Protein AF-A0A1F3SE19-F1 (afdb_monomer)

Radius of gyration: 36.37 Å; Cα contacts (8 Å, |Δi|>4): 860; chains: 1; bounding box: 131×80×94 Å

pLDDT: mean 73.77, std 17.38, range [26.23, 94.12]

Structure (mmCIF, N/CA/C/O backbone):
data_AF-A0A1F3SE19-F1
#
_entry.id   AF-A0A1F3SE19-F1
#
loop_
_atom_site.group_PDB
_atom_site.id
_atom_site.type_symbol
_atom_site.label_atom_id
_atom_site.label_alt_id
_atom_site.label_comp_id
_atom_site.label_asym_id
_atom_site.label_entity_id
_atom_site.label_seq_id
_atom_site.pdbx_PDB_ins_code
_atom_site.Cartn_x
_atom_site.Cartn_y
_atom_site.Cartn_z
_atom_site.occupancy
_atom_site.B_iso_or_equiv
_atom_site.auth_seq_id
_atom_site.auth_comp_id
_atom_site.auth_asym_id
_atom_site.auth_atom_id
_atom_site.pdbx_PDB_model_num
ATOM 1 N N . MET A 1 1 ? -83.075 -55.270 -10.431 1.00 36.81 1 MET A N 1
ATOM 2 C CA . MET A 1 1 ? -82.604 -54.551 -11.638 1.00 36.81 1 MET A CA 1
ATOM 3 C C . MET A 1 1 ? -81.855 -53.303 -11.199 1.00 36.81 1 MET A C 1
ATOM 5 O O . MET A 1 1 ? -82.280 -52.659 -10.252 1.00 36.81 1 MET A O 1
ATOM 9 N N . LYS A 1 2 ? -80.699 -53.060 -11.822 1.00 38.03 2 LYS A N 1
ATOM 10 C CA . LYS A 1 2 ? -79.667 -52.074 -11.466 1.00 38.03 2 LYS A CA 1
ATOM 11 C C . LYS A 1 2 ? -80.181 -50.629 -11.551 1.00 38.03 2 LYS A C 1
ATOM 13 O O . LYS A 1 2 ? -80.716 -50.262 -12.589 1.00 38.03 2 LYS A O 1
ATOM 18 N N . PHE A 1 3 ? -79.893 -49.807 -10.541 1.00 42.16 3 PHE A N 1
ATOM 19 C CA . PHE A 1 3 ? -79.753 -48.361 -10.723 1.00 42.16 3 PHE A CA 1
ATOM 20 C C . PHE A 1 3 ? -78.350 -47.935 -10.296 1.00 42.16 3 PHE A C 1
ATOM 22 O O . PHE A 1 3 ? -77.915 -48.140 -9.166 1.00 42.16 3 PHE A O 1
ATOM 29 N N . LEU A 1 4 ? -77.637 -47.425 -11.291 1.00 40.72 4 LEU A N 1
ATOM 30 C CA . LEU A 1 4 ? -76.288 -46.895 -11.267 1.00 40.72 4 LEU A CA 1
ATOM 31 C C . LEU A 1 4 ? -76.338 -45.507 -10.609 1.00 40.72 4 LEU A C 1
ATOM 33 O O . LEU A 1 4 ? -76.926 -44.591 -11.179 1.00 40.72 4 LEU A O 1
ATOM 37 N N . MET A 1 5 ? -75.748 -45.348 -9.423 1.00 41.72 5 MET A N 1
ATOM 38 C CA . MET A 1 5 ? -75.544 -44.037 -8.798 1.00 41.72 5 MET A CA 1
ATOM 39 C C . MET A 1 5 ? -74.078 -43.636 -8.974 1.00 41.72 5 MET A C 1
ATOM 41 O O . MET A 1 5 ? -73.173 -44.249 -8.413 1.00 41.72 5 MET A O 1
ATOM 45 N N . ILE A 1 6 ? -73.863 -42.630 -9.818 1.00 40.06 6 ILE A N 1
ATOM 46 C CA . ILE A 1 6 ? -72.572 -41.999 -10.086 1.00 40.06 6 ILE A CA 1
ATOM 47 C C . ILE A 1 6 ? -72.216 -41.134 -8.870 1.00 40.06 6 ILE A C 1
ATOM 49 O O . ILE A 1 6 ? -72.849 -40.108 -8.633 1.00 40.06 6 ILE A O 1
ATOM 53 N N . PHE A 1 7 ? -71.205 -41.543 -8.100 1.00 38.59 7 PHE A N 1
ATOM 54 C CA . PHE A 1 7 ? -70.544 -40.674 -7.127 1.00 38.59 7 PHE A CA 1
ATOM 55 C C . PHE A 1 7 ? -69.453 -39.879 -7.845 1.00 38.59 7 PHE A C 1
ATOM 57 O O . PHE A 1 7 ? -68.428 -40.421 -8.254 1.00 38.59 7 PHE A O 1
ATOM 64 N N . LEU A 1 8 ? -69.702 -38.582 -8.009 1.00 36.84 8 LEU A N 1
ATOM 65 C CA . LEU A 1 8 ? -68.740 -37.601 -8.487 1.00 36.84 8 LEU A CA 1
ATOM 66 C C . LEU A 1 8 ? -67.791 -37.255 -7.321 1.00 36.84 8 LEU A C 1
ATOM 68 O O . LEU A 1 8 ? -68.104 -36.413 -6.482 1.00 36.84 8 LEU A O 1
ATOM 72 N N . THR A 1 9 ? -66.646 -37.925 -7.219 1.00 40.34 9 THR A N 1
ATOM 73 C CA . THR A 1 9 ? -65.568 -37.531 -6.303 1.00 40.34 9 THR A CA 1
ATOM 74 C C . THR A 1 9 ? -64.780 -36.373 -6.917 1.00 40.34 9 THR A C 1
ATOM 76 O O . THR A 1 9 ? -63.884 -36.573 -7.735 1.00 40.34 9 THR A O 1
ATOM 79 N N . LEU A 1 10 ? -65.099 -35.138 -6.511 1.00 36.03 10 LEU A N 1
ATOM 80 C CA . LEU A 1 10 ? -64.185 -34.003 -6.666 1.00 36.03 10 LEU A CA 1
ATOM 81 C C . LEU A 1 10 ? -62.952 -34.250 -5.780 1.00 36.03 10 LEU A C 1
ATOM 83 O O . LEU A 1 10 ? -62.944 -33.931 -4.593 1.00 36.03 10 LEU A O 1
ATOM 87 N N . ALA A 1 11 ? -61.898 -34.816 -6.362 1.00 37.91 11 ALA A N 1
ATOM 88 C CA . ALA A 1 11 ? -60.560 -34.746 -5.798 1.00 37.91 11 ALA A CA 1
ATOM 89 C C . ALA A 1 11 ? -60.019 -33.329 -6.037 1.00 37.91 11 ALA A C 1
ATOM 91 O O . ALA A 1 11 ? -59.466 -33.025 -7.094 1.00 37.91 11 ALA A O 1
ATOM 92 N N . VAL A 1 12 ? -60.206 -32.440 -5.060 1.00 37.41 12 VAL A N 1
ATOM 93 C CA . VAL A 1 12 ? -59.464 -31.177 -5.001 1.00 37.41 12 VAL A CA 1
ATOM 94 C C . VAL A 1 12 ? -58.012 -31.538 -4.689 1.00 37.41 12 VAL A C 1
ATOM 96 O O . VAL A 1 12 ? -57.638 -31.755 -3.539 1.00 37.41 12 VAL A O 1
ATOM 99 N N . LEU A 1 13 ? -57.200 -31.663 -5.739 1.00 35.50 13 LEU A N 1
ATOM 100 C CA . LEU A 1 13 ? -55.741 -31.681 -5.657 1.00 35.50 13 LEU A CA 1
ATOM 101 C C . LEU A 1 13 ? -55.277 -30.294 -5.196 1.00 35.50 13 LEU A C 1
ATOM 103 O O . LEU A 1 13 ? -54.862 -29.463 -5.999 1.00 35.50 13 LEU A O 1
ATOM 107 N N . SER A 1 14 ? -55.380 -30.018 -3.897 1.00 42.31 14 SER A N 1
ATOM 108 C CA . SER A 1 14 ? -54.672 -28.893 -3.294 1.00 42.31 14 SER A CA 1
ATOM 109 C C . SER A 1 14 ? -53.176 -29.205 -3.375 1.00 42.31 14 SER A C 1
ATOM 111 O O . SER A 1 14 ? -52.757 -30.226 -2.821 1.00 42.31 14 SER A O 1
ATOM 113 N N . PRO A 1 15 ? -52.350 -28.386 -4.051 1.00 50.38 15 PRO A N 1
ATOM 114 C CA . PRO A 1 15 ? -50.910 -28.555 -3.972 1.00 50.38 15 PRO A CA 1
ATOM 115 C C . PRO A 1 15 ? -50.519 -28.403 -2.502 1.00 50.38 15 PRO A C 1
ATOM 117 O O . PRO A 1 15 ? -50.768 -27.368 -1.883 1.00 50.38 15 PRO A O 1
ATOM 120 N N . VAL A 1 16 ? -49.963 -29.467 -1.925 1.00 51.09 16 VAL A N 1
ATOM 121 C CA . VAL A 1 16 ? -49.419 -29.447 -0.569 1.00 51.09 16 VAL A CA 1
ATOM 122 C C . VAL A 1 16 ? -48.266 -28.446 -0.579 1.00 51.09 16 VAL A C 1
ATOM 124 O O . VAL A 1 16 ? -47.164 -28.754 -1.029 1.00 51.09 16 VAL A O 1
ATOM 127 N N . LEU A 1 17 ? -48.539 -27.221 -0.128 1.00 54.97 17 LEU A N 1
ATOM 128 C CA . LEU A 1 17 ? -47.523 -26.227 0.189 1.00 54.97 17 LEU A CA 1
ATOM 129 C C . LEU A 1 17 ? -46.637 -26.829 1.282 1.00 54.97 17 LEU A C 1
ATOM 131 O O . LEU A 1 17 ? -47.023 -26.901 2.449 1.00 54.97 17 LEU A O 1
ATOM 135 N N . GLN A 1 18 ? -45.460 -27.317 0.892 1.00 58.69 18 GLN A N 1
ATOM 136 C CA . GLN A 1 18 ? -44.431 -27.740 1.832 1.00 58.69 18 GLN A CA 1
ATOM 137 C C . GLN A 1 18 ? -43.938 -26.502 2.581 1.00 58.69 18 GLN A C 1
ATOM 139 O O . GLN A 1 18 ? -43.130 -25.726 2.061 1.00 58.69 18 GLN A O 1
ATOM 144 N N . ALA A 1 19 ? -44.448 -26.325 3.801 1.00 61.75 19 ALA A N 1
ATOM 145 C CA . ALA A 1 19 ? -43.981 -25.306 4.726 1.00 61.75 19 ALA A CA 1
ATOM 146 C C . ALA A 1 19 ? -42.449 -25.367 4.823 1.00 61.75 19 ALA A C 1
ATOM 148 O O . ALA A 1 19 ? -41.870 -26.430 5.057 1.00 61.75 19 ALA A O 1
ATOM 149 N N . GLY A 1 20 ? -41.794 -24.226 4.605 1.00 73.06 20 GLY A N 1
ATOM 150 C CA . GLY A 1 20 ? -40.343 -24.111 4.736 1.00 73.06 20 GLY A CA 1
ATOM 151 C C . GLY A 1 20 ? -39.509 -24.382 3.478 1.00 73.06 20 GLY A C 1
ATOM 152 O O . GLY A 1 20 ? -38.290 -24.502 3.601 1.00 73.06 20 GLY A O 1
ATOM 153 N N . SER A 1 21 ? -40.086 -24.423 2.270 1.00 82.56 21 SER A N 1
ATOM 154 C CA . SER A 1 21 ? -39.267 -24.368 1.040 1.00 82.56 21 SER A CA 1
ATOM 155 C C . SER A 1 21 ? -38.770 -22.935 0.767 1.00 82.56 21 SER A C 1
ATOM 157 O O . SER A 1 21 ? -39.521 -21.982 1.016 1.00 82.56 21 SER A O 1
ATOM 159 N N . PRO A 1 22 ? -37.535 -22.744 0.260 1.00 83.31 22 PRO A N 1
ATOM 160 C CA . PRO A 1 22 ? -36.987 -21.416 0.007 1.00 83.31 22 PRO A CA 1
ATOM 161 C C . PRO A 1 22 ? -37.756 -20.727 -1.121 1.00 83.31 22 PRO A C 1
ATOM 163 O O . PRO A 1 22 ? -38.054 -21.326 -2.156 1.00 83.31 22 PRO A O 1
ATOM 166 N N . CYS A 1 23 ? -38.061 -19.450 -0.916 1.00 88.62 23 CYS A N 1
ATOM 167 C CA . CYS A 1 23 ? -38.698 -18.617 -1.926 1.00 88.62 23 CYS A CA 1
ATOM 168 C C . CYS A 1 23 ? -37.663 -17.770 -2.668 1.00 88.62 23 CYS A C 1
ATOM 170 O O . CYS A 1 23 ? -36.740 -17.223 -2.062 1.00 88.62 23 CYS A O 1
ATOM 172 N N . LEU A 1 24 ? -37.851 -17.639 -3.978 1.00 85.62 24 LEU A N 1
ATOM 173 C CA . LEU A 1 24 ? -36.993 -16.881 -4.884 1.00 85.62 24 LEU A CA 1
ATOM 174 C C . LEU A 1 24 ? -37.771 -15.700 -5.458 1.00 85.62 24 LEU A C 1
ATOM 176 O O . LEU A 1 24 ? -38.906 -15.861 -5.898 1.00 85.62 24 LEU A O 1
ATOM 180 N N . ILE A 1 25 ? -37.156 -14.522 -5.498 1.00 85.50 25 ILE A N 1
ATOM 181 C CA . ILE A 1 25 ? -37.702 -13.387 -6.246 1.00 85.50 25 ILE A CA 1
ATOM 182 C C . ILE A 1 25 ? -37.259 -13.534 -7.701 1.00 85.50 25 ILE A C 1
ATOM 184 O O . ILE A 1 25 ? -36.063 -13.614 -7.974 1.00 85.50 25 ILE A O 1
ATOM 188 N N . LYS A 1 26 ? -38.208 -13.527 -8.638 1.00 85.44 26 LYS A N 1
ATOM 189 C CA . LYS A 1 26 ? -37.933 -13.475 -10.078 1.00 85.44 26 LYS A CA 1
ATOM 190 C C . LYS A 1 26 ? -38.445 -12.173 -10.670 1.00 85.44 26 LYS A C 1
ATOM 192 O O . LYS A 1 26 ? -39.569 -11.754 -10.390 1.00 85.44 26 LYS A O 1
ATOM 197 N N . LYS A 1 27 ? -37.627 -11.556 -11.523 1.00 85.00 27 LYS A N 1
ATOM 198 C CA . LYS A 1 27 ? -38.036 -10.429 -12.361 1.00 85.00 27 LYS A CA 1
ATOM 199 C C . LYS A 1 27 ? -38.454 -10.953 -13.729 1.00 85.00 27 LYS A C 1
ATOM 201 O O . LYS A 1 27 ? -37.670 -11.633 -14.381 1.00 85.00 27 LYS A O 1
ATOM 206 N N . ASN A 1 28 ? -39.655 -10.610 -14.182 1.00 83.88 28 ASN A N 1
ATOM 207 C CA . ASN A 1 28 ? -40.050 -10.813 -15.568 1.00 83.88 28 ASN A CA 1
ATOM 208 C C . ASN A 1 28 ? -39.519 -9.633 -16.406 1.00 83.88 28 ASN A C 1
ATOM 210 O O . ASN A 1 28 ? -40.004 -8.507 -16.242 1.00 83.88 28 ASN A O 1
ATOM 214 N N . PRO A 1 29 ? -38.525 -9.852 -17.285 1.00 71.69 29 PRO A N 1
ATOM 215 C CA . PRO A 1 29 ? -37.900 -8.773 -18.041 1.00 71.69 29 PRO A CA 1
ATOM 216 C C . PRO A 1 29 ? -38.845 -8.145 -19.071 1.00 71.69 29 PRO A C 1
ATOM 218 O O . PRO A 1 29 ? -38.706 -6.960 -19.355 1.00 71.69 29 PRO A O 1
ATOM 221 N N . SER A 1 30 ? -39.826 -8.892 -19.588 1.00 76.50 30 SER A N 1
ATOM 222 C CA . SER A 1 30 ? -40.738 -8.417 -20.635 1.00 76.50 30 SER A CA 1
ATOM 223 C C . SER A 1 30 ? -41.759 -7.399 -20.129 1.00 76.50 30 SER A C 1
ATOM 225 O O . SER A 1 30 ? -42.193 -6.545 -20.893 1.00 76.50 30 SER A O 1
ATOM 227 N N . VAL A 1 31 ? -42.137 -7.472 -18.849 1.00 86.19 31 VAL A N 1
ATOM 228 C CA . VAL A 1 31 ? -43.151 -6.582 -18.242 1.00 86.19 31 VAL A CA 1
ATOM 229 C C . VAL A 1 31 ? -42.619 -5.754 -17.072 1.00 86.19 31 VAL A C 1
ATOM 231 O O . VAL A 1 31 ? -43.364 -4.987 -16.474 1.00 86.19 31 VAL A O 1
ATOM 234 N N . ASN A 1 32 ? -41.328 -5.879 -16.744 1.00 82.12 32 ASN A N 1
ATOM 235 C CA . ASN A 1 32 ? -40.684 -5.189 -15.621 1.00 82.12 32 ASN A CA 1
ATOM 236 C C . ASN A 1 32 ? -41.407 -5.400 -14.272 1.00 82.12 32 ASN A C 1
ATOM 238 O O . ASN A 1 32 ? -41.446 -4.501 -13.435 1.00 82.12 32 ASN A O 1
ATOM 242 N N . LEU A 1 33 ? -41.960 -6.597 -14.056 1.00 90.06 33 LEU A N 1
ATOM 243 C CA . LEU A 1 33 ? -42.622 -6.963 -12.806 1.00 90.06 33 LEU A CA 1
ATOM 244 C C . LEU A 1 33 ? -41.820 -8.004 -12.024 1.00 90.06 33 LEU A C 1
ATOM 246 O O . LEU A 1 33 ? -41.070 -8.795 -12.595 1.00 90.06 33 LEU A O 1
ATOM 250 N N . TRP A 1 34 ? -42.012 -8.021 -10.713 1.00 88.75 34 TRP A N 1
ATOM 251 C CA . TRP A 1 34 ? -41.366 -8.926 -9.771 1.00 88.75 34 TRP A CA 1
ATOM 252 C C . TRP A 1 34 ? -42.368 -9.918 -9.205 1.00 88.75 34 TRP A C 1
ATOM 254 O O . TRP A 1 34 ? -43.512 -9.568 -8.969 1.00 88.75 34 TRP A O 1
ATOM 264 N N . SER A 1 35 ? -41.965 -11.149 -8.938 1.00 93.81 35 SER A N 1
ATOM 265 C CA . SER A 1 35 ? -42.846 -12.151 -8.333 1.00 93.81 35 SER A CA 1
ATOM 266 C C . SER A 1 35 ? -42.053 -13.070 -7.421 1.00 93.81 35 SER A C 1
ATOM 268 O O . SER A 1 35 ? -40.841 -13.225 -7.587 1.00 93.81 35 SER A O 1
ATOM 270 N N . ILE A 1 36 ? -42.726 -13.655 -6.435 1.00 92.25 36 ILE A N 1
ATOM 271 C CA . ILE A 1 36 ? -42.127 -14.618 -5.514 1.00 92.25 36 ILE A CA 1
ATOM 272 C C . ILE A 1 36 ? -42.479 -16.007 -6.017 1.00 92.25 36 ILE A C 1
ATOM 274 O O . ILE A 1 36 ? -43.646 -16.299 -6.257 1.00 92.25 36 ILE A O 1
ATOM 278 N N . HIS A 1 37 ? -41.475 -16.857 -6.181 1.00 91.38 37 HIS A N 1
ATOM 279 C CA . HIS A 1 37 ? -41.628 -18.242 -6.593 1.00 91.38 37 HIS A CA 1
ATOM 280 C C . HIS A 1 37 ? -41.225 -19.184 -5.465 1.00 91.38 37 HIS A C 1
ATOM 282 O O . HIS A 1 37 ? -40.231 -18.944 -4.783 1.00 91.38 37 HIS A O 1
ATOM 288 N N . GLN A 1 38 ? -41.944 -20.292 -5.327 1.00 92.06 38 GLN A N 1
ATOM 289 C CA . GLN A 1 38 ? -41.590 -21.404 -4.451 1.00 92.06 38 GLN A CA 1
ATOM 290 C C . GLN A 1 38 ? -41.658 -22.696 -5.265 1.00 92.06 38 GLN A C 1
ATOM 292 O O . GLN A 1 38 ? -42.663 -22.967 -5.922 1.00 92.06 38 GLN A O 1
ATOM 297 N N . ASN A 1 39 ? -40.566 -23.467 -5.279 1.00 88.00 39 ASN A N 1
ATOM 298 C CA . ASN A 1 39 ? -40.456 -24.713 -6.053 1.00 88.00 39 ASN A CA 1
ATOM 299 C C . ASN A 1 39 ? -40.862 -24.543 -7.534 1.00 88.00 39 ASN A C 1
ATOM 301 O O . ASN A 1 39 ? -41.597 -25.346 -8.101 1.00 88.00 39 ASN A O 1
ATOM 305 N N . GLY A 1 40 ? -40.428 -23.437 -8.151 1.00 86.00 40 GLY A N 1
ATOM 306 C CA . GLY A 1 40 ? -40.720 -23.096 -9.549 1.00 86.00 40 GLY A CA 1
ATOM 307 C C . GLY A 1 40 ? -42.089 -22.449 -9.794 1.00 86.00 40 GLY A C 1
ATOM 308 O O . GLY A 1 40 ? -42.236 -21.719 -10.773 1.00 86.00 40 GLY A O 1
ATOM 309 N N . SER A 1 41 ? -43.053 -22.610 -8.887 1.00 90.75 41 SER A N 1
ATOM 310 C CA . SER A 1 41 ? -44.400 -22.041 -9.022 1.00 90.75 41 SER A CA 1
ATOM 311 C C . SER A 1 41 ? -44.462 -20.610 -8.497 1.00 90.75 41 SER A C 1
ATOM 313 O O . SER A 1 41 ? -43.843 -20.295 -7.483 1.00 90.75 41 SER A O 1
ATOM 315 N N . MET A 1 42 ? -45.201 -19.738 -9.184 1.00 92.25 42 MET A N 1
ATOM 316 C CA . MET A 1 42 ? -45.431 -18.362 -8.741 1.00 92.25 42 MET A CA 1
ATOM 317 C C . MET A 1 42 ? -46.383 -18.365 -7.537 1.00 92.25 42 MET A C 1
ATOM 319 O O . MET A 1 42 ? -47.493 -18.881 -7.625 1.00 92.25 42 MET A O 1
ATOM 323 N N . LEU A 1 43 ? -45.939 -17.806 -6.415 1.00 92.44 43 LEU A N 1
ATOM 324 C CA . LEU A 1 43 ? -46.665 -17.773 -5.145 1.00 92.44 43 LEU A CA 1
ATOM 325 C C . LEU A 1 43 ? -47.485 -16.485 -4.973 1.00 92.44 43 LEU A C 1
ATOM 327 O O . LEU A 1 43 ? -48.474 -16.465 -4.247 1.00 92.44 43 LEU A O 1
ATOM 331 N N . THR A 1 44 ? -47.067 -15.397 -5.619 1.00 90.69 44 THR A N 1
ATOM 332 C CA . THR A 1 44 ? -47.677 -14.070 -5.466 1.00 90.69 44 THR A CA 1
ATOM 333 C C . THR A 1 44 ? -48.048 -13.462 -6.804 1.00 90.69 44 THR A C 1
ATOM 335 O O . THR A 1 44 ? -47.459 -13.784 -7.834 1.00 90.69 44 THR A O 1
ATOM 338 N N . THR A 1 45 ? -48.959 -12.491 -6.784 1.00 90.12 45 THR A N 1
ATOM 339 C CA . THR A 1 45 ? -49.139 -11.582 -7.917 1.00 90.12 45 THR A CA 1
ATOM 340 C C . THR A 1 45 ? -47.838 -10.848 -8.232 1.00 90.12 45 THR A C 1
ATOM 342 O O . THR A 1 45 ? -46.936 -10.730 -7.400 1.00 90.12 45 THR A O 1
ATOM 345 N N . SER A 1 46 ? -47.736 -10.365 -9.463 1.00 91.38 46 SER A N 1
ATOM 346 C CA . SER A 1 46 ? -46.595 -9.581 -9.909 1.00 91.38 46 SER A CA 1
ATOM 347 C C . SER A 1 46 ? -46.606 -8.168 -9.288 1.00 91.38 46 SER A C 1
ATOM 349 O O . SER A 1 46 ? -47.653 -7.532 -9.217 1.00 91.38 46 SER A O 1
ATOM 351 N N . TYR A 1 47 ? -45.449 -7.669 -8.852 1.00 91.50 47 TYR A N 1
ATOM 352 C CA . TYR A 1 47 ? -45.228 -6.360 -8.228 1.00 91.50 47 TYR A CA 1
ATOM 353 C C . TYR A 1 47 ? -44.472 -5.428 -9.175 1.00 91.50 47 TYR A C 1
ATOM 355 O O . TYR A 1 47 ? -43.545 -5.851 -9.862 1.00 91.50 47 TYR A O 1
ATOM 363 N N . THR A 1 48 ? -44.806 -4.139 -9.179 1.00 88.75 48 THR A N 1
ATOM 364 C CA . THR A 1 48 ? -44.118 -3.124 -10.000 1.00 88.75 48 THR A CA 1
ATOM 365 C C . THR A 1 48 ? -42.817 -2.614 -9.376 1.00 88.75 48 THR A C 1
ATOM 367 O O . THR A 1 48 ? -41.998 -2.018 -10.072 1.00 88.75 48 THR A O 1
ATOM 370 N N . SER A 1 49 ? -42.589 -2.858 -8.081 1.00 85.25 49 SER A N 1
ATOM 371 C CA . SER A 1 49 ? -41.384 -2.423 -7.370 1.00 85.25 49 SER A CA 1
ATOM 372 C C . SER A 1 49 ? -40.706 -3.575 -6.631 1.00 85.25 49 SER A C 1
ATOM 374 O O . SER A 1 49 ? -41.357 -4.488 -6.118 1.00 85.25 49 SER A O 1
ATOM 376 N N . LEU A 1 50 ? -39.372 -3.512 -6.566 1.00 79.94 50 LEU A N 1
ATOM 377 C CA . LEU A 1 50 ? -38.570 -4.466 -5.803 1.00 79.94 50 LEU A CA 1
ATOM 378 C C . LEU A 1 50 ? -38.882 -4.376 -4.300 1.00 79.94 50 LEU A C 1
ATOM 380 O O . LEU A 1 50 ? -38.951 -5.391 -3.620 1.00 79.94 50 LEU A O 1
ATOM 384 N N . THR A 1 51 ? -39.101 -3.166 -3.789 1.00 77.94 51 THR A N 1
ATOM 385 C CA . THR A 1 51 ? -39.436 -2.943 -2.378 1.00 77.94 51 THR A CA 1
ATOM 386 C C . THR A 1 51 ? -40.711 -3.688 -1.992 1.00 77.94 51 THR A C 1
ATOM 388 O O . THR A 1 51 ? -40.696 -4.453 -1.037 1.00 77.94 51 THR A O 1
ATOM 391 N N . ALA A 1 52 ? -41.773 -3.585 -2.800 1.00 84.94 52 ALA A N 1
ATOM 392 C CA . ALA A 1 52 ? -43.037 -4.258 -2.506 1.00 84.94 52 ALA A CA 1
ATOM 393 C C . ALA A 1 52 ? -42.912 -5.792 -2.506 1.00 84.94 52 ALA A C 1
ATOM 395 O O . ALA A 1 52 ? -43.491 -6.458 -1.649 1.00 84.94 52 ALA A O 1
ATOM 396 N N . VAL A 1 53 ? -42.132 -6.370 -3.432 1.00 89.25 53 VAL A N 1
ATOM 397 C CA . VAL A 1 53 ? -41.911 -7.828 -3.445 1.00 89.25 53 VAL A CA 1
ATOM 398 C C . VAL A 1 53 ? -41.022 -8.285 -2.280 1.00 89.25 53 VAL A C 1
ATOM 400 O O . VAL A 1 53 ? -41.207 -9.385 -1.768 1.00 89.25 53 VAL A O 1
ATOM 403 N N . VAL A 1 54 ? -40.084 -7.453 -1.818 1.00 82.69 54 VAL A N 1
ATOM 404 C CA . VAL A 1 54 ? -39.249 -7.734 -0.638 1.00 82.69 54 VAL A CA 1
ATOM 405 C C . VAL A 1 54 ? -40.077 -7.674 0.645 1.00 82.69 54 VAL A C 1
ATOM 407 O O . VAL A 1 54 ? -39.958 -8.568 1.486 1.00 82.69 54 VAL A O 1
ATOM 410 N N . ASP A 1 55 ? -40.944 -6.673 0.784 1.00 83.44 55 ASP A N 1
ATOM 411 C CA . ASP A 1 55 ? -41.848 -6.546 1.930 1.00 83.44 55 ASP A CA 1
ATOM 412 C C . ASP A 1 55 ? -42.790 -7.753 1.996 1.00 83.44 55 ASP A C 1
ATOM 414 O O . ASP A 1 55 ? -42.946 -8.382 3.049 1.00 83.44 55 ASP A O 1
ATOM 418 N N . GLN A 1 56 ? -43.331 -8.169 0.844 1.00 92.31 56 GLN A N 1
ATOM 419 C CA . GLN A 1 56 ? -44.131 -9.384 0.762 1.00 92.31 56 GLN A CA 1
ATOM 420 C C . GLN A 1 56 ? -43.318 -10.633 1.117 1.00 92.31 56 GLN A C 1
ATOM 422 O O . GLN A 1 56 ? -43.799 -11.475 1.872 1.00 92.31 56 GLN A O 1
ATOM 427 N N . LEU A 1 57 ? -42.093 -10.779 0.602 1.00 86.31 57 LEU A N 1
ATOM 428 C CA . LEU A 1 57 ? -41.235 -11.922 0.922 1.00 86.31 57 LEU A CA 1
ATOM 429 C C . LEU A 1 57 ? -40.948 -11.994 2.422 1.00 86.31 57 LEU A C 1
ATOM 431 O O . LEU A 1 57 ? -40.948 -13.079 2.999 1.00 86.31 57 LEU A O 1
ATOM 435 N N . THR A 1 58 ? -40.746 -10.845 3.060 1.00 81.44 58 THR A N 1
ATOM 436 C CA . THR A 1 58 ? -40.550 -10.742 4.507 1.00 81.44 58 THR A CA 1
ATOM 437 C C . THR A 1 58 ? -41.800 -11.193 5.259 1.00 81.44 58 THR A C 1
ATOM 439 O O . THR A 1 58 ? -41.693 -11.997 6.183 1.00 81.44 58 THR A O 1
ATOM 442 N N . SER A 1 59 ? -42.988 -10.772 4.817 1.00 88.31 59 SER A N 1
ATOM 443 C CA . SER A 1 59 ? -44.269 -11.231 5.374 1.00 88.31 59 SER A CA 1
ATOM 444 C C . SER A 1 59 ? -44.485 -12.745 5.196 1.00 88.31 59 SER A C 1
ATOM 446 O O . SER A 1 59 ? -44.877 -13.455 6.127 1.00 88.31 59 SER A O 1
ATOM 448 N N . LEU A 1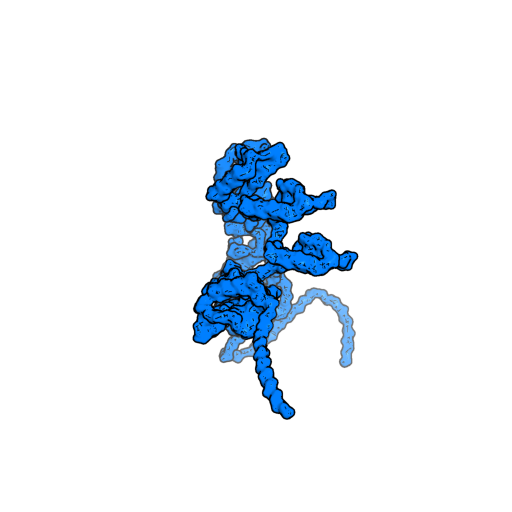 60 ? -44.133 -13.291 4.028 1.00 89.94 60 LEU A N 1
ATOM 449 C CA . LEU A 1 60 ? -44.199 -14.730 3.749 1.00 89.94 60 LEU A CA 1
ATOM 450 C C . LEU A 1 60 ? -43.183 -15.543 4.563 1.00 89.94 60 LEU A C 1
ATOM 452 O O . LEU A 1 60 ? -43.455 -16.685 4.930 1.00 89.94 60 LEU A O 1
ATOM 456 N N . ARG A 1 61 ? -42.017 -14.967 4.874 1.00 86.38 61 ARG A N 1
ATOM 457 C CA . ARG A 1 61 ? -41.037 -15.572 5.787 1.00 86.38 61 ARG A CA 1
ATOM 458 C C . ARG A 1 61 ? -41.527 -15.547 7.230 1.00 86.38 61 ARG A C 1
ATOM 460 O O . ARG A 1 61 ? -41.436 -16.558 7.918 1.00 86.38 61 ARG A O 1
ATOM 467 N N . ALA A 1 62 ? -42.089 -14.423 7.672 1.00 79.69 62 ALA A N 1
ATOM 468 C CA . ALA A 1 62 ? -42.644 -14.277 9.016 1.00 79.69 62 ALA A CA 1
ATOM 469 C C . ALA A 1 62 ? -43.813 -15.244 9.276 1.00 79.69 62 ALA A C 1
ATOM 471 O O . ALA A 1 62 ? -43.964 -15.742 10.387 1.00 79.69 62 ALA A O 1
ATOM 472 N N . SER A 1 63 ? -44.601 -15.553 8.244 1.00 88.56 63 SER A N 1
ATOM 473 C CA . SER A 1 63 ? -45.691 -16.538 8.305 1.00 88.56 63 SER A CA 1
ATOM 474 C C . SER A 1 63 ? -45.240 -17.993 8.110 1.00 88.56 63 SER A C 1
ATOM 476 O O . SER A 1 63 ? -46.069 -18.898 8.168 1.00 88.56 63 SER A O 1
ATOM 478 N N . GLY A 1 64 ? -43.948 -18.248 7.875 1.00 88.69 64 GLY A N 1
ATOM 479 C CA . GLY A 1 64 ? -43.408 -19.596 7.657 1.00 88.69 64 GLY A CA 1
ATOM 480 C C . GLY A 1 64 ? -43.740 -20.212 6.291 1.00 88.69 64 GLY A C 1
ATOM 481 O O . GLY A 1 64 ? -43.349 -21.350 6.027 1.00 88.69 64 GLY A O 1
ATOM 482 N N . VAL A 1 65 ? -44.417 -19.471 5.405 1.00 89.69 65 VAL A N 1
ATOM 483 C CA . VAL A 1 65 ? -44.709 -19.902 4.028 1.00 89.69 65 VAL A CA 1
ATOM 484 C C . VAL A 1 65 ? -43.408 -20.052 3.245 1.00 89.69 65 VAL A C 1
ATOM 486 O O . VAL A 1 65 ? -43.207 -21.053 2.563 1.00 89.69 65 VAL A O 1
ATOM 489 N N . CYS A 1 66 ? -42.496 -19.095 3.402 1.00 90.19 66 CYS A N 1
ATOM 490 C CA . CYS A 1 66 ? -41.160 -19.118 2.818 1.00 90.19 66 CYS A CA 1
ATOM 491 C C . CYS A 1 66 ? -40.112 -19.376 3.902 1.00 90.19 66 CYS A C 1
ATOM 493 O O . CYS A 1 66 ? -40.096 -18.683 4.917 1.00 90.19 66 CYS A O 1
ATOM 495 N N . SER A 1 67 ? -39.175 -20.302 3.687 1.00 84.31 67 SER A N 1
ATOM 496 C CA . SER A 1 67 ? -37.984 -20.349 4.546 1.00 84.31 67 SER A CA 1
ATOM 497 C C . SER A 1 67 ? -36.985 -19.254 4.175 1.00 84.31 67 SER A C 1
ATOM 499 O O . SER A 1 67 ? -36.961 -18.740 3.048 1.00 84.31 67 SER A O 1
ATOM 501 N N . ALA A 1 68 ? -36.149 -18.878 5.147 1.00 68.94 68 ALA A N 1
ATOM 502 C CA . ALA A 1 68 ? -34.948 -18.109 4.859 1.00 68.94 68 ALA A CA 1
ATOM 503 C C . ALA A 1 68 ? -34.084 -18.883 3.842 1.00 68.94 68 ALA A C 1
ATOM 505 O O . ALA A 1 68 ? -34.049 -20.117 3.898 1.00 68.94 68 ALA A O 1
ATOM 506 N N . PRO A 1 69 ? -33.384 -18.190 2.927 1.00 62.66 69 PRO A N 1
ATOM 507 C CA . PRO A 1 69 ? -32.458 -18.851 2.025 1.00 62.66 69 PRO A CA 1
ATOM 508 C C . PRO A 1 69 ? -31.463 -19.662 2.859 1.00 62.66 69 PRO A C 1
ATOM 510 O O . PRO A 1 69 ? -30.907 -19.151 3.836 1.00 62.66 69 PRO A O 1
ATOM 513 N N . VAL A 1 70 ? -31.267 -20.936 2.515 1.00 51.38 70 VAL A N 1
ATOM 514 C CA . VAL A 1 70 ? -30.258 -21.770 3.176 1.00 51.38 70 VAL A CA 1
ATOM 515 C C . VAL A 1 70 ? -28.916 -21.063 2.998 1.00 51.38 70 VAL A C 1
ATOM 517 O O . VAL A 1 70 ? -28.561 -20.723 1.871 1.00 51.38 70 VAL A O 1
ATOM 520 N N . ALA A 1 71 ? -28.188 -20.806 4.090 1.00 41.00 71 ALA A N 1
ATOM 521 C CA . ALA A 1 71 ? -26.853 -20.210 4.042 1.00 41.00 71 ALA A CA 1
ATOM 522 C C . ALA A 1 71 ? -25.976 -21.023 3.069 1.00 41.00 71 ALA A C 1
ATOM 524 O O . ALA A 1 71 ? -25.583 -22.146 3.375 1.00 41.00 71 ALA A O 1
ATOM 525 N N . GLY A 1 72 ? -25.776 -20.487 1.861 1.00 45.75 72 GLY A N 1
ATOM 526 C CA . GLY A 1 72 ? -25.253 -21.222 0.703 1.00 45.75 72 GLY A CA 1
ATOM 527 C C . GLY A 1 72 ? -25.964 -20.912 -0.623 1.00 45.75 72 GLY A C 1
ATOM 528 O O . GLY A 1 72 ? -25.382 -21.123 -1.683 1.00 45.75 72 GLY A O 1
ATOM 529 N N . SER A 1 73 ? -27.179 -20.351 -0.608 1.00 48.06 73 SER A N 1
ATOM 530 C CA . SER A 1 73 ? -27.873 -19.921 -1.828 1.00 48.06 73 SER A CA 1
ATOM 531 C C . SER A 1 73 ? -27.336 -18.573 -2.329 1.00 48.06 73 SER A C 1
ATOM 533 O O . SER A 1 73 ? -27.934 -17.529 -2.084 1.00 48.06 73 SER A O 1
ATOM 535 N N . GLY A 1 74 ? -26.185 -18.626 -3.005 1.00 61.38 74 GLY A N 1
ATOM 536 C CA . GLY A 1 74 ? -25.636 -17.588 -3.881 1.00 61.38 74 GLY A CA 1
ATOM 537 C C . GLY A 1 74 ? -25.208 -16.285 -3.198 1.00 61.38 74 GLY A C 1
ATOM 538 O O . GLY A 1 74 ? -26.024 -15.505 -2.715 1.00 61.38 74 GLY A O 1
ATOM 539 N N . SER A 1 75 ? -23.915 -15.971 -3.239 1.00 74.81 75 SER A N 1
ATOM 540 C CA . SER A 1 75 ? -23.494 -14.573 -3.142 1.00 74.81 75 SER A CA 1
ATOM 541 C C . SER A 1 75 ? -24.028 -13.817 -4.362 1.00 74.81 75 SER A C 1
ATOM 543 O O . SER A 1 75 ? -24.035 -14.343 -5.480 1.00 74.81 75 SER A O 1
ATOM 545 N N . CYS A 1 76 ? -24.490 -12.584 -4.153 1.00 84.31 76 CYS A N 1
ATOM 546 C CA . CYS A 1 76 ? -24.739 -11.707 -5.285 1.00 84.31 76 CYS A CA 1
ATOM 547 C C . CYS A 1 76 ? -23.408 -11.274 -5.895 1.00 84.31 76 CYS A C 1
ATOM 549 O O . CYS A 1 76 ? -22.474 -10.925 -5.172 1.00 84.31 76 CYS A O 1
ATOM 551 N N . SER A 1 77 ? -23.326 -11.296 -7.219 1.00 85.44 77 SER A N 1
ATOM 552 C CA . SER A 1 77 ? -22.187 -10.793 -7.979 1.00 85.44 77 SER A CA 1
ATOM 553 C C . SER A 1 77 ? -22.653 -9.740 -8.971 1.00 85.44 77 SER A C 1
ATOM 555 O O . SER A 1 77 ? -23.810 -9.720 -9.385 1.00 85.44 77 SER A O 1
ATOM 557 N N . ILE A 1 78 ? -21.762 -8.831 -9.351 1.00 87.69 78 ILE A N 1
ATOM 558 C CA . ILE A 1 78 ? -22.038 -7.873 -10.419 1.00 87.69 78 ILE A CA 1
ATOM 559 C C . ILE A 1 78 ? -21.406 -8.414 -11.697 1.00 87.69 78 ILE A C 1
ATOM 561 O O . ILE A 1 78 ? -20.210 -8.694 -11.728 1.00 87.69 78 ILE A O 1
ATOM 565 N N . LYS A 1 79 ? -22.204 -8.550 -12.756 1.00 88.31 79 LYS A N 1
ATOM 566 C CA . LYS A 1 79 ? -21.740 -8.967 -14.080 1.00 88.31 79 LYS A CA 1
ATOM 567 C C . LYS A 1 79 ? -21.896 -7.824 -15.069 1.00 88.31 79 LYS A C 1
ATOM 569 O O . LYS A 1 79 ? -22.969 -7.233 -15.194 1.00 88.31 79 LYS A O 1
ATOM 574 N N . LYS A 1 80 ? -20.831 -7.556 -15.817 1.00 89.62 80 LYS A N 1
ATOM 575 C CA . LYS A 1 80 ? -20.869 -6.670 -16.977 1.00 89.62 80 LYS A CA 1
ATOM 576 C C . LYS A 1 80 ? -21.362 -7.439 -18.203 1.00 89.62 80 LYS A C 1
ATOM 578 O O . LYS A 1 80 ? -20.783 -8.463 -18.560 1.00 89.62 80 LYS A O 1
ATOM 583 N N . GLY A 1 81 ? -22.431 -6.970 -18.835 1.00 85.88 81 GLY A N 1
ATOM 584 C CA . GLY A 1 81 ? -22.878 -7.464 -20.135 1.00 85.88 81 GLY A CA 1
ATOM 585 C C . GLY A 1 81 ? -22.318 -6.655 -21.302 1.00 85.88 81 GLY A C 1
ATOM 586 O O . GLY A 1 81 ? -21.375 -5.872 -21.167 1.00 85.88 81 GLY A O 1
ATOM 587 N N . THR A 1 82 ? -22.923 -6.847 -22.472 1.00 82.19 82 THR A N 1
ATOM 588 C CA . THR A 1 82 ? -22.626 -6.072 -23.680 1.00 82.19 82 THR A CA 1
ATOM 589 C C . THR A 1 82 ? -23.013 -4.599 -23.490 1.00 82.19 82 THR A C 1
ATOM 591 O O . THR A 1 82 ? -23.897 -4.272 -22.699 1.00 82.19 82 THR A O 1
ATOM 594 N N . ASN A 1 83 ? -22.340 -3.689 -24.201 1.00 85.38 83 ASN A N 1
ATOM 595 C CA . ASN A 1 83 ? -22.625 -2.243 -24.198 1.00 85.38 83 ASN A CA 1
ATOM 596 C C . ASN A 1 83 ? -22.463 -1.530 -22.843 1.00 85.38 83 ASN A C 1
ATOM 598 O O . ASN A 1 83 ? -23.184 -0.580 -22.563 1.00 85.38 83 ASN A O 1
ATOM 602 N N . GLN A 1 84 ? -21.509 -1.959 -22.005 1.00 83.94 84 GLN A N 1
ATOM 603 C CA . GLN A 1 84 ? -21.243 -1.330 -20.695 1.00 83.94 84 GLN A CA 1
ATOM 604 C C . GLN A 1 84 ? -22.434 -1.396 -19.721 1.00 83.94 84 GLN A C 1
ATOM 606 O O . GLN A 1 84 ? -22.501 -0.614 -18.775 1.00 83.94 84 GLN A O 1
ATOM 611 N N . ILE A 1 85 ? -23.357 -2.337 -19.933 1.00 88.25 85 ILE A N 1
ATOM 612 C CA . ILE A 1 85 ? -24.501 -2.546 -19.050 1.00 88.25 85 ILE A CA 1
ATOM 613 C C . ILE A 1 85 ? -24.104 -3.479 -17.905 1.00 88.25 85 ILE A C 1
ATOM 615 O O . ILE A 1 85 ? -23.438 -4.492 -18.118 1.00 88.25 85 ILE A O 1
ATOM 619 N N . TRP A 1 86 ? -24.538 -3.157 -16.694 1.00 89.81 86 TRP A N 1
ATOM 620 C CA . TRP A 1 86 ? -24.259 -3.905 -15.474 1.00 89.81 86 TRP A CA 1
ATOM 621 C C . TRP A 1 86 ? -25.519 -4.578 -14.939 1.00 89.81 86 TRP A C 1
ATOM 623 O O . TRP A 1 86 ? -26.608 -4.006 -14.989 1.00 89.81 86 TRP A O 1
ATOM 633 N N . TYR A 1 87 ? -25.348 -5.778 -14.393 1.00 89.38 87 TYR A N 1
ATOM 634 C CA . TYR A 1 87 ? -26.407 -6.593 -13.806 1.00 89.38 87 TYR A CA 1
ATOM 635 C C . TYR A 1 87 ? -25.958 -7.123 -12.446 1.00 89.38 87 TYR A C 1
ATOM 637 O O . TYR A 1 87 ? -24.793 -7.482 -12.278 1.00 89.38 87 TYR A O 1
ATOM 645 N N . VAL A 1 88 ? -26.878 -7.217 -11.490 1.00 87.38 88 VAL A N 1
ATOM 646 C CA . VAL A 1 88 ? -26.688 -7.985 -10.258 1.00 87.38 88 VAL A CA 1
ATOM 647 C C . VAL A 1 88 ? -27.194 -9.400 -10.516 1.00 87.38 88 VAL A C 1
ATOM 649 O O . VAL A 1 88 ? -28.335 -9.596 -10.938 1.00 87.38 88 VAL A O 1
ATOM 652 N N . MET A 1 89 ? -26.327 -10.374 -10.279 1.00 86.12 89 MET A N 1
ATOM 653 C CA . MET A 1 89 ? -26.567 -11.797 -10.461 1.00 86.12 89 MET A CA 1
ATOM 654 C C . MET A 1 89 ? -26.666 -12.470 -9.092 1.00 86.12 89 MET A C 1
ATOM 656 O O . MET A 1 89 ? -25.889 -12.141 -8.203 1.00 86.12 89 MET A O 1
ATOM 660 N N . LEU A 1 90 ? -27.557 -13.444 -8.929 1.00 82.38 90 LEU A N 1
ATOM 661 C CA . LEU A 1 90 ? -27.640 -14.325 -7.763 1.00 82.38 90 LEU A CA 1
ATOM 662 C C . LEU A 1 90 ? -27.522 -15.766 -8.257 1.00 82.38 90 LEU A C 1
ATOM 664 O O . LEU A 1 90 ? -28.373 -16.230 -9.010 1.00 82.38 90 LEU A O 1
ATOM 668 N N . GLY A 1 91 ? -26.440 -16.462 -7.895 1.00 75.69 91 GLY A N 1
ATOM 669 C CA . GLY A 1 91 ? -26.226 -17.844 -8.351 1.00 75.69 91 GLY A CA 1
ATOM 670 C C . GLY A 1 91 ? -26.171 -18.003 -9.880 1.00 75.69 91 GLY A C 1
ATOM 671 O O . GLY A 1 91 ? -26.519 -19.057 -10.396 1.00 75.69 91 GLY A O 1
ATOM 672 N N . GLY A 1 92 ? -25.767 -16.956 -10.608 1.00 77.50 92 GLY A N 1
ATOM 673 C CA . GLY A 1 92 ? -25.712 -16.952 -12.074 1.00 77.50 92 GLY A CA 1
ATOM 674 C C . GLY A 1 92 ? -26.994 -16.491 -12.778 1.00 77.50 92 GLY A C 1
ATOM 675 O O . GLY A 1 92 ? -26.948 -16.269 -13.987 1.00 77.50 92 GLY A O 1
ATOM 676 N N . GLU A 1 93 ? -28.094 -16.258 -12.056 1.00 77.38 93 GLU A N 1
ATOM 677 C CA . GLU A 1 93 ? -29.323 -15.674 -12.609 1.00 77.38 93 GLU A CA 1
ATOM 678 C C . GLU A 1 93 ? -29.374 -14.159 -12.384 1.00 77.38 93 GLU A C 1
ATOM 680 O O . GLU A 1 93 ? -29.001 -13.661 -11.324 1.00 77.38 93 GLU A O 1
ATOM 685 N N . GLN A 1 94 ? -29.834 -13.406 -13.383 1.00 83.69 94 GLN A N 1
ATOM 686 C CA . GLN A 1 94 ? -29.992 -11.957 -13.275 1.00 83.69 94 GLN A CA 1
ATOM 687 C C . GLN A 1 94 ? -31.162 -11.622 -12.340 1.00 83.69 94 GLN A C 1
ATOM 689 O O . GLN A 1 94 ? -32.312 -11.941 -12.635 1.00 83.69 94 GLN A O 1
ATOM 694 N N . VAL A 1 95 ? -30.877 -10.912 -11.248 1.00 81.25 95 VAL A N 1
ATOM 695 C CA . VAL A 1 95 ? -31.879 -10.479 -10.257 1.00 81.25 95 VAL A CA 1
ATOM 696 C C . VAL A 1 95 ? -32.132 -8.973 -10.273 1.00 81.25 95 VAL A C 1
ATOM 698 O O . VAL A 1 95 ? -32.913 -8.476 -9.471 1.00 81.25 95 VAL A O 1
ATOM 701 N N . SER A 1 96 ? -31.505 -8.220 -11.182 1.00 85.44 96 SER A N 1
ATOM 702 C CA . SER A 1 96 ? -31.719 -6.774 -11.335 1.00 85.44 96 SER A CA 1
ATOM 703 C C . SER A 1 96 ? -32.125 -6.364 -12.750 1.00 85.44 96 SER A C 1
ATOM 705 O O . SER A 1 96 ? -32.085 -7.150 -13.692 1.00 85.44 96 SER A O 1
ATOM 707 N N . GLY A 1 97 ? -32.492 -5.090 -12.920 1.00 84.31 97 GLY A N 1
ATOM 708 C CA . GLY A 1 97 ? -32.490 -4.458 -14.241 1.00 84.31 97 GLY A CA 1
ATOM 709 C C . GLY A 1 97 ? -31.072 -4.247 -14.788 1.00 84.31 97 GLY A C 1
ATOM 710 O O . GLY A 1 97 ? -30.086 -4.503 -14.096 1.00 84.31 97 GLY A O 1
ATOM 711 N N . ALA A 1 98 ? -31.014 -3.772 -16.030 1.00 87.75 98 ALA A N 1
ATOM 712 C CA . ALA A 1 98 ? -29.815 -3.253 -16.674 1.00 87.75 98 ALA A CA 1
ATOM 713 C C . ALA A 1 98 ? -29.444 -1.882 -16.085 1.00 87.75 98 ALA A C 1
ATOM 715 O O . ALA A 1 98 ? -30.292 -0.991 -16.032 1.00 87.75 98 ALA A O 1
ATOM 716 N N . PHE A 1 99 ? -28.185 -1.696 -15.689 1.00 88.94 99 PHE A N 1
ATOM 717 C CA . PHE A 1 99 ? -27.658 -0.410 -15.228 1.00 88.94 99 PHE A CA 1
ATOM 718 C C . PHE A 1 99 ? -26.597 0.122 -16.186 1.00 88.94 99 PHE A C 1
ATOM 720 O O . PHE A 1 99 ? -25.714 -0.618 -16.605 1.00 88.94 99 PHE A O 1
ATOM 727 N N . THR A 1 100 ? -26.636 1.415 -16.499 1.00 89.19 100 THR A N 1
ATOM 728 C CA . THR A 1 100 ? -25.621 2.077 -17.339 1.00 89.19 100 THR A CA 1
ATOM 729 C C . THR A 1 100 ? -24.352 2.450 -16.569 1.00 89.19 100 THR A C 1
ATOM 731 O O . THR A 1 100 ? -23.351 2.815 -17.179 1.00 89.19 100 THR A O 1
ATOM 734 N N . SER A 1 101 ? -24.366 2.343 -15.236 1.00 89.56 101 SER A N 1
ATOM 735 C CA . SER A 1 101 ? -23.210 2.605 -14.379 1.00 89.56 101 SER A CA 1
ATOM 736 C C . SER A 1 101 ? -22.990 1.476 -13.371 1.00 89.56 101 SER A C 1
ATOM 738 O O . SER A 1 101 ? -23.945 0.866 -12.878 1.00 89.56 101 SER A O 1
ATOM 740 N N . LEU A 1 102 ? -21.720 1.221 -13.043 1.00 85.75 102 LEU A N 1
ATOM 741 C CA . LEU A 1 102 ? -21.332 0.264 -12.007 1.00 85.75 102 LEU A CA 1
ATOM 742 C C . LEU A 1 102 ? -21.861 0.692 -10.628 1.00 85.75 102 LEU A C 1
ATOM 744 O O . LEU A 1 102 ? -22.297 -0.152 -9.852 1.00 85.75 102 LEU A O 1
ATOM 748 N N . ASP A 1 103 ? -21.893 1.995 -10.344 1.00 81.44 103 ASP A N 1
ATOM 749 C CA . ASP A 1 103 ? -22.341 2.525 -9.052 1.00 81.44 103 ASP A CA 1
ATOM 750 C C . ASP A 1 103 ? -23.827 2.265 -8.798 1.00 81.44 103 ASP A C 1
ATOM 752 O O . ASP A 1 103 ? -24.206 1.872 -7.695 1.00 81.44 103 ASP A O 1
ATOM 756 N N . SER A 1 104 ? -24.667 2.367 -9.832 1.00 85.69 104 SER A N 1
ATOM 757 C CA . SER A 1 104 ? -26.077 1.977 -9.732 1.00 85.69 104 SER A CA 1
ATOM 758 C C . SER A 1 104 ? -26.241 0.474 -9.471 1.00 85.69 104 SER A C 1
ATOM 760 O O . SER A 1 104 ? -27.090 0.081 -8.672 1.00 85.69 104 SER A O 1
ATOM 762 N N . ALA A 1 105 ? -25.403 -0.370 -10.086 1.00 85.69 105 ALA A N 1
ATOM 763 C CA . ALA A 1 105 ? -25.417 -1.811 -9.833 1.00 85.69 105 ALA A CA 1
ATOM 764 C C . ALA A 1 105 ? -24.945 -2.159 -8.408 1.00 85.69 105 ALA A C 1
ATOM 766 O O . ALA A 1 105 ? -25.541 -3.021 -7.761 1.00 85.69 105 ALA A O 1
ATOM 767 N N . ILE A 1 106 ? -23.930 -1.461 -7.884 1.00 83.81 106 ILE A N 1
ATOM 768 C CA . ILE A 1 106 ? -23.457 -1.615 -6.498 1.00 83.81 106 ILE A CA 1
ATOM 769 C C . ILE A 1 106 ? -24.546 -1.201 -5.509 1.00 83.81 106 ILE A C 1
ATOM 771 O O . ILE A 1 106 ? -24.851 -1.965 -4.593 1.00 83.81 106 ILE A O 1
ATOM 775 N N . ALA A 1 107 ? -25.166 -0.035 -5.704 1.00 80.44 107 ALA A N 1
ATOM 776 C CA . ALA A 1 107 ? -26.255 0.434 -4.851 1.00 80.44 107 ALA A CA 1
ATOM 777 C C . ALA A 1 107 ? -27.425 -0.566 -4.841 1.00 80.44 107 ALA A C 1
ATOM 779 O O . ALA A 1 107 ? -27.969 -0.890 -3.782 1.00 80.44 107 ALA A O 1
ATOM 780 N N . GLN A 1 108 ? -27.759 -1.136 -6.005 1.00 86.69 108 GLN A N 1
ATOM 781 C CA . GLN A 1 108 ? -28.779 -2.175 -6.101 1.00 86.69 108 GLN A CA 1
ATOM 782 C C . GLN A 1 108 ? -28.383 -3.455 -5.353 1.00 86.69 108 GLN A C 1
ATOM 784 O O . GLN A 1 108 ? -29.213 -4.028 -4.648 1.00 86.69 108 GLN A O 1
ATOM 789 N N . MET A 1 109 ? -27.136 -3.910 -5.486 1.00 85.94 109 MET A N 1
ATOM 790 C CA . MET A 1 109 ? -26.629 -5.088 -4.777 1.00 85.94 109 MET A CA 1
ATOM 791 C C . MET A 1 109 ? -26.653 -4.886 -3.255 1.00 85.94 109 MET A C 1
ATOM 793 O O . MET A 1 109 ? -27.045 -5.790 -2.516 1.00 85.94 109 MET A O 1
ATOM 797 N N . GLN A 1 110 ? -26.288 -3.696 -2.773 1.00 81.94 110 GLN A N 1
ATOM 798 C CA . GLN A 1 110 ? -26.362 -3.337 -1.355 1.00 81.94 110 GLN A CA 1
ATOM 799 C C . GLN A 1 110 ? -27.810 -3.321 -0.855 1.00 81.94 110 GLN A C 1
ATOM 801 O O . GLN A 1 110 ? -28.092 -3.888 0.198 1.00 81.94 110 GLN A O 1
ATOM 806 N N . SER A 1 111 ? -28.738 -2.761 -1.637 1.00 78.88 111 SER A N 1
ATOM 807 C CA . SER A 1 111 ? -30.175 -2.795 -1.337 1.00 78.88 111 SER A CA 1
ATOM 808 C C . SER A 1 111 ? -30.708 -4.231 -1.259 1.00 78.88 111 SER A C 1
ATOM 810 O O . SER A 1 111 ? -31.379 -4.582 -0.291 1.00 78.88 111 SER A O 1
ATOM 812 N N . LEU A 1 112 ? -30.336 -5.098 -2.208 1.00 80.38 112 LEU A N 1
ATOM 813 C CA . LEU A 1 112 ? -30.707 -6.519 -2.202 1.00 80.38 112 LEU A CA 1
ATOM 814 C C . LEU A 1 112 ? -30.091 -7.287 -1.019 1.00 80.38 112 LEU A C 1
ATOM 816 O O . LEU A 1 112 ? -30.700 -8.221 -0.499 1.00 80.38 112 LEU A O 1
ATOM 820 N N . THR A 1 113 ? -28.899 -6.892 -0.570 1.00 77.56 113 THR A N 1
ATOM 821 C CA . THR A 1 113 ? -28.249 -7.465 0.619 1.00 77.56 113 THR A CA 1
ATOM 822 C C . THR A 1 113 ? -28.956 -7.030 1.901 1.00 77.56 113 THR A C 1
ATOM 824 O O . THR A 1 113 ? -29.254 -7.867 2.748 1.00 77.56 113 THR A O 1
ATOM 827 N N . ALA A 1 114 ? -29.291 -5.742 2.029 1.00 69.81 114 ALA A N 1
ATOM 828 C CA . ALA A 1 114 ? -30.058 -5.214 3.160 1.00 69.81 114 ALA A CA 1
ATOM 829 C C . ALA A 1 114 ? -31.453 -5.858 3.251 1.00 69.81 114 ALA A C 1
ATOM 831 O O . ALA A 1 114 ? -31.922 -6.179 4.338 1.00 69.81 114 ALA A O 1
ATOM 832 N N . ALA A 1 115 ? -32.063 -6.130 2.096 1.00 67.94 115 ALA A N 1
ATOM 833 C CA . ALA A 1 115 ? -33.320 -6.855 1.954 1.00 67.94 115 ALA A CA 1
ATOM 834 C C . ALA A 1 115 ? -33.217 -8.374 2.211 1.00 67.94 115 ALA A C 1
ATOM 836 O O . ALA A 1 115 ? -34.213 -9.085 2.083 1.00 67.94 115 ALA A O 1
ATOM 837 N N . GLN A 1 116 ? -32.027 -8.905 2.528 1.00 72.88 116 GLN A N 1
ATOM 838 C CA . GLN A 1 116 ? -31.780 -10.344 2.696 1.00 72.88 116 GLN A CA 1
ATOM 839 C C . GLN A 1 116 ? -32.226 -11.186 1.481 1.00 72.88 116 GLN A C 1
ATOM 841 O O . GLN A 1 116 ? -32.703 -12.322 1.622 1.00 72.88 116 GLN A O 1
ATOM 846 N N . VAL A 1 117 ? -32.118 -10.605 0.281 1.00 71.00 117 VAL A N 1
ATOM 847 C CA . VAL A 1 117 ? -32.267 -11.304 -1.005 1.00 71.00 117 VAL A CA 1
ATOM 848 C C . VAL A 1 117 ? -30.923 -11.904 -1.404 1.00 71.00 117 VAL A C 1
ATOM 850 O O . VAL A 1 117 ? -30.857 -13.063 -1.801 1.00 71.00 117 VAL A O 1
ATOM 853 N N . CYS A 1 118 ? -29.848 -11.135 -1.230 1.00 76.50 118 CYS A N 1
ATOM 854 C CA . CYS A 1 118 ? -28.476 -11.622 -1.307 1.00 76.50 118 CYS A CA 1
ATOM 855 C C . CYS A 1 118 ? -28.017 -12.073 0.083 1.00 76.50 118 CYS A C 1
ATOM 857 O O . CYS A 1 118 ? -28.231 -11.352 1.062 1.00 76.50 118 CYS A O 1
ATOM 859 N N . ALA A 1 119 ? -27.325 -13.212 0.180 1.00 67.12 119 ALA A N 1
ATOM 860 C CA . ALA A 1 119 ? -26.508 -13.472 1.362 1.00 67.12 119 ALA A CA 1
ATOM 861 C C . ALA A 1 119 ? -25.480 -12.337 1.518 1.00 67.12 119 ALA A C 1
ATOM 863 O O . ALA A 1 119 ? -25.016 -11.794 0.508 1.00 67.12 119 ALA A O 1
ATOM 864 N N . ALA A 1 120 ? -25.130 -11.981 2.764 1.00 55.06 120 ALA A N 1
ATOM 865 C CA . ALA A 1 120 ? -24.057 -11.025 3.038 1.00 55.06 120 ALA A CA 1
ATOM 866 C C . ALA A 1 120 ? -22.855 -11.403 2.170 1.00 55.06 120 ALA A C 1
ATOM 868 O O . ALA A 1 120 ? -22.394 -12.544 2.235 1.00 55.06 120 ALA A O 1
ATOM 869 N N . ALA A 1 121 ? -22.456 -10.489 1.281 1.00 52.09 121 ALA A N 1
ATOM 870 C CA . ALA A 1 121 ? -21.550 -10.812 0.194 1.00 52.09 121 ALA A CA 1
ATOM 871 C C . ALA A 1 121 ? -20.314 -11.527 0.748 1.00 52.09 121 ALA A C 1
ATOM 873 O O . ALA A 1 121 ? -19.544 -10.947 1.516 1.00 52.09 121 ALA A O 1
ATOM 874 N N . VAL A 1 122 ? -20.113 -12.782 0.335 1.00 47.34 122 VAL A N 1
ATOM 875 C CA . VAL A 1 122 ? -18.791 -13.404 0.378 1.00 47.34 122 VAL A CA 1
ATOM 876 C C . VAL A 1 122 ? -17.995 -12.673 -0.693 1.00 47.34 122 VAL A C 1
ATOM 878 O O . VAL A 1 122 ? -17.932 -13.083 -1.851 1.00 47.34 122 VAL A O 1
ATOM 881 N N . THR A 1 123 ? -17.508 -11.488 -0.337 1.00 53.22 123 THR A N 1
ATOM 882 C CA . THR A 1 123 ? -16.680 -10.654 -1.194 1.00 53.22 123 THR A CA 1
ATOM 883 C C . THR A 1 123 ? -15.432 -11.454 -1.491 1.00 53.22 123 THR A C 1
ATOM 885 O O . THR A 1 123 ? -14.558 -11.601 -0.644 1.00 53.22 123 THR A O 1
ATOM 888 N N . SER A 1 124 ? -15.379 -12.044 -2.675 1.00 57.16 124 SER A N 1
ATOM 889 C CA . SER A 1 124 ? -14.176 -12.731 -3.108 1.00 57.16 124 SER A CA 1
ATOM 890 C C . SER A 1 124 ? -13.110 -11.681 -3.426 1.00 57.16 124 SER A C 1
ATOM 892 O O . SER A 1 124 ? -13.468 -10.605 -3.929 1.00 57.16 124 SER A O 1
ATOM 894 N N . PRO A 1 125 ? -11.828 -11.951 -3.122 1.00 65.81 125 PRO A N 1
ATOM 895 C CA . PRO A 1 125 ? -10.756 -11.006 -3.385 1.00 65.81 125 PRO A CA 1
ATOM 896 C C . PRO A 1 125 ? -10.723 -10.672 -4.875 1.00 65.81 125 PRO A C 1
ATOM 898 O O . PRO A 1 125 ? -10.820 -11.556 -5.727 1.00 65.81 125 PRO A O 1
ATOM 901 N N . CYS A 1 126 ? -10.602 -9.384 -5.182 1.00 82.50 126 CYS A N 1
ATOM 902 C CA . CYS A 1 126 ? -10.435 -8.954 -6.558 1.00 82.50 126 CYS A CA 1
ATOM 903 C C . CYS A 1 126 ? -8.975 -9.104 -6.989 1.00 82.50 126 CYS A C 1
ATOM 905 O O . CYS A 1 126 ? -8.067 -8.779 -6.221 1.00 82.50 126 CYS A O 1
ATOM 907 N N . GLN A 1 127 ? -8.755 -9.559 -8.218 1.00 82.81 127 GLN A N 1
ATOM 908 C CA . GLN A 1 127 ? -7.430 -9.748 -8.808 1.00 82.81 127 GLN A CA 1
ATOM 909 C C . GLN A 1 127 ? -7.263 -8.862 -10.040 1.00 82.81 127 GLN A C 1
ATOM 911 O O . GLN A 1 127 ? -8.215 -8.666 -10.790 1.00 82.81 127 GLN A O 1
ATOM 916 N N . ILE A 1 128 ? -6.058 -8.321 -10.242 1.00 87.69 128 ILE A N 1
ATOM 917 C CA . ILE A 1 128 ? -5.685 -7.640 -11.486 1.00 87.69 128 ILE A CA 1
ATOM 918 C C . ILE A 1 128 ? -4.989 -8.660 -12.380 1.00 87.69 128 ILE A C 1
ATOM 920 O O . ILE A 1 128 ? -4.011 -9.275 -11.958 1.00 87.69 128 ILE A O 1
ATOM 924 N N . THR A 1 129 ? -5.449 -8.797 -13.618 1.00 87.00 129 THR A N 1
ATOM 925 C CA . THR A 1 129 ? -4.857 -9.704 -14.606 1.00 87.00 129 THR A CA 1
ATOM 926 C C . THR A 1 129 ? -4.515 -8.924 -15.870 1.00 87.00 129 THR A C 1
ATOM 928 O O . THR A 1 129 ? -5.283 -8.061 -16.308 1.00 87.00 129 THR A O 1
ATOM 931 N N . LYS A 1 130 ? -3.345 -9.205 -16.448 1.00 86.00 130 LYS A N 1
ATOM 932 C CA . LYS A 1 130 ? -2.945 -8.673 -17.754 1.00 86.00 130 LYS A CA 1
ATOM 933 C C . LYS A 1 130 ? -3.632 -9.492 -18.847 1.00 86.00 130 LYS A C 1
ATOM 935 O O . LYS A 1 130 ? -3.611 -10.714 -18.785 1.00 86.00 130 LYS A O 1
ATOM 940 N N . MET A 1 131 ? -4.236 -8.832 -19.829 1.00 84.56 131 MET A N 1
ATOM 941 C CA . MET A 1 131 ? -4.740 -9.504 -21.024 1.00 84.56 131 MET A CA 1
ATOM 942 C C . MET A 1 131 ? -3.581 -9.832 -21.958 1.00 84.56 131 MET A C 1
ATOM 944 O O . MET A 1 131 ? -2.786 -8.945 -22.297 1.00 84.56 131 MET A O 1
ATOM 948 N N . ASP A 1 132 ? -3.525 -11.078 -22.414 1.00 70.00 132 ASP A N 1
ATOM 949 C CA . ASP A 1 132 ? -2.553 -11.504 -23.412 1.00 70.00 132 ASP A CA 1
ATOM 950 C C . ASP A 1 132 ? -2.715 -10.695 -24.708 1.00 70.00 132 ASP A C 1
ATOM 952 O O . ASP A 1 132 ? -3.822 -10.421 -25.175 1.00 70.00 132 ASP A O 1
ATOM 956 N N . GLY A 1 133 ? -1.586 -10.259 -25.267 1.00 73.44 133 GLY A N 1
ATOM 957 C CA . GLY A 1 133 ? -1.513 -9.615 -26.581 1.00 73.44 133 GLY A CA 1
ATOM 958 C C . GLY A 1 133 ? -1.680 -8.091 -26.632 1.00 73.44 133 GLY A C 1
ATOM 959 O O . GLY A 1 133 ? -1.172 -7.503 -27.577 1.00 73.44 133 GLY A O 1
ATOM 960 N N . ASN A 1 134 ? -2.298 -7.420 -25.644 1.00 73.31 134 ASN A N 1
ATOM 961 C CA . ASN A 1 134 ? -2.710 -6.009 -25.825 1.00 73.31 134 ASN A CA 1
ATOM 962 C C . ASN A 1 134 ? -2.223 -4.983 -24.779 1.00 73.31 134 ASN A C 1
ATOM 964 O O . ASN A 1 134 ? -2.666 -3.840 -24.811 1.00 73.31 134 ASN A O 1
ATOM 968 N N . ASN A 1 135 ? -1.319 -5.323 -23.849 1.00 84.38 135 ASN A N 1
ATOM 969 C CA . ASN A 1 135 ? -0.908 -4.421 -22.743 1.00 84.38 135 ASN A CA 1
ATOM 970 C C . ASN A 1 135 ? -2.088 -3.829 -21.935 1.00 84.38 135 ASN A C 1
ATOM 972 O O . ASN A 1 135 ? -1.936 -2.828 -21.236 1.00 84.38 135 ASN A O 1
ATOM 976 N N . LEU A 1 136 ? -3.252 -4.479 -21.994 1.00 87.00 136 LEU A N 1
ATOM 977 C CA . LEU A 1 136 ? -4.452 -4.091 -21.270 1.00 87.00 136 LEU A CA 1
ATOM 978 C C . LEU A 1 136 ? -4.551 -4.864 -19.955 1.00 87.00 136 LEU A C 1
ATOM 980 O O . LEU A 1 136 ? -4.144 -6.021 -19.869 1.00 87.00 136 LEU A O 1
ATOM 984 N N . TRP A 1 137 ? -5.122 -4.233 -18.937 1.00 88.94 137 TRP A N 1
ATOM 985 C CA . TRP A 1 137 ? -5.291 -4.802 -17.600 1.00 88.94 137 TRP A CA 1
ATOM 986 C C . TRP A 1 137 ? -6.769 -4.871 -17.237 1.00 88.94 137 TRP A C 1
ATOM 988 O O . TRP A 1 137 ? -7.542 -4.000 -17.624 1.00 88.94 137 TRP A O 1
ATOM 998 N N . GLN A 1 138 ? -7.179 -5.891 -16.494 1.00 89.19 138 GLN A N 1
ATOM 999 C CA . GLN A 1 138 ? -8.567 -6.110 -16.084 1.00 89.19 138 GLN A CA 1
ATOM 1000 C C . GLN A 1 138 ? -8.639 -6.465 -14.601 1.00 89.19 138 GLN A C 1
ATOM 1002 O O . GLN A 1 138 ? -7.691 -7.030 -14.059 1.00 89.19 138 GLN A O 1
ATOM 1007 N N . ILE A 1 139 ? -9.759 -6.142 -13.948 1.00 85.62 139 ILE A N 1
ATOM 1008 C CA . ILE A 1 139 ? -10.027 -6.537 -12.560 1.00 85.62 139 ILE A CA 1
ATOM 1009 C C . ILE A 1 139 ? -11.093 -7.633 -12.563 1.00 85.62 139 ILE A C 1
ATOM 1011 O O . ILE A 1 139 ? -12.176 -7.455 -13.123 1.00 85.62 139 ILE A O 1
ATOM 1015 N N . PHE A 1 140 ? -10.791 -8.754 -11.919 1.00 79.06 140 PHE A N 1
ATOM 1016 C CA . PHE A 1 140 ? -11.668 -9.910 -11.758 1.00 79.06 140 PHE A CA 1
ATOM 1017 C C . PHE A 1 140 ? -12.122 -10.042 -10.308 1.00 79.06 140 PHE A C 1
ATOM 1019 O O . PHE A 1 140 ? -11.360 -9.737 -9.397 1.00 79.06 140 PHE A O 1
ATOM 1026 N N . GLN A 1 141 ? -13.334 -10.548 -10.093 1.00 79.12 141 GLN A N 1
ATOM 1027 C CA . GLN A 1 141 ? -13.799 -11.098 -8.814 1.00 79.12 141 GLN A CA 1
ATOM 1028 C C . GLN A 1 141 ? -14.346 -12.501 -9.074 1.00 79.12 141 GLN A C 1
ATOM 1030 O O . GLN A 1 141 ? -14.773 -12.782 -10.194 1.00 79.12 141 GLN A O 1
ATOM 1035 N N . ALA A 1 142 ? -14.320 -13.400 -8.082 1.00 58.28 142 ALA A N 1
ATOM 1036 C CA . ALA A 1 142 ? -14.868 -14.747 -8.261 1.00 58.28 142 ALA A CA 1
ATOM 1037 C C . ALA A 1 142 ? -16.335 -14.647 -8.726 1.00 58.28 142 ALA A C 1
ATOM 1039 O O . ALA A 1 142 ? -17.205 -14.203 -7.979 1.00 58.28 142 ALA A O 1
ATOM 1040 N N . GLY A 1 143 ? -16.575 -14.968 -10.000 1.00 54.56 143 GLY A N 1
ATOM 1041 C CA . GLY A 1 143 ? -17.851 -14.734 -10.683 1.00 54.56 143 GLY A CA 1
ATOM 1042 C C . GLY A 1 143 ? -17.762 -13.949 -12.000 1.00 54.56 143 GLY A C 1
ATOM 1043 O O . GLY A 1 143 ? -18.711 -14.008 -12.779 1.00 54.56 143 GLY A O 1
ATOM 1044 N N . GLY A 1 144 ? -16.646 -13.270 -12.299 1.00 62.84 144 GLY A N 1
ATOM 1045 C CA . GLY A 1 144 ? -16.392 -12.695 -13.623 1.00 62.84 144 GLY A CA 1
ATOM 1046 C C . GLY A 1 144 ? -15.638 -11.363 -13.652 1.00 62.84 144 GLY A C 1
ATOM 1047 O O . GLY A 1 144 ? -15.074 -10.895 -12.661 1.00 62.84 144 GLY A O 1
ATOM 1048 N N . LEU A 1 145 ? -15.621 -10.770 -14.848 1.00 68.00 145 LEU A N 1
ATOM 1049 C CA . LEU A 1 145 ? -14.987 -9.488 -15.141 1.00 68.00 145 LEU A CA 1
ATOM 1050 C C . LEU A 1 145 ? -15.752 -8.337 -14.466 1.00 68.00 145 LEU A C 1
ATOM 1052 O O . LEU A 1 145 ? -16.934 -8.122 -14.742 1.00 68.00 145 LEU A O 1
ATOM 1056 N N . LEU A 1 146 ? -15.055 -7.583 -13.617 1.00 69.25 146 LEU A N 1
ATOM 1057 C CA . LEU A 1 146 ? -15.620 -6.516 -12.786 1.00 69.25 146 LEU A CA 1
ATOM 1058 C C . LEU A 1 146 ? -15.519 -5.133 -13.432 1.00 69.25 146 LEU A C 1
ATOM 1060 O O . LEU A 1 146 ? -16.243 -4.226 -13.043 1.00 69.25 146 LEU A O 1
ATOM 1064 N N . THR A 1 147 ? -14.602 -4.940 -14.381 1.00 71.75 147 THR A N 1
ATOM 1065 C CA . THR A 1 147 ? -14.291 -3.628 -14.969 1.00 71.75 147 THR A CA 1
ATOM 1066 C C . THR A 1 147 ? -13.944 -3.718 -16.456 1.00 71.75 147 THR A C 1
ATOM 1068 O O . THR A 1 147 ? -13.746 -4.795 -17.012 1.00 71.75 147 THR A O 1
ATOM 1071 N N . SER A 1 148 ? -13.942 -2.575 -17.151 1.00 75.38 148 SER A N 1
ATOM 1072 C CA . SER A 1 148 ? -13.339 -2.470 -18.489 1.00 75.38 148 SER A CA 1
ATOM 1073 C C . SER A 1 148 ? -11.826 -2.690 -18.443 1.00 75.38 148 SER A C 1
ATOM 1075 O O . SER A 1 148 ? -11.211 -2.704 -17.382 1.00 75.38 148 SER A O 1
ATOM 1077 N N . THR A 1 149 ? -11.226 -2.822 -19.621 1.00 84.69 149 THR A N 1
ATOM 1078 C CA . THR A 1 149 ? -9.776 -2.838 -19.800 1.00 84.69 149 THR A CA 1
ATOM 1079 C C . THR A 1 149 ? -9.145 -1.488 -19.457 1.00 84.69 149 THR A C 1
ATOM 1081 O O . THR A 1 149 ? -9.648 -0.450 -19.885 1.00 84.69 149 THR A O 1
ATOM 1084 N N . TYR A 1 150 ? -8.020 -1.506 -18.747 1.00 88.50 150 TYR A N 1
ATOM 1085 C CA . TYR A 1 150 ? -7.162 -0.351 -18.475 1.00 88.50 150 TYR A CA 1
ATOM 1086 C C . TYR A 1 150 ? -5.930 -0.395 -19.370 1.00 88.50 150 TYR A C 1
ATOM 1088 O O . TYR A 1 150 ? -5.349 -1.460 -19.558 1.00 88.50 150 TYR A O 1
ATOM 1096 N N . SER A 1 151 ? -5.499 0.758 -19.881 1.00 88.44 151 SER A N 1
ATOM 1097 C CA . SER A 1 151 ? -4.307 0.873 -20.734 1.00 88.44 151 SER A CA 1
ATOM 1098 C C . SER A 1 151 ? -2.983 0.702 -19.982 1.00 88.44 151 SER A C 1
ATOM 1100 O O . SER A 1 151 ? -1.943 0.534 -20.611 1.00 88.44 151 SER A O 1
ATOM 1102 N N . ASN A 1 152 ? -2.993 0.749 -18.646 1.00 90.62 152 ASN A N 1
ATOM 1103 C CA . ASN A 1 152 ? -1.813 0.524 -17.814 1.00 90.62 152 ASN A CA 1
ATOM 1104 C C . ASN A 1 152 ? -2.182 -0.047 -16.430 1.00 90.62 152 ASN A C 1
ATOM 1106 O O . ASN A 1 152 ? -3.331 0.038 -15.987 1.00 90.62 152 ASN A O 1
ATOM 1110 N N . PHE A 1 153 ? -1.185 -0.633 -15.759 1.00 88.00 153 PHE A N 1
ATOM 1111 C CA . PHE A 1 153 ? -1.344 -1.308 -14.469 1.00 88.00 153 PHE A CA 1
ATOM 1112 C C . PHE A 1 153 ? -1.731 -0.350 -13.337 1.00 88.00 153 PHE A C 1
ATOM 1114 O O . PHE A 1 153 ? -2.563 -0.698 -12.505 1.00 88.00 153 PHE A O 1
ATOM 1121 N N . GLU A 1 154 ? -1.182 0.867 -13.320 1.00 86.44 154 GLU A N 1
ATOM 1122 C CA . GLU A 1 154 ? -1.452 1.848 -12.260 1.00 86.44 154 GLU A CA 1
ATOM 1123 C C . GLU A 1 154 ? -2.908 2.330 -12.273 1.00 86.44 154 GLU A C 1
ATOM 1125 O O . GLU A 1 154 ? -3.529 2.454 -11.219 1.00 86.44 154 GLU A O 1
ATOM 1130 N N . ALA A 1 155 ? -3.508 2.496 -13.454 1.00 83.31 155 ALA A N 1
ATOM 1131 C CA . ALA A 1 155 ? -4.931 2.795 -13.589 1.00 83.31 155 ALA A CA 1
ATOM 1132 C C . ALA A 1 155 ? -5.806 1.637 -13.072 1.00 83.31 155 ALA A C 1
ATOM 1134 O O . ALA A 1 155 ? -6.774 1.870 -12.344 1.00 83.31 155 ALA A O 1
ATOM 1135 N N . ALA A 1 156 ? -5.436 0.384 -13.371 1.00 85.25 156 ALA A N 1
ATOM 1136 C CA . ALA A 1 156 ? -6.118 -0.792 -12.823 1.00 85.25 156 ALA A CA 1
ATOM 1137 C C . ALA A 1 156 ? -5.962 -0.889 -11.293 1.00 85.25 156 ALA A C 1
ATOM 1139 O O . ALA A 1 156 ? -6.912 -1.227 -10.588 1.00 85.25 156 ALA A O 1
ATOM 1140 N N . LYS A 1 157 ? -4.785 -0.550 -10.757 1.00 85.75 157 LYS A N 1
ATOM 1141 C CA . LYS A 1 157 ? -4.490 -0.548 -9.319 1.00 85.75 157 LYS A CA 1
ATOM 1142 C C . LYS A 1 157 ? -5.259 0.541 -8.570 1.00 85.75 157 LYS A C 1
ATOM 1144 O O . LYS A 1 157 ? -5.852 0.252 -7.531 1.00 85.75 157 LYS A O 1
ATOM 1149 N N . SER A 1 158 ? -5.305 1.756 -9.115 1.00 82.25 158 SER A N 1
ATOM 1150 C CA . SER A 1 158 ? -6.102 2.866 -8.580 1.00 82.25 158 SER A CA 1
ATOM 1151 C C . SER A 1 158 ? -7.590 2.508 -8.542 1.00 82.25 158 SER A C 1
ATOM 1153 O O . SER A 1 158 ? -8.245 2.671 -7.509 1.00 82.25 158 SER A O 1
ATOM 1155 N N . GLN A 1 159 ? -8.113 1.894 -9.611 1.00 86.50 159 GLN A N 1
ATOM 1156 C CA . GLN A 1 159 ? -9.491 1.418 -9.598 1.00 86.50 159 GLN A CA 1
ATOM 1157 C C . GLN A 1 159 ? -9.706 0.302 -8.567 1.00 86.50 159 GLN A C 1
ATOM 1159 O O . GLN A 1 159 ? -10.697 0.335 -7.839 1.00 86.50 159 GLN A O 1
ATOM 1164 N N . LEU A 1 160 ? -8.807 -0.684 -8.479 1.00 83.62 160 LEU A N 1
ATOM 1165 C CA . LEU A 1 160 ? -8.914 -1.754 -7.484 1.00 83.62 160 LEU A CA 1
ATOM 1166 C C . LEU A 1 160 ? -8.988 -1.180 -6.063 1.00 83.62 160 LEU A C 1
ATOM 1168 O O . LEU A 1 160 ? -9.779 -1.659 -5.253 1.00 83.62 160 LEU A O 1
ATOM 1172 N N . GLN A 1 161 ? -8.201 -0.146 -5.768 1.00 78.69 161 GLN A N 1
ATOM 1173 C CA . GLN A 1 161 ? -8.238 0.544 -4.484 1.00 78.69 161 GLN A CA 1
ATOM 1174 C C . GLN A 1 161 ? -9.596 1.221 -4.240 1.00 78.69 161 GLN A C 1
ATOM 1176 O O . GLN A 1 161 ? -10.199 1.008 -3.189 1.00 78.69 161 GLN A O 1
ATOM 1181 N N . SER A 1 162 ? -10.146 1.916 -5.239 1.00 79.38 162 SER A N 1
ATOM 1182 C CA . SER A 1 162 ? -11.497 2.488 -5.150 1.00 79.38 162 SER A CA 1
ATOM 1183 C C . SER A 1 162 ? -12.576 1.416 -4.917 1.00 79.38 162 SER A C 1
ATOM 1185 O O . SER A 1 162 ? -13.483 1.591 -4.102 1.00 79.38 162 SER A O 1
ATOM 1187 N N . LEU A 1 163 ? -12.460 0.254 -5.569 1.00 78.94 163 LEU A N 1
ATOM 1188 C CA . LEU A 1 163 ? -13.373 -0.878 -5.372 1.00 78.94 163 LEU A CA 1
ATOM 1189 C C . LEU A 1 163 ? -13.233 -1.519 -3.979 1.00 78.94 163 LEU A C 1
ATOM 1191 O O . LEU A 1 163 ? -14.226 -1.991 -3.417 1.00 78.94 163 LEU A O 1
ATOM 1195 N N . LYS A 1 164 ? -12.025 -1.534 -3.400 1.00 74.25 164 LYS A N 1
ATOM 1196 C CA . LYS A 1 164 ? -11.779 -1.965 -2.013 1.00 74.25 164 LYS A CA 1
ATOM 1197 C C . LYS A 1 164 ? -12.430 -1.012 -1.012 1.00 74.25 164 LYS A C 1
ATOM 1199 O O . LYS A 1 164 ? -13.131 -1.468 -0.111 1.00 74.25 164 LYS A O 1
ATOM 1204 N N . GLU A 1 165 ? -12.255 0.294 -1.201 1.00 69.56 165 GLU A N 1
ATOM 1205 C CA . GLU A 1 165 ? -12.843 1.345 -0.356 1.00 69.56 165 GLU A CA 1
ATOM 1206 C C . GLU A 1 165 ? -14.375 1.310 -0.374 1.00 69.56 165 GLU A C 1
ATOM 1208 O O . GLU A 1 165 ? -15.020 1.472 0.660 1.00 69.56 165 GLU A O 1
ATOM 1213 N N . ARG A 1 166 ? -14.963 0.985 -1.530 1.00 65.06 166 ARG A N 1
ATOM 1214 C CA . ARG A 1 166 ? -16.413 0.795 -1.707 1.00 65.06 166 ARG A CA 1
ATOM 1215 C C . ARG A 1 166 ? -16.923 -0.577 -1.254 1.00 65.06 166 ARG A C 1
ATOM 1217 O O . ARG A 1 166 ? -18.086 -0.901 -1.476 1.00 65.06 166 ARG A O 1
ATOM 1224 N N . ALA A 1 167 ? -16.066 -1.392 -0.635 1.00 63.56 167 ALA A N 1
ATOM 1225 C CA . ALA A 1 167 ? -16.363 -2.740 -0.154 1.00 63.56 167 ALA A CA 1
ATOM 1226 C C . ALA A 1 167 ? -16.820 -3.750 -1.228 1.00 63.56 167 ALA A C 1
ATOM 1228 O O . ALA A 1 167 ? -17.335 -4.810 -0.882 1.00 63.56 167 ALA A O 1
ATOM 1229 N N . VAL A 1 168 ? -16.597 -3.461 -2.514 1.00 67.62 168 VAL A N 1
ATOM 1230 C CA . VAL A 1 168 ? -16.857 -4.397 -3.624 1.00 67.62 168 VAL A CA 1
ATOM 1231 C C . VAL A 1 168 ? -15.829 -5.528 -3.589 1.00 67.62 168 VAL A C 1
ATOM 1233 O O . VAL A 1 168 ? -16.157 -6.701 -3.745 1.00 67.62 168 VAL A O 1
ATOM 1236 N N . CYS A 1 169 ? -14.580 -5.158 -3.307 1.00 69.38 169 CYS A N 1
ATOM 1237 C CA . CYS A 1 169 ? -13.415 -6.030 -3.272 1.00 69.38 169 CYS A CA 1
ATOM 1238 C C . CYS A 1 169 ? -12.870 -6.161 -1.845 1.00 69.38 169 CYS A C 1
ATOM 1240 O O . CYS A 1 169 ? -11.729 -5.787 -1.586 1.00 69.38 169 CYS A O 1
ATOM 1242 N N . ARG A 1 170 ? -13.657 -6.638 -0.876 1.00 56.94 170 ARG A N 1
ATOM 1243 C CA . ARG A 1 170 ? -13.087 -6.949 0.446 1.00 56.94 170 ARG A CA 1
ATOM 1244 C C . ARG A 1 170 ? -12.282 -8.245 0.357 1.00 56.94 170 ARG A C 1
ATOM 1246 O O . ARG A 1 170 ? -12.772 -9.245 -0.157 1.00 56.94 170 ARG A O 1
ATOM 1253 N N . SER A 1 171 ? -11.054 -8.232 0.870 1.00 41.16 171 SER A N 1
ATOM 1254 C CA . SER A 1 171 ? -10.402 -9.471 1.290 1.00 41.16 171 SER A CA 1
ATOM 1255 C C . SER A 1 171 ? -11.294 -10.094 2.354 1.00 41.16 171 SER A C 1
ATOM 1257 O O . SER A 1 171 ? -11.620 -9.412 3.326 1.00 41.16 171 SER A O 1
ATOM 1259 N N . ILE A 1 172 ? -11.694 -11.348 2.181 1.00 39.34 172 ILE A N 1
ATOM 1260 C CA . ILE A 1 172 ? -12.209 -12.142 3.293 1.00 39.34 172 ILE A CA 1
ATOM 1261 C C . ILE A 1 172 ? -11.066 -12.159 4.319 1.00 39.34 172 ILE A C 1
ATOM 1263 O O . ILE A 1 172 ? -10.001 -12.680 3.989 1.00 39.34 172 ILE A O 1
ATOM 1267 N N . PRO A 1 173 ? -11.191 -11.554 5.516 1.00 37.47 173 PRO A N 1
ATOM 1268 C CA . PRO A 1 173 ? -10.395 -12.062 6.614 1.00 37.47 173 PRO A CA 1
ATOM 1269 C C . PRO A 1 173 ? -10.953 -13.463 6.837 1.00 37.47 173 PRO A C 1
ATOM 1271 O O . PRO A 1 173 ? -12.153 -13.577 7.100 1.00 37.47 173 PRO A O 1
ATOM 1274 N N . ASP A 1 174 ? -10.135 -14.492 6.607 1.00 38.66 174 ASP A N 1
ATOM 1275 C CA . ASP A 1 174 ? -10.503 -15.899 6.781 1.00 38.66 174 ASP A CA 1
ATOM 1276 C C . ASP A 1 174 ? -11.485 -16.050 7.937 1.00 38.66 174 ASP A C 1
ATOM 1278 O O . ASP A 1 174 ? -11.275 -15.447 8.993 1.00 38.66 174 ASP A O 1
ATOM 1282 N N . ALA A 1 175 ? -12.589 -16.773 7.719 1.00 46.69 175 ALA A N 1
ATOM 1283 C CA . ALA A 1 175 ? -13.599 -16.997 8.743 1.00 46.69 175 ALA A CA 1
ATOM 1284 C C . ALA A 1 175 ? -12.896 -17.461 10.024 1.00 46.69 175 ALA A C 1
ATOM 1286 O O . ALA A 1 175 ? -12.434 -18.595 10.116 1.00 46.69 175 ALA A O 1
ATOM 1287 N N . ARG A 1 176 ? -12.758 -16.548 10.992 1.00 64.50 176 ARG A N 1
ATOM 1288 C CA . ARG A 1 176 ? -11.817 -16.751 12.096 1.00 64.50 176 ARG A CA 1
ATOM 1289 C C . ARG A 1 176 ? -12.282 -17.838 13.042 1.00 64.50 176 ARG A C 1
ATOM 1291 O O . ARG A 1 176 ? -11.462 -18.344 13.788 1.00 64.50 176 ARG A O 1
ATOM 1298 N N . CYS A 1 177 ? -13.565 -18.201 13.002 1.00 70.56 177 CYS A N 1
ATOM 1299 C CA . CYS A 1 177 ? -14.123 -19.295 13.778 1.00 70.56 177 CYS A CA 1
ATOM 1300 C C . CYS A 1 177 ? -14.164 -20.609 12.991 1.00 70.56 177 CYS A C 1
ATOM 1302 O O . CYS A 1 177 ? -14.786 -20.679 11.931 1.00 70.56 177 CYS A O 1
ATOM 1304 N N . THR A 1 178 ? -13.641 -21.683 13.573 1.00 80.25 178 THR A N 1
ATOM 1305 C CA . THR A 1 178 ? -13.776 -23.056 13.073 1.00 80.25 178 THR A CA 1
ATOM 1306 C C . THR A 1 178 ? -14.417 -23.942 14.135 1.00 80.25 178 THR A C 1
ATOM 1308 O O . THR A 1 178 ? -14.169 -23.775 15.324 1.00 80.25 178 THR A O 1
ATOM 1311 N N . LEU A 1 179 ? -15.269 -24.885 13.734 1.00 86.50 179 LEU A N 1
ATOM 1312 C CA . LEU A 1 179 ? -15.754 -25.924 14.642 1.00 86.50 179 LEU A CA 1
ATOM 1313 C C . LEU A 1 179 ? -14.705 -27.040 14.684 1.00 86.50 179 LEU A C 1
ATOM 1315 O O . LEU A 1 179 ? -14.486 -27.706 13.672 1.00 86.50 179 LEU A O 1
ATOM 1319 N N . LYS A 1 180 ? -14.053 -27.248 15.829 1.00 89.00 180 LYS A N 1
ATOM 1320 C CA . LYS A 1 180 ? -13.028 -28.284 16.002 1.00 89.00 180 LYS A CA 1
ATOM 1321 C C . LYS A 1 180 ? -13.476 -29.379 16.956 1.00 89.00 180 LYS A C 1
ATOM 1323 O O . LYS A 1 180 ? -14.257 -29.160 17.883 1.00 89.00 180 LYS A O 1
ATOM 1328 N N . LYS A 1 181 ? -12.936 -30.574 16.719 1.00 92.19 181 LYS A N 1
ATOM 1329 C CA . LYS A 1 181 ? -13.071 -31.740 17.587 1.00 92.19 181 LYS A CA 1
ATOM 1330 C C . LYS A 1 181 ? -11.746 -31.979 18.299 1.00 92.19 181 LYS A C 1
ATOM 1332 O O . LYS A 1 181 ? -10.705 -32.055 17.657 1.00 92.19 181 LYS A O 1
ATOM 1337 N N . ARG A 1 182 ? -11.777 -32.126 19.619 1.00 91.62 182 ARG A N 1
ATOM 1338 C CA . ARG A 1 182 ? -10.618 -32.549 20.403 1.00 91.62 182 ARG A CA 1
ATOM 1339 C C . ARG A 1 182 ? -10.542 -34.078 20.374 1.00 91.62 182 ARG A C 1
ATOM 1341 O O . ARG A 1 182 ? -11.370 -34.753 20.989 1.00 91.62 182 ARG A O 1
ATOM 1348 N N . GLU A 1 183 ? -9.586 -34.616 19.621 1.00 78.12 183 GLU A N 1
ATOM 1349 C CA . GLU A 1 183 ? -9.521 -36.045 19.269 1.00 78.12 183 GLU A CA 1
ATOM 1350 C C . GLU A 1 183 ? -9.433 -36.976 20.483 1.00 78.12 183 GLU A C 1
ATOM 1352 O O . GLU A 1 183 ? -10.076 -38.020 20.507 1.00 78.12 183 GLU A O 1
ATOM 1357 N N . ASN A 1 184 ? -8.729 -36.559 21.534 1.00 79.19 184 ASN A N 1
ATOM 1358 C CA . ASN A 1 184 ? -8.521 -37.356 22.744 1.00 79.19 184 ASN A CA 1
ATOM 1359 C C . ASN A 1 184 ? -9.722 -37.401 23.708 1.00 79.19 184 ASN A C 1
ATOM 1361 O O . ASN A 1 184 ? -9.700 -38.177 24.657 1.00 79.19 184 ASN A O 1
ATOM 1365 N N . GLN A 1 185 ? -10.753 -36.574 23.507 1.00 81.25 185 GLN A N 1
ATOM 1366 C CA . GLN A 1 185 ? -11.887 -36.467 24.439 1.00 81.25 185 GLN A CA 1
ATOM 1367 C C . GLN A 1 185 ? -13.254 -36.606 23.759 1.00 81.25 185 GLN A C 1
ATOM 1369 O O . GLN A 1 185 ? -14.274 -36.627 24.441 1.00 81.25 185 GLN A O 1
ATOM 1374 N N . ASN A 1 186 ? -13.294 -36.727 22.427 1.00 87.44 186 ASN A N 1
ATOM 1375 C CA . ASN A 1 186 ? -14.533 -36.766 21.643 1.00 87.44 186 ASN A CA 1
ATOM 1376 C C . ASN A 1 186 ? -15.442 -35.540 21.896 1.00 87.44 186 ASN A C 1
ATOM 1378 O O . ASN A 1 186 ? -16.667 -35.642 21.878 1.00 87.44 186 ASN A O 1
ATOM 1382 N N . LEU A 1 187 ? -14.824 -34.379 22.137 1.00 90.00 187 LEU A N 1
ATOM 1383 C CA . LEU A 1 187 ? -15.494 -33.122 22.473 1.00 90.00 187 LEU A CA 1
ATOM 1384 C C . LEU A 1 187 ? -15.391 -32.118 21.324 1.00 90.00 187 LEU A C 1
ATOM 1386 O O . LEU A 1 187 ? -14.344 -32.005 20.690 1.00 90.00 187 LEU A O 1
ATOM 1390 N N . TRP A 1 188 ? -16.452 -31.353 21.097 1.00 92.19 188 TRP A N 1
ATOM 1391 C CA . TRP A 1 188 ? -16.556 -30.330 20.059 1.00 92.19 188 TRP A CA 1
ATOM 1392 C C . TRP A 1 188 ? -16.537 -28.931 20.669 1.00 92.19 188 TRP A C 1
ATOM 1394 O O . TRP A 1 188 ? -17.113 -28.706 21.733 1.00 92.19 188 TRP A O 1
ATOM 1404 N N . PHE A 1 189 ? -15.891 -27.984 19.998 1.00 93.00 189 PHE A N 1
ATOM 1405 C CA . PHE A 1 189 ? -15.858 -26.580 20.401 1.00 93.00 189 PHE A CA 1
ATOM 1406 C C . PHE A 1 189 ? -15.684 -25.670 19.187 1.00 93.00 189 PHE A C 1
ATOM 1408 O O . PHE A 1 189 ? -15.195 -26.091 18.140 1.00 93.00 189 PHE A O 1
ATOM 1415 N N . VAL A 1 190 ? -16.079 -24.410 19.327 1.00 85.62 190 VAL A N 1
ATOM 1416 C CA . VAL A 1 190 ? -15.791 -23.373 18.334 1.00 85.62 190 VAL A CA 1
ATOM 1417 C C . VAL A 1 190 ? -14.458 -22.732 18.702 1.00 85.62 190 VAL A C 1
ATOM 1419 O O . VAL A 1 190 ? -14.264 -22.343 19.847 1.00 85.62 190 VAL A O 1
ATOM 1422 N N . GLU A 1 191 ? -13.532 -22.640 17.760 1.00 86.25 191 GLU A N 1
ATOM 1423 C CA . GLU A 1 191 ? -12.205 -22.052 17.924 1.00 86.25 191 GLU A CA 1
ATOM 1424 C C . GLU A 1 191 ? -12.095 -20.778 17.099 1.00 86.25 191 GLU A C 1
ATOM 1426 O O . GLU A 1 191 ? -12.396 -20.831 15.913 1.00 86.25 191 GLU A O 1
ATOM 1431 N N . GLN A 1 192 ? -11.624 -19.677 17.687 1.00 83.06 192 GLN A N 1
ATOM 1432 C CA . GLN A 1 192 ? -11.249 -18.465 16.966 1.00 83.06 192 GLN A CA 1
ATOM 1433 C C . GLN A 1 192 ? -9.791 -18.097 17.211 1.00 83.06 192 GLN A C 1
ATOM 1435 O O . GLN A 1 192 ? -9.372 -17.995 18.362 1.00 83.06 192 GLN A O 1
ATOM 1440 N N . ASP A 1 193 ? -9.024 -17.905 16.133 1.00 73.00 193 ASP A N 1
ATOM 1441 C CA . ASP A 1 193 ? -7.604 -17.524 16.190 1.00 73.00 193 ASP A CA 1
ATOM 1442 C C . ASP A 1 193 ? -6.781 -18.408 17.167 1.00 73.00 193 ASP A C 1
ATOM 1444 O O . ASP A 1 193 ? -5.996 -17.912 17.978 1.00 73.00 193 ASP A O 1
ATOM 1448 N N . GLY A 1 194 ? -6.997 -19.731 17.151 1.00 74.88 194 GLY A N 1
ATOM 1449 C CA . GLY A 1 194 ? -6.284 -20.676 18.024 1.00 74.88 194 GLY A CA 1
ATOM 1450 C C . GLY A 1 194 ? -6.876 -20.864 19.428 1.00 74.88 194 GLY A C 1
ATOM 1451 O O . GLY A 1 194 ? -6.348 -21.660 20.205 1.00 74.88 194 GLY A O 1
ATOM 1452 N N . LYS A 1 195 ? -7.952 -20.152 19.792 1.00 74.25 195 LYS A N 1
ATOM 1453 C CA . LYS A 1 195 ? -8.556 -20.192 21.137 1.00 74.25 195 LYS A CA 1
ATOM 1454 C C . LYS A 1 195 ? -9.987 -20.714 21.111 1.00 74.25 195 LYS A C 1
ATOM 1456 O O . LYS A 1 195 ? -10.789 -20.300 20.281 1.00 74.25 195 LYS A O 1
ATOM 1461 N N . ALA A 1 196 ? -10.339 -21.582 22.057 1.00 81.12 196 ALA A N 1
ATOM 1462 C CA . ALA A 1 196 ? -11.712 -22.058 22.206 1.00 81.12 196 ALA A CA 1
ATOM 1463 C C . ALA A 1 196 ? -12.644 -20.918 22.671 1.00 81.12 196 ALA A C 1
ATOM 1465 O O . ALA A 1 196 ? -12.460 -20.362 23.751 1.00 81.12 196 ALA A O 1
ATOM 1466 N N . LEU A 1 197 ? -13.645 -20.587 21.855 1.00 77.94 197 LEU A N 1
ATOM 1467 C CA . LEU A 1 197 ? -14.727 -19.633 22.131 1.00 77.94 197 LEU A CA 1
ATOM 1468 C C . LEU A 1 197 ? -15.838 -20.235 22.996 1.00 77.94 197 LEU A C 1
ATOM 1470 O O . LEU A 1 197 ? -16.536 -19.510 23.700 1.00 77.94 197 LEU A O 1
ATOM 1474 N N . THR A 1 198 ? -16.047 -21.548 22.903 1.00 84.25 198 THR A N 1
ATOM 1475 C CA . THR A 1 198 ? -17.120 -22.251 23.611 1.00 84.25 198 THR A CA 1
ATOM 1476 C C . THR A 1 198 ? -16.552 -23.281 24.565 1.00 84.25 198 THR A C 1
ATOM 1478 O O . THR A 1 198 ? -15.475 -23.838 24.341 1.00 84.25 198 THR A O 1
ATOM 1481 N N . SER A 1 199 ? -17.327 -23.601 25.599 1.00 83.06 199 SER A N 1
ATOM 1482 C CA . SER A 1 199 ? -17.110 -24.826 26.357 1.00 83.06 199 SER A CA 1
ATOM 1483 C C . SER A 1 199 ? -17.172 -26.044 25.434 1.00 83.06 199 SER A C 1
ATOM 1485 O O . SER A 1 199 ? -17.850 -26.043 24.403 1.00 83.06 199 SER A O 1
ATOM 1487 N N . LEU A 1 200 ? -16.450 -27.085 25.828 1.00 85.62 200 LEU A N 1
ATOM 1488 C CA . LEU A 1 200 ? -16.446 -28.374 25.155 1.00 85.62 200 LEU A CA 1
ATOM 1489 C C . LEU A 1 200 ? -17.832 -29.027 25.282 1.00 85.62 200 LEU A C 1
ATOM 1491 O O . LEU A 1 200 ? -18.342 -29.147 26.394 1.00 85.62 200 LEU A O 1
ATOM 1495 N N . SER A 1 201 ? -18.421 -29.464 24.168 1.00 82.88 201 SER A N 1
ATOM 1496 C CA . SER A 1 201 ? -19.668 -30.242 24.149 1.00 82.88 201 SER A CA 1
ATOM 1497 C C . SER A 1 201 ? -19.403 -31.670 23.673 1.00 82.88 201 SER A C 1
ATOM 1499 O O . SER A 1 201 ? -18.667 -31.895 22.712 1.00 82.88 201 SER A O 1
ATOM 1501 N N . THR A 1 202 ? -20.022 -32.651 24.328 1.00 87.00 202 THR A N 1
ATOM 1502 C CA . THR A 1 202 ? -20.031 -34.058 23.888 1.00 87.00 202 THR A CA 1
ATOM 1503 C C . THR A 1 202 ? -20.968 -34.292 22.698 1.00 87.00 202 THR A C 1
ATOM 1505 O O . THR A 1 202 ? -20.911 -35.348 22.071 1.00 87.00 202 THR A O 1
ATOM 1508 N N . SER A 1 203 ? -21.812 -33.314 22.352 1.00 88.81 203 SER A N 1
ATOM 1509 C CA . SER A 1 203 ? -22.810 -33.401 21.288 1.00 88.81 203 SER A CA 1
ATOM 1510 C C . SER A 1 203 ? -22.449 -32.495 20.113 1.00 88.81 203 SER A C 1
ATOM 1512 O O . SER A 1 203 ? -22.420 -31.269 20.227 1.00 88.81 203 SER A O 1
ATOM 1514 N N . ILE A 1 204 ? -22.252 -33.089 18.932 1.00 80.31 204 ILE A N 1
ATOM 1515 C CA . ILE A 1 204 ? -22.014 -32.319 17.702 1.00 80.31 204 ILE A CA 1
ATOM 1516 C C . ILE A 1 204 ? -23.201 -31.404 17.367 1.00 80.31 204 ILE A C 1
ATOM 1518 O O . ILE A 1 204 ? -23.002 -30.295 16.887 1.00 80.31 204 ILE A O 1
ATOM 1522 N N . ASN A 1 205 ? -24.434 -31.818 17.675 1.00 76.81 205 ASN A N 1
ATOM 1523 C CA . ASN A 1 205 ? -25.635 -31.033 17.380 1.00 76.81 205 ASN A CA 1
ATOM 1524 C C . ASN A 1 205 ? -25.714 -29.767 18.239 1.00 76.81 205 ASN A C 1
ATOM 1526 O O . ASN A 1 205 ? -26.066 -28.701 17.737 1.00 76.81 205 ASN A O 1
ATOM 1530 N N . GLU A 1 206 ? -25.338 -29.865 19.514 1.00 75.50 206 GLU A N 1
ATOM 1531 C CA . GLU A 1 206 ? -25.267 -28.717 20.421 1.00 75.50 206 GLU A CA 1
ATOM 1532 C C . GLU A 1 206 ? -24.124 -27.772 20.021 1.00 75.50 206 GLU A C 1
ATOM 1534 O O . GLU A 1 206 ? -24.307 -26.553 19.964 1.00 75.50 206 GLU A O 1
ATOM 1539 N N . ALA A 1 207 ? -22.966 -28.324 19.646 1.00 75.25 207 ALA A N 1
ATOM 1540 C CA . ALA A 1 207 ? -21.832 -27.543 19.164 1.00 75.25 207 ALA A CA 1
ATOM 1541 C C . ALA A 1 207 ? -22.137 -26.826 17.835 1.00 75.25 207 ALA A C 1
ATOM 1543 O O . ALA A 1 207 ? -21.781 -25.661 17.668 1.00 75.25 207 ALA A O 1
ATOM 1544 N N . VAL A 1 208 ? -22.868 -27.469 16.917 1.00 69.62 208 VAL A N 1
ATOM 1545 C CA . VAL A 1 208 ? -23.337 -26.866 15.657 1.00 69.62 208 VAL A CA 1
ATOM 1546 C C . VAL A 1 208 ? -24.396 -25.791 15.908 1.00 69.62 208 VAL A C 1
ATOM 1548 O O . VAL A 1 208 ? -24.343 -24.735 15.279 1.00 69.62 208 VAL A O 1
ATOM 1551 N N . ALA A 1 209 ? -25.345 -26.014 16.823 1.00 71.56 209 ALA A N 1
ATOM 1552 C CA . ALA A 1 209 ? -26.327 -24.996 17.203 1.00 71.56 209 ALA A CA 1
ATOM 1553 C C . ALA A 1 209 ? -25.641 -23.760 17.809 1.00 71.56 209 ALA A C 1
ATOM 1555 O O . ALA A 1 209 ? -25.940 -22.628 17.425 1.00 71.56 209 ALA A O 1
ATOM 1556 N N . THR A 1 210 ? -24.649 -23.985 18.673 1.00 74.81 210 THR A N 1
ATOM 1557 C CA . THR A 1 210 ? -23.821 -22.929 19.265 1.00 74.81 210 THR A CA 1
ATOM 1558 C C . THR A 1 210 ? -23.009 -22.198 18.196 1.00 74.81 210 THR A C 1
ATOM 1560 O O . THR A 1 210 ? -23.018 -20.971 18.151 1.00 74.81 210 THR A O 1
ATOM 1563 N N . PHE A 1 211 ? -22.377 -22.926 17.270 1.00 70.44 211 PHE A N 1
ATOM 1564 C CA . PHE A 1 211 ? -21.632 -22.349 16.151 1.00 70.44 211 PHE A CA 1
ATOM 1565 C C . PHE A 1 211 ? -22.514 -21.471 15.256 1.00 70.44 211 PHE A C 1
ATOM 1567 O O . PHE A 1 211 ? -22.132 -20.351 14.927 1.00 70.44 211 PHE A O 1
ATOM 1574 N N . LYS A 1 212 ? -23.735 -21.918 14.933 1.00 63.22 212 LYS A N 1
ATOM 1575 C CA . LYS A 1 212 ? -24.722 -21.113 14.193 1.00 63.22 212 LYS A CA 1
ATOM 1576 C C . LYS A 1 212 ? -25.118 -19.847 14.956 1.00 63.22 212 LYS A C 1
ATOM 1578 O O . LYS A 1 212 ? -25.187 -18.779 14.351 1.00 63.22 212 LYS A O 1
ATOM 1583 N N . GLY A 1 213 ? -25.314 -19.941 16.273 1.00 66.44 213 GLY A N 1
ATOM 1584 C CA . GLY A 1 213 ? -25.561 -18.781 17.134 1.00 66.44 213 GLY A CA 1
ATOM 1585 C C . GLY A 1 213 ? -24.412 -17.763 17.098 1.00 66.44 213 GLY A C 1
ATOM 1586 O O . GLY A 1 213 ? -24.642 -16.563 16.934 1.00 66.44 213 GLY A O 1
ATOM 1587 N N . ILE A 1 214 ? -23.165 -18.235 17.152 1.00 68.25 214 ILE A N 1
ATOM 1588 C CA . ILE A 1 214 ? -21.959 -17.392 17.088 1.00 68.25 214 ILE A CA 1
ATOM 1589 C C . ILE A 1 214 ? -21.802 -16.743 15.700 1.00 68.25 214 ILE A C 1
ATOM 1591 O O . ILE A 1 214 ? -21.514 -15.550 15.609 1.00 68.25 214 ILE A O 1
ATOM 1595 N N . LEU A 1 215 ? -22.062 -17.481 14.616 1.00 55.41 215 LEU A N 1
ATOM 1596 C CA . LEU A 1 215 ? -22.048 -16.926 13.257 1.00 55.41 215 LEU A CA 1
ATOM 1597 C C . LEU A 1 215 ? -23.127 -15.850 13.068 1.00 55.41 215 LEU A C 1
ATOM 1599 O O . LEU A 1 215 ? -22.847 -14.788 12.520 1.00 55.41 215 LEU A O 1
ATOM 1603 N N . SER A 1 216 ? -24.340 -16.088 13.574 1.00 55.69 216 SER A N 1
ATOM 1604 C CA . SER A 1 216 ? -25.459 -15.140 13.460 1.00 55.69 216 SER A CA 1
ATOM 1605 C C . SER A 1 216 ? -25.285 -13.856 14.283 1.00 55.69 216 SER A C 1
ATOM 1607 O O . SER A 1 216 ? -25.948 -12.858 14.015 1.00 55.69 216 SER A O 1
ATOM 1609 N N . SER A 1 217 ? -24.386 -13.860 15.271 1.00 56.22 217 SER A N 1
ATOM 1610 C CA . SER A 1 217 ? -24.131 -12.722 16.164 1.00 56.22 217 SER A CA 1
ATOM 1611 C C . SER A 1 217 ? -22.926 -11.872 15.747 1.00 56.22 217 SER A C 1
ATOM 1613 O O . SER A 1 217 ? -22.515 -10.991 16.499 1.00 56.22 217 SER A O 1
ATOM 1615 N N . ASN A 1 218 ? -22.357 -12.110 14.556 1.00 55.06 218 ASN A N 1
ATOM 1616 C CA . ASN A 1 218 ? -21.148 -11.450 14.042 1.00 55.06 218 ASN A CA 1
ATOM 1617 C C . ASN A 1 218 ? -19.904 -11.590 14.945 1.00 55.06 218 ASN A C 1
ATOM 1619 O O . ASN A 1 218 ? -18.893 -10.935 14.697 1.00 55.06 218 ASN A O 1
ATOM 1623 N N . VAL A 1 219 ? -19.924 -12.473 15.951 1.00 56.62 219 VAL A N 1
ATOM 1624 C CA . VAL A 1 219 ? -18.802 -12.698 16.884 1.00 56.62 219 VAL A CA 1
ATOM 1625 C C . VAL A 1 219 ? -17.549 -13.170 16.139 1.00 56.62 219 VAL A C 1
ATOM 1627 O O . VAL A 1 219 ? -16.444 -12.747 16.455 1.00 56.62 219 VAL A O 1
ATOM 1630 N N . CYS A 1 220 ? -17.720 -13.949 15.070 1.00 53.53 220 CYS A N 1
ATOM 1631 C CA . CYS A 1 220 ? -16.618 -14.439 14.235 1.00 53.53 220 CYS A CA 1
ATOM 1632 C C . CYS A 1 220 ? -15.995 -13.397 13.295 1.00 53.53 220 CYS A C 1
ATOM 1634 O O . CYS A 1 220 ? -14.940 -13.654 12.717 1.00 53.53 220 CYS A O 1
ATOM 1636 N N . LEU A 1 221 ? -16.641 -12.239 13.129 1.00 43.28 221 LEU A N 1
ATOM 1637 C CA . LEU A 1 221 ? -16.136 -11.106 12.345 1.00 43.28 221 LEU A CA 1
ATOM 1638 C C . LEU A 1 221 ? -15.433 -10.063 13.223 1.00 43.28 221 LEU A C 1
ATOM 1640 O O . LEU A 1 221 ? -14.767 -9.166 12.705 1.00 43.28 221 LEU A O 1
ATOM 1644 N N . LEU A 1 222 ? -15.573 -10.176 14.543 1.00 41.94 222 LEU A N 1
ATOM 1645 C CA . LEU A 1 222 ? -14.965 -9.282 15.513 1.00 41.94 222 LEU A CA 1
ATOM 1646 C C . LEU A 1 222 ? -13.669 -9.918 16.025 1.00 41.94 222 LEU A C 1
ATOM 1648 O O . LEU A 1 222 ? -13.647 -11.074 16.444 1.00 41.94 222 LEU A O 1
ATOM 1652 N N . SER A 1 223 ? -12.575 -9.154 16.002 1.00 37.22 223 SER A N 1
ATOM 1653 C CA . SER A 1 223 ? -11.424 -9.441 16.863 1.00 37.22 223 SER A CA 1
ATOM 1654 C C . SER A 1 223 ? -11.949 -9.548 18.297 1.00 37.22 223 SER A C 1
ATOM 1656 O O . SER A 1 223 ? -12.688 -8.663 18.731 1.00 37.22 223 SER A O 1
ATOM 1658 N N . LEU A 1 224 ? -11.589 -10.616 19.021 1.00 37.97 224 LEU A N 1
ATOM 1659 C CA . LEU A 1 224 ? -11.791 -10.741 20.470 1.00 37.97 224 LEU A CA 1
ATOM 1660 C C . LEU A 1 224 ? -10.964 -9.668 21.198 1.00 37.97 224 LEU A C 1
ATOM 1662 O O . LEU A 1 224 ? -9.937 -9.936 21.810 1.00 37.97 224 LEU A O 1
ATOM 1666 N N . THR A 1 225 ? -11.413 -8.425 21.086 1.00 40.38 225 THR A N 1
ATOM 1667 C CA . THR A 1 225 ? -10.987 -7.256 21.848 1.00 40.38 225 THR A CA 1
ATOM 1668 C C . THR A 1 225 ? -12.220 -6.380 22.111 1.00 40.38 225 THR A C 1
ATOM 1670 O O . THR A 1 225 ? -12.251 -5.202 21.782 1.00 40.38 225 THR A O 1
ATOM 1673 N N . ALA A 1 226 ? -13.279 -6.952 22.702 1.00 40.56 226 ALA A N 1
ATOM 1674 C CA . ALA A 1 226 ? -14.470 -6.198 23.112 1.00 40.56 226 ALA A CA 1
ATOM 1675 C C . ALA A 1 226 ? -14.920 -6.562 24.539 1.00 40.56 226 ALA A C 1
ATOM 1677 O O . ALA A 1 226 ? -15.715 -7.467 24.769 1.00 40.56 226 ALA A O 1
ATOM 1678 N N . SER A 1 227 ? -14.323 -5.823 25.472 1.00 67.31 227 SER A N 1
ATOM 1679 C CA . SER A 1 227 ? -14.794 -5.237 26.738 1.00 67.31 227 SER A CA 1
ATOM 1680 C C . SER A 1 227 ? -16.017 -5.723 27.527 1.00 67.31 227 SER A C 1
ATOM 1682 O O . SER A 1 227 ? -16.097 -5.275 28.656 1.00 67.31 227 SER A O 1
ATOM 1684 N N . CYS A 1 228 ? -16.951 -6.566 27.088 1.00 58.91 228 CYS A N 1
ATOM 1685 C CA . CYS A 1 228 ? -18.064 -7.023 27.943 1.00 58.91 228 CYS A CA 1
ATOM 1686 C C . CYS A 1 228 ? -18.286 -8.526 27.790 1.00 58.91 228 CYS A C 1
ATOM 1688 O O . CYS A 1 228 ? -18.929 -8.977 26.843 1.00 58.91 228 CYS A O 1
ATOM 1690 N N . GLU A 1 229 ? -17.760 -9.296 28.736 1.00 76.62 229 GLU A N 1
ATOM 1691 C CA . GLU A 1 229 ? -17.833 -10.753 28.742 1.00 76.62 229 GLU A CA 1
ATOM 1692 C C . GLU A 1 229 ? -18.879 -11.218 29.750 1.00 76.62 229 GLU A C 1
ATOM 1694 O O . GLU A 1 229 ? -18.881 -10.807 30.910 1.00 76.62 229 GLU A O 1
ATOM 1699 N N . LEU A 1 230 ? -19.759 -12.115 29.316 1.00 78.00 230 LEU A N 1
ATOM 1700 C CA . LEU A 1 230 ? -20.585 -12.882 30.234 1.00 78.00 230 LEU A CA 1
ATOM 1701 C C . LEU A 1 230 ? -19.739 -14.040 30.766 1.00 78.00 230 LEU A C 1
ATOM 1703 O O . LEU A 1 230 ? -19.305 -14.889 29.987 1.00 78.00 230 LEU A O 1
ATOM 1707 N N . LYS A 1 231 ? -19.511 -14.094 32.078 1.00 81.56 231 LYS A N 1
ATOM 1708 C CA . LYS A 1 231 ? -18.744 -15.172 32.708 1.00 81.56 231 LYS A CA 1
ATOM 1709 C C . LYS A 1 231 ? -19.570 -15.946 33.713 1.00 81.56 231 LYS A C 1
ATOM 1711 O O . LYS A 1 231 ? -20.476 -15.416 34.352 1.00 81.56 231 LYS A O 1
ATOM 1716 N N . LYS A 1 232 ? -19.215 -17.218 33.853 1.00 80.62 232 LYS A N 1
ATOM 1717 C CA . LYS A 1 232 ? -19.714 -18.114 34.891 1.00 80.62 232 LYS A CA 1
ATOM 1718 C C . LYS A 1 232 ? -18.609 -18.295 35.926 1.00 80.62 232 LYS A C 1
ATOM 1720 O O . LYS A 1 232 ? -17.466 -18.536 35.545 1.00 80.62 232 LYS A O 1
ATOM 1725 N N . ARG A 1 233 ? -18.916 -18.179 37.221 1.00 82.31 233 ARG A N 1
ATOM 1726 C CA . ARG A 1 233 ? -17.949 -18.559 38.263 1.00 82.31 233 ARG A CA 1
ATOM 1727 C C . ARG A 1 233 ? -17.746 -20.072 38.238 1.00 82.31 233 ARG A C 1
ATOM 1729 O O . ARG A 1 233 ? -18.713 -20.822 38.174 1.00 82.31 233 ARG A O 1
ATOM 1736 N N . GLU A 1 234 ? -16.500 -20.516 38.353 1.00 69.81 234 GLU A N 1
ATOM 1737 C CA . GLU A 1 234 ? -16.167 -21.948 38.329 1.00 69.81 234 GLU A CA 1
ATOM 1738 C C . GLU A 1 234 ? -16.734 -22.709 39.543 1.00 69.81 234 GLU A C 1
ATOM 1740 O O . GLU A 1 234 ? -17.086 -23.878 39.422 1.00 69.81 234 GLU A O 1
ATOM 1745 N N . ASN A 1 235 ? -16.941 -22.026 40.679 1.00 68.44 235 ASN A N 1
ATOM 1746 C CA . ASN A 1 235 ? -17.291 -22.667 41.959 1.00 68.44 235 ASN A CA 1
ATOM 1747 C C . ASN A 1 235 ? -18.730 -22.413 42.436 1.00 68.44 235 ASN A C 1
ATOM 1749 O O . ASN A 1 235 ? -19.121 -22.848 43.514 1.00 68.44 235 ASN A O 1
ATOM 1753 N N . ALA A 1 236 ? -19.528 -21.681 41.665 1.00 57.47 236 ALA A N 1
ATOM 1754 C CA . ALA A 1 236 ? -20.925 -21.417 41.978 1.00 57.47 236 ALA A CA 1
ATOM 1755 C C . ALA A 1 236 ? -21.662 -21.271 40.651 1.00 57.47 236 ALA A C 1
ATOM 1757 O O . ALA A 1 236 ? -21.133 -20.623 39.755 1.00 57.47 236 ALA A O 1
ATOM 1758 N N . GLN A 1 237 ? -22.853 -21.860 40.502 1.00 76.56 237 GLN A N 1
ATOM 1759 C CA . GLN A 1 237 ? -23.719 -21.748 39.311 1.00 76.56 237 GLN A CA 1
ATOM 1760 C C . GLN A 1 237 ? -24.245 -20.305 39.134 1.00 76.56 237 GLN A C 1
ATOM 1762 O O . GLN A 1 237 ? -25.443 -20.051 39.113 1.00 76.56 237 GLN A O 1
ATOM 1767 N N . LEU A 1 238 ? -23.330 -19.344 39.073 1.00 82.88 238 LEU A N 1
ATOM 1768 C CA . LEU A 1 238 ? -23.549 -17.918 39.136 1.00 82.88 238 LEU A CA 1
ATOM 1769 C C . LEU A 1 238 ? -22.902 -17.273 37.917 1.00 82.88 238 LEU A C 1
ATOM 1771 O O . LEU A 1 238 ? -21.742 -17.538 37.589 1.00 82.88 238 LEU A O 1
ATOM 1775 N N . TRP A 1 239 ? -23.669 -16.411 37.274 1.00 84.81 239 TRP A N 1
ATOM 1776 C CA . TRP A 1 239 ? -23.292 -15.660 36.090 1.00 84.81 239 TRP A CA 1
ATOM 1777 C C . TRP A 1 239 ? -23.028 -14.205 36.458 1.00 84.81 239 TRP A C 1
ATOM 1779 O O . TRP A 1 239 ? -23.659 -13.674 37.367 1.00 84.81 239 TRP A O 1
ATOM 1789 N N . TYR A 1 240 ? -22.111 -13.546 35.766 1.00 83.69 240 TYR A N 1
ATOM 1790 C CA . TYR A 1 240 ? -21.840 -12.123 35.953 1.00 83.69 240 TYR A CA 1
ATOM 1791 C C . TYR A 1 240 ? -21.364 -11.486 34.648 1.00 83.69 240 TYR A C 1
ATOM 1793 O O . TYR A 1 240 ? -20.853 -12.167 33.756 1.00 83.69 240 TYR A O 1
ATOM 1801 N N . VAL A 1 241 ? -21.534 -10.169 34.543 1.00 80.62 241 VAL A N 1
ATOM 1802 C CA . VAL A 1 241 ? -21.026 -9.367 33.428 1.00 80.62 241 VAL A CA 1
ATOM 1803 C C . VAL A 1 241 ? -19.692 -8.745 33.838 1.00 80.62 241 VAL A C 1
ATOM 1805 O O . VAL A 1 241 ? -19.591 -8.072 34.867 1.00 80.62 241 VAL A O 1
ATOM 1808 N N . GLN A 1 242 ? -18.654 -9.000 33.046 1.00 79.88 242 GLN A N 1
ATOM 1809 C CA . GLN A 1 242 ? -17.286 -8.539 33.258 1.00 79.88 242 GLN A CA 1
ATOM 1810 C C . GLN A 1 242 ? -16.902 -7.501 32.208 1.00 79.88 242 GLN A C 1
ATOM 1812 O O . GLN A 1 242 ? -17.096 -7.746 31.020 1.00 79.88 242 GLN A O 1
ATOM 1817 N N . ILE A 1 243 ? -16.275 -6.396 32.627 1.00 69.94 243 ILE A N 1
ATOM 1818 C CA . ILE A 1 243 ? -15.660 -5.424 31.715 1.00 69.94 243 ILE A CA 1
ATOM 1819 C C . ILE A 1 243 ? -14.184 -5.254 32.034 1.00 69.94 243 ILE A C 1
ATOM 1821 O O . ILE A 1 243 ? -13.811 -4.980 33.172 1.00 69.94 243 ILE A O 1
ATOM 1825 N N . GLY A 1 244 ? -13.328 -5.444 31.025 1.00 56.94 244 GLY A N 1
ATOM 1826 C CA . GLY A 1 244 ? -11.886 -5.188 31.134 1.00 56.94 244 GLY A CA 1
ATOM 1827 C C . GLY A 1 244 ? -11.178 -5.932 32.274 1.00 56.94 244 GLY A C 1
ATOM 1828 O O . GLY A 1 244 ? -10.205 -5.417 32.809 1.00 56.94 244 GLY A O 1
ATOM 1829 N N . GLY A 1 245 ? -11.675 -7.104 32.687 1.00 58.62 245 GLY A N 1
ATOM 1830 C CA . GLY A 1 245 ? -11.104 -7.850 33.819 1.00 58.62 245 GLY A CA 1
ATOM 1831 C C . GLY A 1 245 ? -11.949 -7.842 35.096 1.00 58.62 245 GLY A C 1
ATOM 1832 O O . GLY A 1 245 ? -11.844 -8.780 35.879 1.00 58.62 245 GLY A O 1
ATOM 1833 N N . ALA A 1 246 ? -12.814 -6.842 35.292 1.00 57.53 246 ALA A N 1
ATOM 1834 C CA . ALA A 1 246 ? -13.535 -6.638 36.548 1.00 57.53 246 ALA A CA 1
ATOM 1835 C C . ALA A 1 246 ? -15.036 -6.983 36.440 1.00 57.53 246 ALA A C 1
ATOM 1837 O O . ALA A 1 246 ? -15.679 -6.598 35.458 1.00 57.53 246 ALA A O 1
ATOM 1838 N N . PRO A 1 247 ? -15.623 -7.687 37.427 1.00 70.44 247 PRO A N 1
ATOM 1839 C CA . PRO A 1 247 ? -17.066 -7.905 37.494 1.00 70.44 247 PRO A CA 1
ATOM 1840 C C . PRO A 1 247 ? -17.786 -6.589 37.820 1.00 70.44 247 PRO A C 1
ATOM 1842 O O . PRO A 1 247 ? -17.410 -5.896 38.764 1.00 70.44 247 PRO A O 1
ATOM 1845 N N . ILE A 1 248 ? -18.819 -6.247 37.051 1.00 67.81 248 ILE A N 1
ATOM 1846 C CA . ILE A 1 248 ? -19.619 -5.024 37.262 1.00 67.81 248 ILE A CA 1
ATOM 1847 C C . ILE A 1 248 ? -20.993 -5.337 37.837 1.00 67.81 248 ILE A C 1
ATOM 1849 O O . ILE A 1 248 ? -21.521 -4.551 38.624 1.00 67.81 248 ILE A O 1
ATOM 1853 N N . SER A 1 249 ? -21.559 -6.486 37.479 1.00 67.88 249 SER A N 1
ATOM 1854 C CA . SER A 1 249 ? -22.841 -6.920 38.013 1.00 67.88 249 SER A CA 1
ATOM 1855 C C . SER A 1 249 ? -22.670 -7.732 39.296 1.00 67.88 249 SER A C 1
ATOM 1857 O O . SER A 1 249 ? -21.639 -8.369 39.536 1.00 67.88 249 SER A O 1
ATOM 1859 N N . THR A 1 250 ? -23.732 -7.780 40.095 1.00 70.50 250 THR A N 1
ATOM 1860 C CA . THR A 1 250 ? -23.892 -8.826 41.104 1.00 70.50 250 THR A CA 1
ATOM 1861 C C . THR A 1 250 ? -23.994 -10.199 40.428 1.00 70.50 250 THR A C 1
ATOM 1863 O O . THR A 1 250 ? -24.221 -10.320 39.220 1.00 70.50 250 THR A O 1
ATOM 1866 N N . ASN A 1 251 ? -23.755 -11.254 41.205 1.00 81.25 251 ASN A N 1
ATOM 1867 C CA . ASN A 1 251 ? -23.882 -12.625 40.727 1.00 81.25 251 ASN A CA 1
ATOM 1868 C C . ASN A 1 251 ? -25.361 -12.953 40.449 1.00 81.25 251 ASN A C 1
ATOM 1870 O O . ASN A 1 251 ? -26.204 -12.787 41.328 1.00 81.25 251 ASN A O 1
ATOM 1874 N N . PHE A 1 252 ? -25.658 -13.493 39.271 1.00 82.56 252 PHE A N 1
ATOM 1875 C CA . PHE A 1 252 ? -26.983 -13.959 38.869 1.00 82.56 252 PHE A CA 1
ATOM 1876 C C . PHE A 1 252 ? -27.075 -15.481 38.956 1.00 82.56 252 PHE A C 1
ATOM 1878 O O . PHE A 1 252 ? -26.224 -16.187 38.421 1.00 82.56 252 PHE A O 1
ATOM 1885 N N . THR A 1 253 ? -28.138 -16.009 39.557 1.00 79.62 253 THR A N 1
ATOM 1886 C CA . THR A 1 253 ? -28.414 -17.459 39.599 1.00 79.62 253 THR A CA 1
ATOM 1887 C C . THR A 1 253 ? -28.872 -18.026 38.255 1.00 79.62 253 THR A C 1
ATOM 1889 O O . THR A 1 253 ? -28.771 -19.228 38.029 1.00 79.62 253 THR A O 1
ATOM 1892 N N . GLN A 1 254 ? -29.345 -17.176 37.339 1.00 75.31 254 GLN A N 1
ATOM 1893 C CA . GLN A 1 254 ? -29.805 -17.572 36.010 1.00 75.31 254 GLN A CA 1
ATOM 1894 C C . GLN A 1 254 ? -29.077 -16.783 34.918 1.00 75.31 254 GLN A C 1
ATOM 1896 O O . GLN A 1 254 ? -28.943 -15.560 34.991 1.00 75.31 254 GLN A O 1
ATOM 1901 N N . MET A 1 255 ? -28.647 -17.489 33.869 1.00 66.00 255 MET A N 1
ATOM 1902 C CA . MET A 1 255 ? -27.968 -16.901 32.707 1.00 66.00 255 MET A CA 1
ATOM 1903 C C . MET A 1 255 ? -28.847 -15.860 32.003 1.00 66.00 255 MET A C 1
ATOM 1905 O O . MET A 1 255 ? -28.354 -14.832 31.551 1.00 66.00 255 MET A O 1
ATOM 1909 N N . THR A 1 256 ? -30.158 -16.092 31.950 1.00 66.31 256 THR A N 1
ATOM 1910 C CA . THR A 1 256 ? -31.146 -15.202 31.327 1.00 66.31 256 THR A CA 1
ATOM 1911 C C . THR A 1 256 ? -31.171 -13.822 31.979 1.00 66.31 256 THR A C 1
ATOM 1913 O O . THR A 1 256 ? -31.223 -12.819 31.270 1.00 66.31 256 THR A O 1
ATOM 1916 N N . SER A 1 257 ? -31.062 -13.756 33.309 1.00 71.88 257 SER A N 1
ATOM 1917 C CA . SER A 1 257 ? -30.978 -12.492 34.051 1.00 71.88 257 SER A CA 1
ATOM 1918 C C . SER A 1 257 ? -29.683 -11.745 33.737 1.00 71.88 257 SER A C 1
ATOM 1920 O O . SER A 1 257 ? -29.713 -10.549 33.469 1.00 71.88 257 SER A O 1
ATOM 1922 N N . ALA A 1 258 ? -28.558 -12.462 33.668 1.00 72.62 258 ALA A N 1
ATOM 1923 C CA . ALA A 1 258 ? -27.269 -11.874 33.311 1.00 72.62 258 ALA A CA 1
ATOM 1924 C C . ALA A 1 258 ? -27.223 -11.378 31.851 1.00 72.62 258 ALA A C 1
ATOM 1926 O O . ALA A 1 258 ? -26.597 -10.365 31.550 1.00 72.62 258 ALA A O 1
ATOM 1927 N N . ILE A 1 259 ? -27.928 -12.056 30.938 1.00 70.31 259 ILE A N 1
ATOM 1928 C CA . ILE A 1 259 ? -28.132 -11.590 29.560 1.00 70.31 259 ILE A CA 1
ATOM 1929 C C . ILE A 1 259 ? -29.018 -10.339 29.532 1.00 70.31 259 ILE A C 1
ATOM 1931 O O . ILE A 1 259 ? -28.757 -9.439 28.736 1.00 70.31 259 ILE A O 1
ATOM 1935 N N . GLY A 1 260 ? -30.056 -10.274 30.372 1.00 72.62 260 GLY A N 1
ATOM 1936 C CA . GLY A 1 260 ? -30.895 -9.084 30.532 1.00 72.62 260 GLY A CA 1
ATOM 1937 C C . GLY A 1 260 ? -30.075 -7.864 30.951 1.00 72.62 260 GLY A C 1
ATOM 1938 O O . GLY A 1 260 ? -30.152 -6.829 30.296 1.00 72.62 260 GLY A O 1
ATOM 1939 N N . GLU A 1 261 ? -29.207 -8.035 31.948 1.00 80.38 261 GLU A N 1
ATOM 1940 C CA . GLU A 1 261 ? -28.272 -7.002 32.408 1.00 80.38 261 GLU A CA 1
ATOM 1941 C C . GLU A 1 261 ? -27.294 -6.582 31.302 1.00 80.38 261 GLU A C 1
ATOM 1943 O O . GLU A 1 261 ? -27.128 -5.400 31.019 1.00 80.38 261 GLU A O 1
ATOM 1948 N N . LEU A 1 262 ? -26.686 -7.546 30.601 1.00 75.44 262 LEU A N 1
ATOM 1949 C CA . LEU A 1 262 ? -25.784 -7.254 29.484 1.00 75.44 262 LEU A CA 1
ATOM 1950 C C . LEU A 1 262 ? -26.492 -6.479 28.359 1.00 75.44 262 LEU A C 1
ATOM 1952 O O . LEU A 1 262 ? -25.881 -5.626 27.718 1.00 75.44 262 LEU A O 1
ATOM 1956 N N . LYS A 1 263 ? -27.772 -6.772 28.099 1.00 71.31 263 LYS A N 1
ATOM 1957 C CA . LYS A 1 263 ? -28.587 -6.029 27.130 1.00 71.31 263 LYS A CA 1
ATOM 1958 C C . LYS A 1 263 ? -28.891 -4.614 27.617 1.00 71.31 263 LYS A C 1
ATOM 1960 O O . LYS A 1 263 ? -28.762 -3.699 26.810 1.00 71.31 263 LYS A O 1
ATOM 1965 N N . ALA A 1 264 ? -29.232 -4.438 28.895 1.00 69.38 264 ALA A N 1
ATOM 1966 C CA . ALA A 1 264 ? -29.465 -3.128 29.501 1.00 69.38 264 ALA A CA 1
ATOM 1967 C C . ALA A 1 264 ? -28.207 -2.247 29.415 1.00 69.38 264 ALA A C 1
ATOM 1969 O O . ALA A 1 264 ? -28.246 -1.161 28.839 1.00 69.38 264 ALA A O 1
ATOM 1970 N N . LEU A 1 265 ? -27.054 -2.779 29.830 1.00 70.88 265 LEU A N 1
ATOM 1971 C CA . LEU A 1 265 ? -25.759 -2.095 29.748 1.00 70.88 265 LEU A CA 1
ATOM 1972 C C . LEU A 1 265 ? -25.353 -1.769 28.298 1.00 70.88 265 LEU A C 1
ATOM 1974 O O . LEU A 1 265 ? -24.753 -0.726 28.030 1.00 70.88 265 LEU A O 1
ATOM 1978 N N . LYS A 1 266 ? -25.710 -2.627 27.333 1.00 64.50 266 LYS A N 1
ATOM 1979 C CA . LYS A 1 266 ? -25.545 -2.329 25.900 1.00 64.50 266 LYS A CA 1
ATOM 1980 C C . LYS A 1 266 ? -26.456 -1.198 25.436 1.00 64.50 266 LYS A C 1
ATOM 1982 O O . LYS A 1 266 ? -25.970 -0.291 24.769 1.00 64.50 266 LYS A O 1
ATOM 1987 N N . SER A 1 267 ? -27.740 -1.227 25.795 1.00 61.19 267 SER A N 1
ATOM 1988 C CA . SER A 1 267 ? -28.691 -0.172 25.424 1.00 61.19 267 SER A CA 1
ATOM 1989 C C . SER A 1 267 ? -28.370 1.179 26.063 1.00 61.19 267 SER A C 1
ATOM 1991 O O . SER A 1 267 ? -28.649 2.215 25.470 1.00 61.19 267 SER A O 1
ATOM 1993 N N . GLU A 1 268 ? -27.733 1.174 27.232 1.00 60.09 268 GLU A N 1
ATOM 1994 C CA . GLU A 1 268 ? -27.295 2.377 27.946 1.00 60.09 268 GLU A CA 1
ATOM 1995 C C . GLU A 1 268 ? -25.952 2.930 27.443 1.00 60.09 268 GLU A C 1
ATOM 1997 O O . GLU A 1 268 ? -25.452 3.922 27.968 1.00 60.09 268 GLU A O 1
ATOM 2002 N N . GLY A 1 269 ? -25.335 2.309 26.432 1.00 54.66 269 GLY A N 1
ATOM 2003 C CA . GLY A 1 269 ? -24.049 2.769 25.904 1.00 54.66 269 GLY A CA 1
ATOM 2004 C C . GLY A 1 269 ? -22.834 2.357 26.737 1.00 54.66 269 GLY A C 1
ATOM 2005 O O . GLY A 1 269 ? -21.707 2.587 26.312 1.00 54.66 269 GLY A O 1
ATOM 2006 N N . VAL A 1 270 ? -23.027 1.693 27.880 1.00 59.88 270 VAL A N 1
ATOM 2007 C CA . VAL A 1 270 ? -21.943 1.261 28.783 1.00 59.88 270 VAL A CA 1
ATOM 2008 C C . VAL A 1 270 ? -21.041 0.221 28.112 1.00 59.88 270 VAL A C 1
ATOM 2010 O O . VAL A 1 270 ? -19.832 0.197 28.333 1.00 59.88 270 VAL A O 1
ATOM 2013 N N . CYS A 1 271 ? -21.624 -0.622 27.258 1.00 58.72 271 CYS A N 1
ATOM 2014 C CA . CYS A 1 271 ? -20.907 -1.659 26.517 1.00 58.72 271 CYS A CA 1
ATOM 2015 C C . CYS A 1 271 ? -20.515 -1.259 25.081 1.00 58.72 271 CYS A C 1
ATOM 2017 O O . CYS A 1 271 ? -20.103 -2.134 24.316 1.00 58.72 271 CYS A O 1
ATOM 2019 N N . HIS A 1 272 ? -20.685 0.004 24.672 1.00 46.97 272 HIS A N 1
ATOM 2020 C CA . HIS A 1 272 ? -20.315 0.430 23.319 1.00 46.97 272 HIS A CA 1
ATOM 2021 C C . HIS A 1 272 ? -18.789 0.513 23.135 1.00 46.97 272 HIS A C 1
ATOM 2023 O O . HIS A 1 272 ? -18.049 0.738 24.090 1.00 46.97 272 HIS A O 1
ATOM 2029 N N . ASP A 1 273 ? -18.348 0.283 21.891 1.00 43.03 273 ASP A N 1
ATOM 2030 C CA . ASP A 1 273 ? -16.965 0.167 21.405 1.00 43.03 273 ASP A CA 1
ATOM 2031 C C . ASP A 1 273 ? -15.888 0.819 22.286 1.00 43.03 273 ASP A C 1
ATOM 2033 O O . ASP A 1 273 ? -15.450 1.955 22.082 1.00 43.03 273 ASP A O 1
ATOM 2037 N N . TYR A 1 274 ? -15.328 0.001 23.176 1.00 41.00 274 TYR A N 1
ATOM 2038 C CA . TYR A 1 274 ? -14.113 0.303 23.938 1.00 41.00 274 TYR A CA 1
ATOM 2039 C C . TYR A 1 274 ? -12.881 0.498 23.033 1.00 41.00 274 TYR A C 1
ATOM 2041 O O . TYR A 1 274 ? -11.802 0.847 23.501 1.00 41.00 274 TYR A O 1
ATOM 2049 N N . VAL A 1 275 ? -13.026 0.265 21.723 1.00 40.72 275 VAL A N 1
ATOM 2050 C CA . VAL A 1 275 ? -11.933 0.283 20.747 1.00 40.72 275 VAL A CA 1
ATOM 2051 C C . VAL A 1 275 ? -11.721 1.663 20.115 1.00 40.72 275 VAL A C 1
ATOM 2053 O O . VAL A 1 275 ? -10.712 1.860 19.442 1.00 40.72 275 VAL A O 1
ATOM 2056 N N . ARG A 1 276 ? -12.591 2.663 20.327 1.00 42.44 276 ARG A N 1
ATOM 2057 C CA . ARG A 1 276 ? -12.364 3.989 19.704 1.00 42.44 276 ARG A CA 1
ATOM 2058 C C . ARG A 1 276 ? -12.613 5.219 20.550 1.00 42.44 276 ARG A C 1
ATOM 2060 O O . ARG A 1 276 ? -12.219 6.297 20.115 1.00 42.44 276 ARG A O 1
ATOM 2067 N N . GLN A 1 277 ? -13.192 5.101 21.738 1.00 47.91 277 GLN A N 1
ATOM 2068 C CA . GLN A 1 277 ? -13.395 6.276 22.576 1.00 47.91 277 GLN A CA 1
ATOM 2069 C C . GLN A 1 277 ? -12.375 6.315 23.705 1.00 47.91 277 GLN A C 1
ATOM 2071 O O . GLN A 1 277 ? -12.296 5.419 24.539 1.00 47.91 277 GLN A O 1
ATOM 2076 N N . ARG A 1 278 ? -11.582 7.392 23.734 1.00 63.59 278 ARG A N 1
ATOM 2077 C CA . ARG A 1 278 ? -10.647 7.671 24.831 1.00 63.59 278 ARG A CA 1
ATOM 2078 C C . ARG A 1 278 ? -11.380 7.959 26.143 1.00 63.59 278 ARG A C 1
ATOM 2080 O O . ARG A 1 278 ? -10.724 7.999 27.175 1.00 63.59 278 ARG A O 1
ATOM 2087 N N . CYS A 1 279 ? -12.699 8.131 26.120 1.00 69.31 279 CYS A N 1
ATOM 2088 C CA . CYS A 1 279 ? -13.521 8.391 27.290 1.00 69.31 279 CYS A CA 1
ATOM 2089 C C . CYS A 1 279 ? -14.138 7.096 27.855 1.00 69.31 279 CYS A C 1
ATOM 2091 O O . CYS A 1 279 ? -14.734 6.337 27.098 1.00 69.31 279 CYS A O 1
ATOM 2093 N N . LYS A 1 280 ? -14.046 6.846 29.169 1.00 76.12 280 LYS A N 1
ATOM 2094 C CA . LYS A 1 280 ? -14.715 5.717 29.853 1.00 76.12 280 LYS A CA 1
ATOM 2095 C C . LYS A 1 280 ? -15.358 6.155 31.166 1.00 76.12 280 LYS A C 1
ATOM 2097 O O . LYS A 1 280 ? -14.796 6.979 31.881 1.00 76.12 280 LYS A O 1
ATOM 2102 N N . VAL A 1 281 ? -16.496 5.561 31.512 1.00 78.12 281 VAL A N 1
ATOM 2103 C CA . VAL A 1 281 ? -17.115 5.694 32.838 1.00 78.12 281 VAL A CA 1
ATOM 2104 C C . VAL A 1 281 ? -16.635 4.536 33.714 1.00 78.12 281 VAL A C 1
ATOM 2106 O O . VAL A 1 281 ? -16.750 3.376 33.330 1.00 78.12 281 VAL A O 1
ATOM 2109 N N . VAL A 1 282 ? -16.069 4.833 34.883 1.00 81.25 282 VAL A N 1
ATOM 2110 C CA . VAL A 1 282 ? -15.482 3.837 35.792 1.00 81.25 282 VAL A CA 1
ATOM 2111 C C . VAL A 1 282 ? -16.045 4.019 37.194 1.00 81.25 282 VAL A C 1
ATOM 2113 O O . VAL A 1 282 ? -15.958 5.112 37.761 1.00 81.25 282 VAL A O 1
ATOM 2116 N N . LYS A 1 283 ? -16.574 2.937 37.774 1.00 81.62 283 LYS A N 1
ATOM 2117 C CA . LYS A 1 283 ? -16.905 2.880 39.200 1.00 81.62 283 LYS A CA 1
ATOM 2118 C C . LYS A 1 283 ? -15.621 2.741 40.011 1.00 81.62 283 LYS A C 1
ATOM 2120 O O . LYS A 1 283 ? -14.804 1.866 39.730 1.00 81.62 283 LYS A O 1
ATOM 2125 N N . ASN A 1 284 ? -15.436 3.597 41.008 1.00 78.44 284 ASN A N 1
ATOM 2126 C CA . ASN A 1 284 ? -14.317 3.472 41.927 1.00 78.44 284 ASN A CA 1
ATOM 2127 C C . ASN A 1 284 ? -14.501 2.187 42.762 1.00 78.44 284 ASN A C 1
ATOM 2129 O O . ASN A 1 284 ? -15.550 2.019 43.375 1.00 78.44 284 ASN A O 1
ATOM 2133 N N . PRO A 1 285 ? -13.527 1.266 42.808 1.00 68.00 285 PRO A N 1
ATOM 2134 C CA . PRO A 1 285 ? -13.670 0.033 43.583 1.00 68.00 285 PRO A CA 1
ATOM 2135 C C . PRO A 1 285 ? -13.772 0.279 45.098 1.00 68.00 285 PRO A C 1
ATOM 2137 O O . PRO A 1 285 ? -14.347 -0.541 45.806 1.00 68.00 285 PRO A O 1
ATOM 2140 N N . ASN A 1 286 ? -13.267 1.417 45.586 1.00 78.25 286 ASN A N 1
ATOM 2141 C CA . ASN A 1 286 ? -13.210 1.755 47.010 1.00 78.25 286 ASN A CA 1
ATOM 2142 C C . ASN A 1 286 ? -14.301 2.749 47.446 1.00 78.25 286 ASN A C 1
ATOM 2144 O O . ASN A 1 286 ? -14.305 3.191 48.593 1.00 78.25 286 ASN A O 1
ATOM 2148 N N . SER A 1 287 ? -15.211 3.153 46.553 1.00 81.44 287 SER A N 1
ATOM 2149 C CA . SER A 1 287 ? -16.320 4.045 46.904 1.00 81.44 287 SER A CA 1
ATOM 2150 C C . SER A 1 287 ? -17.542 3.820 46.013 1.00 81.44 287 SER A C 1
ATOM 2152 O O . SER A 1 287 ? -17.462 3.238 44.939 1.00 81.44 287 SER A O 1
ATOM 2154 N N . ASN A 1 288 ? -18.706 4.323 46.423 1.00 79.94 288 ASN A N 1
ATOM 2155 C CA . ASN A 1 288 ? -19.906 4.304 45.574 1.00 79.94 288 ASN A CA 1
ATOM 2156 C C . ASN A 1 288 ? -19.891 5.394 44.485 1.00 79.94 288 ASN A C 1
ATOM 2158 O O . ASN A 1 288 ? -20.932 5.710 43.913 1.00 79.94 288 ASN A O 1
ATOM 2162 N N . LEU A 1 289 ? -18.724 5.977 44.204 1.00 84.38 289 LEU A N 1
ATOM 2163 C C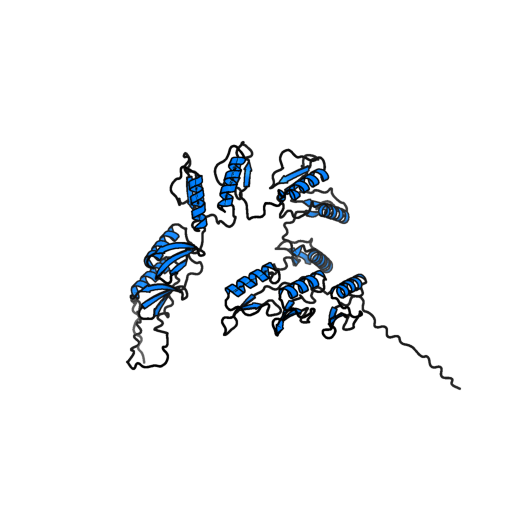A . LEU A 1 289 ? -18.569 7.060 43.247 1.00 84.38 289 LEU A CA 1
ATOM 2164 C C . LEU A 1 289 ? -18.152 6.532 41.873 1.00 84.38 289 LEU A C 1
ATOM 2166 O O . LEU A 1 289 ? -17.391 5.575 41.732 1.00 84.38 289 LEU A O 1
ATOM 2170 N N . TRP A 1 290 ? -18.632 7.217 40.851 1.00 87.75 290 TRP A N 1
ATOM 2171 C CA . TRP A 1 290 ? -18.328 7.003 39.448 1.00 87.75 290 TRP A CA 1
ATOM 2172 C C . TRP A 1 290 ? -17.438 8.138 38.949 1.00 87.75 290 TRP A C 1
ATOM 2174 O O . TRP A 1 290 ? -17.514 9.259 39.441 1.00 87.75 290 TRP A O 1
ATOM 2184 N N . SER A 1 291 ? -16.588 7.867 37.970 1.00 85.31 291 SER A N 1
ATOM 2185 C CA . SER A 1 291 ? -15.670 8.849 37.384 1.00 85.31 291 SER A CA 1
ATOM 2186 C C . SER A 1 291 ? -15.647 8.698 35.870 1.00 85.31 291 SER A C 1
ATOM 2188 O O . SER A 1 291 ? -15.817 7.588 35.366 1.00 85.31 291 SER A O 1
ATOM 2190 N N . VAL A 1 292 ? -15.431 9.797 35.145 1.00 81.88 292 VAL A N 1
ATOM 2191 C CA . VAL A 1 292 ? -15.210 9.764 33.694 1.00 81.88 292 VAL A CA 1
ATOM 2192 C C . VAL A 1 292 ? -13.721 9.964 33.435 1.00 81.88 292 VAL A C 1
ATOM 2194 O O . VAL A 1 292 ? -13.109 10.905 33.938 1.00 81.88 292 VAL A O 1
ATOM 2197 N N . HIS A 1 293 ? -13.108 9.041 32.705 1.00 78.31 293 HIS A N 1
ATOM 2198 C CA . HIS A 1 293 ? -11.685 9.070 32.374 1.00 78.31 293 HIS A CA 1
ATOM 2199 C C . HIS A 1 293 ? -11.529 9.398 30.903 1.00 78.31 293 HIS A C 1
ATOM 2201 O O . HIS A 1 293 ? -12.288 8.855 30.114 1.00 78.31 293 HIS A O 1
ATOM 2207 N N . VAL A 1 294 ? -10.523 10.192 30.538 1.00 75.75 294 VAL A N 1
ATOM 2208 C CA . VAL A 1 294 ? -10.135 10.477 29.149 1.00 75.75 294 VAL A CA 1
ATOM 2209 C C . VAL A 1 294 ? -8.681 10.054 28.957 1.00 75.75 294 VAL A C 1
ATOM 2211 O O . VAL A 1 294 ? -7.804 10.474 29.705 1.00 75.75 294 VAL A O 1
ATOM 2214 N N . GLY A 1 295 ? -8.409 9.171 27.998 1.00 65.25 295 GLY A N 1
ATOM 2215 C CA . GLY A 1 295 ? -7.071 8.633 27.741 1.00 65.25 295 GLY A CA 1
ATOM 2216 C C . GLY A 1 295 ? -6.509 7.788 28.888 1.00 65.25 295 GLY A C 1
ATOM 2217 O O . GLY A 1 295 ? -5.299 7.678 29.017 1.00 65.25 295 GLY A O 1
ATOM 2218 N N . GLY A 1 296 ? -7.367 7.214 29.740 1.00 58.91 296 GLY A N 1
ATOM 2219 C CA . GLY A 1 296 ? -6.943 6.442 30.917 1.00 58.91 296 GLY A CA 1
ATOM 2220 C C . GLY A 1 296 ? -6.737 7.268 32.191 1.00 58.91 296 GLY A C 1
ATOM 2221 O O . GLY A 1 296 ? -6.576 6.676 33.256 1.00 58.91 296 GLY A O 1
ATOM 2222 N N . THR A 1 297 ? -6.832 8.596 32.110 1.00 62.12 297 THR A N 1
ATOM 2223 C CA . THR A 1 297 ? -6.725 9.495 33.264 1.00 62.12 297 THR A CA 1
ATOM 2224 C C . THR A 1 297 ? -8.113 9.962 33.682 1.00 62.12 297 THR A C 1
ATOM 2226 O O . THR A 1 297 ? -8.886 10.438 32.851 1.00 62.12 297 THR A O 1
ATOM 2229 N N . SER A 1 298 ? -8.443 9.844 34.969 1.00 68.12 298 SER A N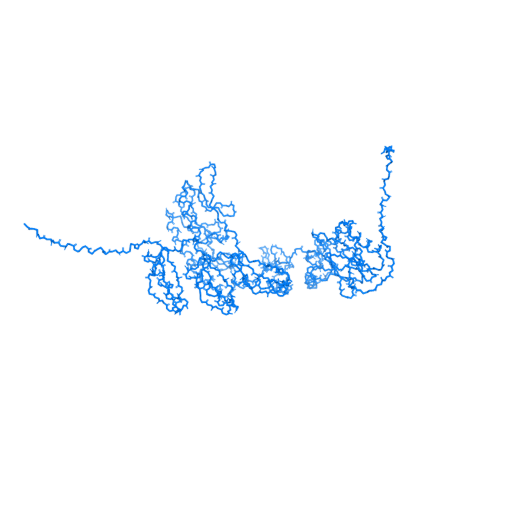 1
ATOM 2230 C CA . SER A 1 298 ? -9.652 10.466 35.521 1.00 68.12 298 SER A CA 1
ATOM 2231 C C . SER A 1 298 ? -9.600 11.976 35.289 1.00 68.12 298 SER A C 1
ATOM 2233 O O . SER A 1 298 ? -8.568 12.595 35.560 1.00 68.12 298 SER A O 1
ATOM 2235 N N . ILE A 1 299 ? -10.689 12.583 34.814 1.00 72.94 299 ILE A N 1
ATOM 2236 C CA . ILE A 1 299 ? -10.795 14.045 34.779 1.00 72.94 299 ILE A CA 1
ATOM 2237 C C . ILE A 1 299 ? -10.794 14.523 36.236 1.00 72.94 299 ILE A C 1
ATOM 2239 O O . ILE A 1 299 ? -11.790 14.389 36.954 1.00 72.94 299 ILE A O 1
ATOM 2243 N N . SER A 1 300 ? -9.639 15.005 36.707 1.00 47.72 300 SER A N 1
ATOM 2244 C CA . SER A 1 300 ? -9.422 15.253 38.132 1.00 47.72 300 SER A CA 1
ATOM 2245 C C . SER A 1 300 ? -10.461 16.233 38.678 1.00 47.72 300 SER A C 1
ATOM 2247 O O . SER A 1 300 ? -10.600 17.333 38.147 1.00 47.72 300 SER A O 1
ATOM 2249 N N . GLY A 1 301 ? -11.162 15.837 39.744 1.00 58.16 301 GLY A N 1
ATOM 2250 C CA . GLY A 1 301 ? -12.145 16.673 40.443 1.00 58.16 301 GLY A CA 1
ATOM 2251 C C . GLY A 1 301 ? -13.615 16.334 40.180 1.00 58.16 301 GLY A C 1
ATOM 2252 O O . GLY A 1 301 ? -14.476 16.906 40.838 1.00 58.16 301 GLY A O 1
ATOM 2253 N N . THR A 1 302 ? -13.929 15.386 39.289 1.00 63.56 302 THR A N 1
ATOM 2254 C CA . THR A 1 302 ? -15.325 14.986 39.028 1.00 63.56 302 THR A CA 1
ATOM 2255 C C . THR A 1 302 ? -15.589 13.551 39.479 1.00 63.56 302 THR A C 1
ATOM 2257 O O . THR A 1 302 ? -15.115 12.579 38.895 1.00 63.56 302 THR A O 1
ATOM 2260 N N . SER A 1 303 ? -16.323 13.418 40.584 1.00 84.12 303 SER A N 1
ATOM 2261 C CA . SER A 1 303 ? -16.861 12.148 41.071 1.00 84.12 303 SER A CA 1
ATOM 2262 C C . SER A 1 303 ? -18.380 12.254 41.123 1.00 84.12 303 SER A C 1
ATOM 2264 O O . SER A 1 303 ? -18.915 13.233 41.637 1.00 84.12 303 SER A O 1
ATOM 2266 N N . TYR A 1 304 ? -19.075 11.257 40.593 1.00 88.06 304 TYR A N 1
ATOM 2267 C CA . TYR A 1 304 ? -20.529 11.226 40.488 1.00 88.06 304 TYR A CA 1
ATOM 2268 C C . TYR A 1 304 ? -21.084 10.177 41.445 1.00 88.06 304 TYR A C 1
ATOM 2270 O O . TYR A 1 304 ? -20.578 9.062 41.513 1.00 88.06 304 TYR A O 1
ATOM 2278 N N . THR A 1 305 ? -22.138 10.500 42.186 1.00 88.81 305 THR A N 1
ATOM 2279 C CA . THR A 1 305 ? -22.731 9.585 43.178 1.00 88.81 305 THR A CA 1
ATOM 2280 C C . THR A 1 305 ? -23.559 8.459 42.561 1.00 88.81 305 THR A C 1
ATOM 2282 O O . THR A 1 305 ? -23.896 7.498 43.247 1.00 88.81 305 THR A O 1
ATOM 2285 N N . ASN A 1 306 ? -23.884 8.547 41.270 1.00 86.06 306 ASN A N 1
ATOM 2286 C CA . ASN A 1 306 ? -24.621 7.526 40.535 1.00 86.06 306 ASN A CA 1
ATOM 2287 C C . ASN A 1 306 ? -24.161 7.451 39.066 1.00 86.06 306 ASN A C 1
ATOM 2289 O O . ASN A 1 306 ? -23.523 8.373 38.546 1.00 86.06 306 ASN A O 1
ATOM 2293 N N . ILE A 1 307 ? -24.494 6.336 38.408 1.00 79.62 307 ILE A N 1
ATOM 2294 C CA . ILE A 1 307 ? -24.086 6.047 37.028 1.00 79.62 307 ILE A CA 1
ATOM 2295 C C . ILE A 1 307 ? -24.739 6.993 36.014 1.00 79.62 307 ILE A C 1
ATOM 2297 O O . ILE A 1 307 ? -24.089 7.384 35.047 1.00 79.62 307 ILE A O 1
ATOM 2301 N N . SER A 1 308 ? -25.982 7.424 36.241 1.00 77.50 308 SER A N 1
ATOM 2302 C CA . SER A 1 308 ? -26.720 8.304 35.326 1.00 77.50 308 SER A CA 1
ATOM 2303 C C . SER A 1 308 ? -26.047 9.672 35.187 1.00 77.50 308 SER A C 1
ATOM 2305 O O . SER A 1 308 ? -25.899 10.183 34.076 1.00 77.50 308 SER A O 1
ATOM 2307 N N . SER A 1 309 ? -25.564 10.243 36.294 1.00 78.94 309 SER A N 1
ATOM 2308 C CA . SER A 1 309 ? -24.825 11.509 36.296 1.00 78.94 309 SER A CA 1
ATOM 2309 C C . SER A 1 309 ? -23.461 11.382 35.610 1.00 78.94 309 SER A C 1
ATOM 2311 O O . SER A 1 309 ? -23.084 12.259 34.834 1.00 78.94 309 SER A O 1
ATOM 2313 N N . ALA A 1 310 ? -22.744 10.275 35.831 1.00 79.56 310 ALA A N 1
ATOM 2314 C CA . ALA A 1 310 ? -21.477 10.008 35.145 1.00 79.56 310 ALA A CA 1
ATOM 2315 C C . ALA A 1 310 ? -21.671 9.799 33.635 1.00 79.56 310 ALA A C 1
ATOM 2317 O O . ALA A 1 310 ? -20.885 10.293 32.830 1.00 79.56 310 ALA A O 1
ATOM 2318 N N . THR A 1 311 ? -22.749 9.115 33.251 1.00 77.50 311 THR A N 1
ATOM 2319 C CA . THR A 1 311 ? -23.112 8.855 31.851 1.00 77.50 311 THR A CA 1
ATOM 2320 C C . THR A 1 311 ? -23.537 10.138 31.144 1.00 77.50 311 THR A C 1
ATOM 2322 O O . THR A 1 311 ? -23.145 10.369 30.005 1.00 77.50 311 THR A O 1
ATOM 2325 N N . SER A 1 312 ? -24.268 11.021 31.831 1.00 75.56 312 SER A N 1
ATOM 2326 C CA . SER A 1 312 ? -24.637 12.339 31.302 1.00 75.56 312 SER A CA 1
ATOM 2327 C C . SER A 1 312 ? -23.403 13.209 31.052 1.00 75.56 312 SER A C 1
ATOM 2329 O O . SER A 1 312 ? -23.273 13.792 29.981 1.00 75.56 312 SER A O 1
ATOM 2331 N N . ALA A 1 313 ? -22.449 13.228 31.988 1.00 77.81 313 ALA A N 1
ATOM 2332 C CA . ALA A 1 313 ? -21.186 13.942 31.806 1.00 77.81 313 ALA A CA 1
ATOM 2333 C C . ALA A 1 313 ? -20.321 13.346 30.683 1.00 77.81 313 ALA A C 1
ATOM 2335 O O . ALA A 1 313 ? -19.756 14.083 29.878 1.00 77.81 313 ALA A O 1
ATOM 2336 N N . TYR A 1 314 ? -20.255 12.016 30.590 1.00 79.12 314 TYR A N 1
ATOM 2337 C CA . TYR A 1 314 ? -19.635 11.319 29.465 1.00 79.12 314 TYR A CA 1
ATOM 2338 C C . TYR A 1 314 ? -20.283 11.712 28.131 1.00 79.12 314 TYR A C 1
ATOM 2340 O O . TYR A 1 314 ? -19.571 12.038 27.187 1.00 79.12 314 TYR A O 1
ATOM 2348 N N . LYS A 1 315 ? -21.617 11.780 28.062 1.00 74.50 315 LYS A N 1
ATOM 2349 C CA . LYS A 1 315 ? -22.342 12.196 26.858 1.00 74.50 315 LYS A CA 1
ATOM 2350 C C . LYS A 1 315 ? -21.995 13.630 26.453 1.00 74.50 315 LYS A C 1
ATOM 2352 O O . LYS A 1 315 ? -21.690 13.862 25.291 1.00 74.50 315 LYS A O 1
ATOM 2357 N N . THR A 1 316 ? -21.918 14.558 27.408 1.00 75.62 316 THR A N 1
ATOM 2358 C CA . THR A 1 316 ? -21.458 15.936 27.159 1.00 75.62 316 THR A CA 1
ATOM 2359 C C . THR A 1 316 ? -20.014 15.983 26.637 1.00 75.62 316 THR A C 1
ATOM 2361 O O . THR A 1 316 ? -19.699 16.778 25.753 1.00 75.62 316 THR A O 1
ATOM 2364 N N . LEU A 1 317 ? -19.120 15.120 27.132 1.00 73.62 317 LEU A N 1
ATOM 2365 C CA . LEU A 1 317 ? -17.736 15.014 26.641 1.00 73.62 317 LEU A CA 1
ATOM 2366 C C . LEU A 1 317 ? -17.653 14.431 25.220 1.00 73.62 317 LEU A C 1
ATOM 2368 O O . LEU A 1 317 ? -16.802 14.837 24.428 1.00 73.62 317 LEU A O 1
ATOM 2372 N N . VAL A 1 318 ? -18.548 13.502 24.882 1.00 65.81 318 VAL A N 1
ATOM 2373 C CA . VAL A 1 318 ? -18.673 12.960 23.523 1.00 65.81 318 VAL A CA 1
ATOM 2374 C C . VAL A 1 318 ? -19.228 14.018 22.569 1.00 65.81 318 VAL A C 1
ATOM 2376 O O . VAL A 1 318 ? -18.632 14.266 21.526 1.00 65.81 318 VAL A O 1
ATOM 2379 N N . GLU A 1 319 ? -20.308 14.702 22.949 1.00 71.81 319 GLU A N 1
ATOM 2380 C CA . GLU A 1 319 ? -20.956 15.749 22.144 1.00 71.81 319 GLU A CA 1
ATOM 2381 C C . GLU A 1 319 ? -20.060 16.975 21.928 1.00 71.81 319 GLU A C 1
ATOM 2383 O O . GLU A 1 319 ? -20.071 17.576 20.855 1.00 71.81 319 GLU A O 1
ATOM 2388 N N . SER A 1 320 ? -19.223 17.317 22.910 1.00 66.00 320 SER A N 1
ATOM 2389 C CA . SER A 1 320 ? -18.208 18.375 22.785 1.00 66.00 320 SER A CA 1
ATOM 2390 C C . SER A 1 320 ? -16.990 17.966 21.951 1.00 66.00 320 SER A C 1
ATOM 2392 O O . SER A 1 320 ? -16.015 18.712 21.895 1.00 66.00 320 SER A O 1
ATOM 2394 N N . LYS A 1 321 ? -17.021 16.785 21.317 1.00 65.06 321 LYS A N 1
ATOM 2395 C CA . LYS A 1 321 ? -15.936 16.194 20.519 1.00 65.06 321 LYS A CA 1
ATOM 2396 C C . LYS A 1 321 ? -14.618 15.986 21.263 1.00 65.06 321 LYS A C 1
ATOM 2398 O O . LYS A 1 321 ? -13.677 15.469 20.673 1.00 65.06 321 LYS A O 1
ATOM 2403 N N . LEU A 1 322 ? -14.550 16.238 22.570 1.00 59.59 322 LEU A N 1
ATOM 2404 C CA . LEU A 1 322 ? -13.384 15.916 23.400 1.00 59.59 322 LEU A CA 1
ATOM 2405 C C . LEU A 1 322 ? -13.070 14.410 23.390 1.00 59.59 322 LEU A C 1
ATOM 2407 O O . LEU A 1 322 ? -11.915 14.016 23.558 1.00 59.59 322 LEU A O 1
ATOM 2411 N N . CYS A 1 323 ? -14.081 13.569 23.148 1.00 58.25 323 CYS A N 1
ATOM 2412 C CA . CYS A 1 323 ? -13.911 12.128 22.953 1.00 58.25 323 CYS A CA 1
ATOM 2413 C C . CYS A 1 323 ? -13.737 11.700 21.480 1.00 58.25 323 CYS A C 1
ATOM 2415 O O . CYS A 1 323 ? -13.360 10.551 21.245 1.00 58.25 323 CYS A O 1
ATOM 2417 N N . GLU A 1 324 ? -14.000 12.580 20.502 1.00 46.22 324 GLU A N 1
ATOM 2418 C CA . GLU A 1 324 ? -14.003 12.267 19.059 1.00 46.22 324 GLU A CA 1
ATOM 2419 C C . GLU A 1 324 ? -12.829 12.876 18.270 1.00 46.22 324 GLU A C 1
ATOM 2421 O O . GLU A 1 324 ? -12.383 12.253 17.304 1.00 46.22 324 GLU A O 1
ATOM 2426 N N . ASP A 1 325 ? -12.265 14.012 18.697 1.00 40.69 325 ASP A N 1
ATOM 2427 C CA . ASP A 1 325 ? -11.186 14.746 18.003 1.00 40.69 325 ASP A CA 1
ATOM 2428 C C . ASP A 1 325 ? -9.789 14.116 18.156 1.00 40.69 325 ASP A C 1
ATOM 2430 O O . ASP A 1 325 ? -8.757 14.762 17.994 1.00 40.69 325 ASP A O 1
ATOM 2434 N N . VAL A 1 326 ? -9.732 12.804 18.397 1.00 42.56 326 VAL A N 1
ATOM 2435 C CA . VAL A 1 326 ? -8.485 12.034 18.316 1.00 42.56 326 VAL A CA 1
ATOM 2436 C C . VAL A 1 326 ? -8.577 10.940 17.262 1.00 42.56 326 VAL A C 1
ATOM 2438 O O . VAL A 1 326 ? -8.304 9.764 17.509 1.00 42.56 326 VAL A O 1
ATOM 2441 N N . ARG A 1 327 ? -8.965 11.330 16.048 1.00 32.56 327 ARG A N 1
ATOM 2442 C CA . ARG A 1 327 ? -8.759 10.517 14.847 1.00 32.56 327 ARG A CA 1
ATOM 2443 C C . ARG A 1 327 ? -7.606 11.083 14.031 1.00 32.56 327 ARG A C 1
ATOM 2445 O O . ARG A 1 327 ? -7.864 11.749 13.049 1.00 32.56 327 ARG A O 1
ATOM 2452 N N . PHE A 1 328 ? -6.371 10.773 14.421 1.00 35.12 328 PHE A N 1
ATOM 2453 C CA . PHE A 1 328 ? -5.244 10.484 13.523 1.00 35.12 328 PHE A CA 1
ATOM 2454 C C . PHE A 1 328 ? -4.172 9.693 14.299 1.00 35.12 328 PHE A C 1
ATOM 2456 O O . PHE A 1 328 ? -4.174 9.631 15.528 1.00 35.12 328 PHE A O 1
ATOM 2463 N N . GLN A 1 329 ? -3.353 8.970 13.542 1.00 45.59 329 GLN A N 1
ATOM 2464 C CA . GLN A 1 329 ? -2.436 7.902 13.940 1.00 45.59 329 GLN A CA 1
ATOM 2465 C C . GLN A 1 329 ? -1.475 8.312 15.079 1.00 45.59 329 GLN A C 1
ATOM 2467 O O . GLN A 1 329 ? -0.670 9.206 14.900 1.00 45.59 329 GLN A O 1
ATOM 2472 N N . SER A 1 330 ? -1.570 7.621 16.228 1.00 57.00 330 SER A N 1
ATOM 2473 C CA . SER A 1 330 ? -0.710 7.693 17.438 1.00 57.00 330 SER A CA 1
ATOM 2474 C C . SER A 1 330 ? -0.189 9.086 17.822 1.00 57.00 330 SER A C 1
ATOM 2476 O O . SER A 1 330 ? 0.991 9.370 17.632 1.00 57.00 330 SER A O 1
ATOM 2478 N N . PRO A 1 331 ? -1.032 9.952 18.411 1.00 65.31 331 PRO A N 1
ATOM 2479 C CA . PRO A 1 331 ? -0.615 11.303 18.711 1.00 65.31 331 PRO A CA 1
ATOM 2480 C C . PRO A 1 331 ? 0.358 11.273 19.881 1.00 65.31 331 PRO A C 1
ATOM 2482 O O . PRO A 1 331 ? 0.127 10.579 20.880 1.00 65.31 331 PRO A O 1
ATOM 2485 N N . CYS A 1 332 ? 1.398 12.090 19.777 1.00 83.06 332 CYS A N 1
ATOM 2486 C CA . CYS A 1 332 ? 2.078 12.551 20.963 1.00 83.06 332 CYS A CA 1
ATOM 2487 C C . CYS A 1 332 ? 1.035 13.110 21.951 1.00 83.06 332 CYS A C 1
ATOM 2489 O O . CYS A 1 332 ? 0.008 13.672 21.556 1.00 83.06 332 CYS A O 1
ATOM 2491 N N . LEU A 1 333 ? 1.259 12.927 23.241 1.00 87.81 333 LEU A N 1
ATOM 2492 C CA . LEU A 1 333 ? 0.311 13.278 24.286 1.00 87.81 333 LEU A CA 1
ATOM 2493 C C . LEU A 1 333 ? 1.016 14.048 25.389 1.00 87.81 333 LEU A C 1
ATOM 2495 O O . LEU A 1 333 ? 2.159 13.772 25.726 1.00 87.81 333 LEU A O 1
ATOM 2499 N N . VAL A 1 334 ? 0.336 15.064 25.919 1.00 87.69 334 VAL A N 1
ATOM 2500 C CA . VAL A 1 334 ? 0.883 15.856 27.018 1.00 87.69 334 VAL A CA 1
ATOM 2501 C C . VAL A 1 334 ? 0.700 15.074 28.315 1.00 87.69 334 VAL A C 1
ATOM 2503 O O . VAL A 1 334 ? -0.433 14.872 28.758 1.00 87.69 334 VAL A O 1
ATOM 2506 N N . THR A 1 335 ? 1.801 14.668 28.938 1.00 90.06 335 THR A N 1
ATOM 2507 C CA . THR A 1 335 ? 1.807 13.898 30.184 1.00 90.06 335 THR A CA 1
ATOM 2508 C C . THR A 1 335 ? 2.223 14.785 31.347 1.00 90.06 335 THR A C 1
ATOM 2510 O O . THR A 1 335 ? 3.193 15.536 31.264 1.00 90.06 335 THR A O 1
ATOM 2513 N N . LYS A 1 336 ? 1.504 14.696 32.470 1.00 90.44 336 LYS A N 1
ATOM 2514 C CA . LYS A 1 336 ? 1.950 15.271 33.744 1.00 90.44 336 LYS A CA 1
ATOM 2515 C C . LYS A 1 336 ? 2.712 14.209 34.528 1.00 90.44 336 LYS A C 1
ATOM 2517 O O . LYS A 1 336 ? 2.188 13.118 34.745 1.00 90.44 336 LYS A O 1
ATOM 2522 N N . HIS A 1 337 ? 3.910 14.531 34.998 1.00 85.31 337 HIS A N 1
ATOM 2523 C CA . HIS A 1 337 ? 4.688 13.613 35.825 1.00 85.31 337 HIS A CA 1
ATOM 2524 C C . HIS A 1 337 ? 4.064 13.501 37.224 1.00 85.31 337 HIS A C 1
ATOM 2526 O O . HIS A 1 337 ? 3.768 14.506 37.866 1.00 85.31 337 HIS A O 1
ATOM 2532 N N . SER A 1 338 ? 3.870 12.278 37.721 1.00 77.31 338 SER A N 1
ATOM 2533 C CA . SER A 1 338 ? 3.135 12.017 38.971 1.00 77.31 338 SER A CA 1
ATOM 2534 C C . SER A 1 338 ? 3.765 12.652 40.218 1.00 77.31 338 SER A C 1
ATOM 2536 O O . SER A 1 338 ? 3.055 12.932 41.180 1.00 77.31 338 SER A O 1
ATOM 2538 N N . ASN A 1 339 ? 5.077 12.908 40.189 1.00 80.06 339 ASN A N 1
ATOM 2539 C CA . ASN A 1 339 ? 5.857 13.361 41.346 1.00 80.06 339 ASN A CA 1
ATOM 2540 C C . ASN A 1 339 ? 6.412 14.787 41.184 1.00 80.06 339 ASN A C 1
ATOM 2542 O O . ASN A 1 339 ? 7.278 15.201 41.952 1.00 80.06 339 ASN A O 1
ATOM 2546 N N . SER A 1 340 ? 5.965 15.543 40.179 1.00 82.56 340 SER A N 1
ATOM 2547 C CA . SER A 1 340 ? 6.429 16.915 39.961 1.00 82.56 340 SER A CA 1
ATOM 2548 C C . SER A 1 340 ? 5.360 17.783 39.296 1.00 82.56 340 SER A C 1
ATOM 2550 O O . SER A 1 340 ? 4.396 17.301 38.706 1.00 82.56 340 SER A O 1
ATOM 2552 N N . ASN A 1 341 ? 5.533 19.105 39.362 1.00 86.12 341 ASN A N 1
ATOM 2553 C CA . ASN A 1 341 ? 4.710 20.052 38.597 1.00 86.12 341 ASN A CA 1
ATOM 2554 C C . ASN A 1 341 ? 5.164 20.160 37.131 1.00 86.12 341 ASN A C 1
ATOM 2556 O O . ASN A 1 341 ? 4.980 21.197 36.497 1.00 86.12 341 ASN A O 1
ATOM 2560 N N . LEU A 1 342 ? 5.787 19.102 36.608 1.00 87.31 342 LEU A N 1
ATOM 2561 C CA . LEU A 1 342 ? 6.348 19.074 35.272 1.00 87.31 342 LEU A CA 1
ATOM 2562 C C . LEU A 1 342 ? 5.424 18.353 34.288 1.00 87.31 342 LEU A C 1
ATOM 2564 O O . LEU A 1 342 ? 4.742 17.383 34.628 1.00 87.31 342 LEU A O 1
ATOM 2568 N N . TRP A 1 343 ? 5.446 18.840 33.056 1.00 91.81 343 TRP A N 1
ATOM 2569 C CA . TRP A 1 343 ? 4.674 18.373 31.915 1.00 91.81 343 TRP A CA 1
ATOM 2570 C C . TRP A 1 343 ? 5.626 18.006 30.781 1.00 91.81 343 TRP A C 1
ATOM 2572 O O . TRP A 1 343 ? 6.603 18.710 30.560 1.00 91.81 343 TRP A O 1
ATOM 2582 N N . SER A 1 344 ? 5.354 16.948 30.040 1.00 89.19 344 SER A N 1
ATOM 2583 C CA . SER A 1 344 ? 6.141 16.504 28.885 1.00 89.19 344 SER A CA 1
ATOM 2584 C C . SER A 1 344 ? 5.214 16.195 27.717 1.00 89.19 344 SER A C 1
ATOM 2586 O O . SER A 1 344 ? 3.998 16.114 27.891 1.00 89.19 344 SER A O 1
ATOM 2588 N N . VAL A 1 345 ? 5.774 16.086 26.515 1.00 88.12 345 VAL A N 1
ATOM 2589 C CA . VAL A 1 345 ? 5.075 15.553 25.343 1.00 88.12 345 VAL A CA 1
ATOM 2590 C C . VAL A 1 345 ? 5.644 14.166 25.094 1.00 88.12 345 VAL A C 1
ATOM 2592 O O . VAL A 1 345 ? 6.839 14.049 24.853 1.00 88.12 345 VAL A O 1
ATOM 2595 N N . ASP A 1 346 ? 4.811 13.134 25.163 1.00 83.56 346 ASP A N 1
ATOM 2596 C CA . ASP A 1 346 ? 5.244 11.742 25.064 1.00 83.56 346 ASP A CA 1
ATOM 2597 C C . ASP A 1 346 ? 4.651 11.062 23.837 1.00 83.56 346 ASP A C 1
ATOM 2599 O O . ASP A 1 346 ? 3.489 11.287 23.506 1.00 83.56 346 ASP A O 1
ATOM 2603 N N . GLN A 1 347 ? 5.404 10.166 23.207 1.00 83.00 347 GLN A N 1
ATOM 2604 C CA . GLN A 1 347 ? 4.896 9.260 22.176 1.00 83.00 347 GLN A CA 1
ATOM 2605 C C . GLN A 1 347 ? 5.231 7.827 22.570 1.00 83.00 347 GLN A C 1
ATOM 2607 O O . GLN A 1 347 ? 6.380 7.507 22.858 1.00 83.00 347 GLN A O 1
ATOM 2612 N N . ASP A 1 348 ? 4.203 6.977 22.654 1.00 74.12 348 ASP A N 1
ATOM 2613 C CA . ASP A 1 348 ? 4.327 5.571 23.066 1.00 74.12 348 ASP A CA 1
ATOM 2614 C C . ASP A 1 348 ? 5.130 5.374 24.381 1.00 74.12 348 ASP A C 1
ATOM 2616 O O . ASP A 1 348 ? 5.806 4.367 24.580 1.00 74.12 348 ASP A O 1
ATOM 2620 N N . GLY A 1 349 ? 5.036 6.341 25.307 1.00 71.56 349 GLY A N 1
ATOM 2621 C CA . GLY A 1 349 ? 5.704 6.313 26.615 1.00 71.56 349 GLY A CA 1
ATOM 2622 C C . GLY A 1 349 ? 7.134 6.867 26.642 1.00 71.56 349 GLY A C 1
ATOM 2623 O O . GLY A 1 349 ? 7.758 6.834 27.700 1.00 71.56 349 GLY A O 1
ATOM 2624 N N . GLN A 1 350 ? 7.653 7.388 25.525 1.00 71.25 350 GLN A N 1
ATOM 2625 C CA . GLN A 1 350 ? 8.947 8.077 25.464 1.00 71.25 350 GLN A CA 1
ATOM 2626 C C . GLN A 1 350 ? 8.781 9.599 25.450 1.00 71.25 350 GLN A C 1
ATOM 2628 O O . GLN A 1 350 ? 7.956 10.122 24.703 1.00 71.25 350 GLN A O 1
ATOM 2633 N N . HIS A 1 351 ? 9.603 10.303 26.234 1.00 80.75 351 HIS A N 1
ATOM 2634 C CA . HIS A 1 351 ? 9.624 11.766 26.302 1.00 80.75 351 HIS A CA 1
ATOM 2635 C C . HIS A 1 351 ? 10.212 12.381 25.022 1.00 80.75 351 HIS A C 1
ATOM 2637 O O . HIS A 1 351 ? 11.394 12.209 24.729 1.00 80.75 351 HIS A O 1
ATOM 2643 N N . LEU A 1 352 ? 9.409 13.155 24.291 1.00 71.12 352 LEU A N 1
ATOM 2644 C CA . LEU A 1 352 ? 9.790 13.858 23.063 1.00 71.12 352 LEU A CA 1
ATOM 2645 C C . LEU A 1 352 ? 10.196 15.313 23.335 1.00 71.12 352 LEU A C 1
ATOM 2647 O O . LEU A 1 352 ? 9.615 16.253 22.794 1.00 71.12 352 LEU A O 1
ATOM 2651 N N . GLY A 1 353 ? 11.201 15.509 24.189 1.00 77.75 353 GLY A N 1
ATOM 2652 C CA . GLY A 1 353 ? 11.764 16.830 24.474 1.00 77.75 353 GLY A CA 1
ATOM 2653 C C . GLY A 1 353 ? 11.848 17.163 25.967 1.00 77.75 353 GLY A C 1
ATOM 2654 O O . GLY A 1 353 ? 11.855 16.267 26.813 1.00 77.75 353 GLY A O 1
ATOM 2655 N N . PRO A 1 354 ? 11.995 18.454 26.317 1.00 79.06 354 PRO A N 1
ATOM 2656 C CA . PRO A 1 354 ? 12.169 18.891 27.691 1.00 79.06 354 PRO A CA 1
ATOM 2657 C C . PRO A 1 354 ? 10.857 18.813 28.471 1.00 79.06 354 PRO A C 1
ATOM 2659 O O . PRO A 1 354 ? 9.759 18.859 27.921 1.00 79.06 354 PRO A O 1
ATOM 2662 N N . THR A 1 355 ? 10.985 18.767 29.791 1.00 84.50 355 THR A N 1
ATOM 2663 C CA . THR A 1 355 ? 9.856 18.942 30.698 1.00 84.50 355 THR A CA 1
ATOM 2664 C C . THR A 1 355 ? 9.567 20.424 30.937 1.00 84.50 355 THR A C 1
ATOM 2666 O O . THR A 1 355 ? 10.486 21.217 31.143 1.00 84.50 355 THR A O 1
ATOM 2669 N N . PHE A 1 356 ? 8.294 20.790 31.002 1.00 89.25 356 PHE A N 1
ATOM 2670 C CA . PHE A 1 356 ? 7.792 22.146 31.190 1.00 89.25 356 PHE A CA 1
ATOM 2671 C C . PHE A 1 356 ? 7.132 22.305 32.556 1.00 89.25 356 PHE A C 1
ATOM 2673 O O . PHE A 1 356 ? 6.430 21.415 33.017 1.00 89.25 356 PHE A O 1
ATOM 2680 N N . THR A 1 357 ? 7.271 23.463 33.193 1.00 91.00 357 THR A N 1
ATOM 2681 C CA . THR A 1 357 ? 6.600 23.761 34.475 1.00 91.00 357 THR A CA 1
ATOM 2682 C C . THR A 1 357 ? 5.109 24.080 34.328 1.00 91.00 357 THR A C 1
ATOM 2684 O O . THR A 1 357 ? 4.398 24.194 35.325 1.00 91.00 357 THR A O 1
ATOM 2687 N N . ASN A 1 358 ? 4.610 24.232 33.098 1.00 90.50 358 ASN A N 1
ATOM 2688 C CA . ASN A 1 358 ? 3.206 24.509 32.814 1.00 90.50 358 ASN A CA 1
ATOM 2689 C C . ASN A 1 358 ? 2.721 23.748 31.566 1.00 90.50 358 ASN A C 1
ATOM 2691 O O . ASN A 1 358 ? 3.491 23.460 30.650 1.00 90.50 358 ASN A O 1
ATOM 2695 N N . MET A 1 359 ? 1.418 23.459 31.529 1.00 89.56 359 MET A N 1
ATOM 2696 C CA . MET A 1 359 ? 0.782 22.688 30.456 1.00 89.56 359 MET A CA 1
ATOM 2697 C C . MET A 1 359 ? 0.783 23.420 29.103 1.00 89.56 359 MET A C 1
ATOM 2699 O O . MET A 1 359 ? 0.813 22.767 28.064 1.00 89.56 359 MET A O 1
ATOM 2703 N N . ASN A 1 360 ? 0.750 24.756 29.085 1.00 84.12 360 ASN A N 1
ATOM 2704 C CA . ASN A 1 360 ? 0.653 25.525 27.840 1.00 84.12 360 ASN A CA 1
ATOM 2705 C C . ASN A 1 360 ? 1.939 25.431 27.014 1.00 84.12 360 ASN A C 1
ATOM 2707 O O . ASN A 1 360 ? 1.863 25.289 25.799 1.00 84.12 360 ASN A O 1
ATOM 2711 N N . SER A 1 361 ? 3.106 25.429 27.659 1.00 81.69 361 SER A N 1
ATOM 2712 C CA . SER A 1 361 ? 4.385 25.226 26.974 1.00 81.69 361 SER A CA 1
ATOM 2713 C C . SER A 1 361 ? 4.516 23.808 26.402 1.00 81.69 361 SER A C 1
ATOM 2715 O O . SER A 1 361 ? 4.972 23.651 25.275 1.00 81.69 361 SER A O 1
ATOM 2717 N N . ALA A 1 362 ? 4.030 22.786 27.117 1.00 81.38 362 ALA A N 1
ATOM 2718 C CA . ALA A 1 362 ? 3.977 21.421 26.585 1.00 81.38 362 ALA A CA 1
ATOM 2719 C C . ALA A 1 362 ? 2.997 21.297 25.402 1.00 81.38 362 ALA A C 1
ATOM 2721 O O . ALA A 1 362 ? 3.287 20.618 24.423 1.00 81.38 362 ALA A O 1
ATOM 2722 N N . LYS A 1 363 ? 1.854 21.996 25.449 1.00 82.62 363 LYS A N 1
ATOM 2723 C CA . LYS A 1 363 ? 0.910 22.064 24.322 1.00 82.62 363 LYS A CA 1
ATOM 2724 C C . LYS A 1 363 ? 1.495 22.777 23.104 1.00 82.62 363 LYS A C 1
ATOM 2726 O O . LYS A 1 363 ? 1.258 22.317 21.997 1.00 82.62 363 LYS A O 1
ATOM 2731 N N . ALA A 1 364 ? 2.252 23.857 23.297 1.00 78.50 364 ALA A N 1
ATOM 2732 C CA . ALA A 1 364 ? 2.925 24.549 22.200 1.00 78.50 364 ALA A CA 1
ATOM 2733 C C . ALA A 1 364 ? 3.905 23.614 21.472 1.00 78.50 364 ALA A C 1
ATOM 2735 O O . ALA A 1 364 ? 3.834 23.502 20.252 1.00 78.50 364 ALA A O 1
ATOM 2736 N N . LEU A 1 365 ? 4.720 22.856 22.219 1.00 81.12 365 LEU A N 1
ATOM 2737 C CA . LEU A 1 365 ? 5.598 21.839 21.633 1.00 81.12 365 LEU A CA 1
ATOM 2738 C C . LEU A 1 365 ? 4.803 20.733 20.920 1.00 81.12 365 LEU A C 1
ATOM 2740 O O . LEU A 1 365 ? 5.187 20.307 19.837 1.00 81.12 365 LEU A O 1
ATOM 2744 N N . LEU A 1 366 ? 3.688 20.270 21.496 1.00 85.12 366 LEU A N 1
ATOM 2745 C CA . LEU A 1 366 ? 2.826 19.283 20.839 1.00 85.12 366 LEU A CA 1
ATOM 2746 C C . LEU A 1 366 ? 2.300 19.795 19.489 1.00 85.12 366 LEU A C 1
ATOM 2748 O O . LEU A 1 366 ? 2.291 19.035 18.524 1.00 85.12 366 LEU A O 1
ATOM 2752 N N . THR A 1 367 ? 1.884 21.062 19.411 1.00 76.88 367 THR A N 1
ATOM 2753 C CA . THR A 1 367 ? 1.460 21.686 18.151 1.00 76.88 367 THR A CA 1
ATOM 2754 C C . THR A 1 367 ? 2.606 21.705 17.143 1.00 76.88 367 THR A C 1
ATOM 2756 O O . THR A 1 367 ? 2.425 21.226 16.032 1.00 76.88 367 THR A O 1
ATOM 2759 N N . GLU A 1 368 ? 3.804 22.141 17.543 1.00 76.81 368 GLU A N 1
ATOM 2760 C CA . GLU A 1 368 ? 4.982 22.156 16.662 1.00 76.81 368 GLU A CA 1
ATOM 2761 C C . GLU A 1 368 ? 5.353 20.752 16.147 1.00 76.81 368 GLU A C 1
ATOM 2763 O O . GLU A 1 368 ? 5.604 20.568 14.957 1.00 76.81 368 GLU A O 1
ATOM 2768 N N . LEU A 1 369 ? 5.347 19.737 17.020 1.00 77.12 369 LEU A N 1
ATOM 2769 C CA . LEU A 1 369 ? 5.631 18.344 16.651 1.00 77.12 369 LEU A CA 1
ATOM 2770 C C . LEU A 1 369 ? 4.541 17.745 15.750 1.00 77.12 369 LEU A C 1
ATOM 2772 O O . LEU A 1 369 ? 4.834 16.918 14.882 1.00 77.12 369 LEU A O 1
ATOM 2776 N N . SER A 1 370 ? 3.289 18.156 15.947 1.00 72.94 370 SER A N 1
ATOM 2777 C CA . SER A 1 370 ? 2.168 17.771 15.092 1.00 72.94 370 SER A CA 1
ATOM 2778 C C . SER A 1 370 ? 2.281 18.414 13.709 1.00 72.94 370 SER A C 1
ATOM 2780 O O . SER A 1 370 ? 2.132 17.715 12.707 1.00 72.94 370 SER A O 1
ATOM 2782 N N . ASP A 1 371 ? 2.602 19.707 13.640 1.00 69.19 371 ASP A N 1
ATOM 2783 C CA . ASP A 1 371 ? 2.798 20.445 12.386 1.00 69.19 371 ASP A CA 1
ATOM 2784 C C . ASP A 1 371 ? 3.992 19.893 11.591 1.00 69.19 371 ASP A C 1
ATOM 2786 O O . ASP A 1 371 ? 3.953 19.805 10.364 1.00 69.19 371 ASP A O 1
ATOM 2790 N N . ALA A 1 372 ? 5.029 19.431 12.294 1.00 60.44 372 ALA A N 1
ATOM 2791 C CA . ALA A 1 372 ? 6.180 18.740 11.719 1.00 60.44 372 ALA A CA 1
ATOM 2792 C C . ALA A 1 372 ? 5.916 17.260 11.365 1.00 60.44 372 ALA A C 1
ATOM 2794 O O . ALA A 1 372 ? 6.820 16.577 10.884 1.00 60.44 372 ALA A O 1
ATOM 2795 N N . ASN A 1 373 ? 4.700 16.746 11.593 1.00 64.12 373 ASN A N 1
ATOM 2796 C CA . ASN A 1 373 ? 4.301 15.353 11.349 1.00 64.12 373 ASN A CA 1
ATOM 2797 C C . ASN A 1 373 ? 5.148 14.309 12.119 1.00 64.12 373 ASN A C 1
ATOM 2799 O O . ASN A 1 373 ? 5.181 13.136 11.747 1.00 64.12 373 ASN A O 1
ATOM 2803 N N . VAL A 1 374 ? 5.815 14.722 13.207 1.00 67.38 374 VAL A N 1
ATOM 2804 C CA . VAL A 1 374 ? 6.634 13.857 14.082 1.00 67.38 374 VAL A CA 1
ATOM 2805 C C . VAL A 1 374 ? 5.745 12.895 14.872 1.00 67.38 374 VAL A C 1
ATOM 2807 O O . VAL A 1 374 ? 6.084 11.736 15.092 1.00 67.38 374 VAL A O 1
ATOM 2810 N N . CYS A 1 375 ? 4.543 13.340 15.229 1.00 70.56 375 CYS A N 1
ATOM 2811 C CA . CYS A 1 375 ? 3.563 12.553 15.973 1.00 70.56 375 CYS A CA 1
ATOM 2812 C C . CYS A 1 375 ? 2.847 11.476 15.137 1.00 70.56 375 CYS A C 1
ATOM 2814 O O . CYS A 1 375 ? 1.744 11.073 15.491 1.00 70.56 375 CYS A O 1
ATOM 2816 N N . ASN A 1 376 ? 3.434 11.011 14.031 1.00 64.31 376 ASN A N 1
ATOM 2817 C CA . ASN A 1 376 ? 2.853 9.998 13.155 1.00 64.31 376 ASN A CA 1
ATOM 2818 C C . ASN A 1 376 ? 3.569 8.647 13.328 1.00 64.31 376 ASN A C 1
ATOM 2820 O O . ASN A 1 376 ? 4.769 8.531 13.088 1.00 64.31 376 ASN A O 1
ATOM 2824 N N . LYS A 1 377 ? 2.820 7.596 13.698 1.00 46.41 377 LYS A N 1
ATOM 2825 C CA . LYS A 1 377 ? 3.340 6.241 14.001 1.00 46.41 377 LYS A CA 1
ATOM 2826 C C . LYS A 1 377 ? 4.068 5.539 12.843 1.00 46.41 377 LYS A C 1
ATOM 2828 O O . LYS A 1 377 ? 4.667 4.491 13.051 1.00 46.41 377 LYS A O 1
ATOM 2833 N N . ASN A 1 378 ? 3.988 6.078 11.626 1.00 45.38 378 ASN A N 1
ATOM 2834 C CA . ASN A 1 378 ? 4.692 5.536 10.461 1.00 45.38 378 ASN A CA 1
ATOM 2835 C C . ASN A 1 378 ? 6.138 6.040 10.330 1.00 45.38 378 ASN A C 1
ATOM 2837 O O . ASN A 1 378 ? 6.822 5.688 9.367 1.00 45.38 378 ASN A O 1
ATOM 2841 N N . LEU A 1 379 ? 6.615 6.855 11.272 1.00 49.34 379 LEU A N 1
ATOM 2842 C CA . LEU A 1 379 ? 8.036 7.129 11.411 1.00 49.34 379 LEU A CA 1
ATOM 2843 C C . LEU A 1 379 ? 8.676 5.948 12.141 1.00 49.34 379 LEU A C 1
ATOM 2845 O O . LEU A 1 379 ? 8.534 5.785 13.351 1.00 49.34 379 LEU A O 1
ATOM 2849 N N . GLN A 1 380 ? 9.324 5.073 11.369 1.00 51.91 380 GLN A N 1
ATOM 2850 C CA . GLN A 1 380 ? 10.201 4.046 11.925 1.00 51.91 380 GLN A CA 1
ATOM 2851 C C . GLN A 1 380 ? 11.258 4.691 12.839 1.00 51.91 380 GLN A C 1
ATOM 2853 O O . GLN A 1 380 ? 11.624 5.847 12.612 1.00 51.91 380 GLN A O 1
ATOM 2858 N N . PRO A 1 381 ? 11.758 3.967 13.857 1.00 53.16 381 PRO A N 1
ATOM 2859 C CA . PRO A 1 381 ? 12.764 4.476 14.780 1.00 53.16 381 PRO A CA 1
ATOM 2860 C C . PRO A 1 381 ? 14.102 4.630 14.046 1.00 53.16 381 PRO A C 1
ATOM 2862 O O . PRO A 1 381 ? 14.940 3.740 14.078 1.00 53.16 381 PRO A O 1
ATOM 2865 N N . GLY A 1 382 ? 14.276 5.740 13.332 1.00 67.94 382 GLY A N 1
ATOM 2866 C CA . GLY A 1 382 ? 15.536 6.104 12.697 1.00 67.94 382 GLY A CA 1
ATOM 2867 C C . GLY A 1 382 ? 16.209 7.207 13.486 1.00 67.94 382 GLY A C 1
ATOM 2868 O O . GLY A 1 382 ? 17.204 6.949 14.149 1.00 67.94 382 GLY A O 1
ATOM 2869 N N . CYS A 1 383 ? 15.643 8.416 13.477 1.00 82.38 383 CYS A N 1
ATOM 2870 C CA . CYS A 1 383 ? 16.262 9.570 14.127 1.00 82.38 383 CYS A CA 1
ATOM 2871 C C . CYS A 1 383 ? 15.683 9.887 15.510 1.00 82.38 383 CYS A C 1
ATOM 2873 O O . CYS A 1 383 ? 14.466 9.959 15.687 1.00 82.38 383 CYS A O 1
ATOM 2875 N N . GLN A 1 384 ? 16.565 10.192 16.458 1.00 84.88 384 GLN A N 1
ATOM 2876 C CA . GLN A 1 384 ? 16.250 10.667 17.800 1.00 84.88 384 GLN A CA 1
ATOM 2877 C C . GLN A 1 384 ? 16.927 12.009 18.066 1.00 84.88 384 GLN A C 1
ATOM 2879 O O . GLN A 1 384 ? 18.097 12.208 17.745 1.00 84.88 384 GLN A O 1
ATOM 2884 N N . LEU A 1 385 ? 16.202 12.916 18.712 1.00 87.88 385 LEU A N 1
ATOM 2885 C CA . LEU A 1 385 ? 16.758 14.151 19.251 1.00 87.88 385 LEU A CA 1
ATOM 2886 C C . LEU A 1 385 ? 17.312 13.881 20.656 1.00 87.88 385 LEU A C 1
ATOM 2888 O O . LEU A 1 385 ? 16.555 13.573 21.574 1.00 87.88 385 LEU A O 1
ATOM 2892 N N . VAL A 1 386 ? 18.624 14.014 20.836 1.00 88.75 386 VAL A N 1
ATOM 2893 C CA . VAL A 1 386 ? 19.317 13.701 22.092 1.00 88.75 386 VAL A CA 1
ATOM 2894 C C . VAL A 1 386 ? 19.859 14.977 22.731 1.00 88.75 386 VAL A C 1
ATOM 2896 O O . VAL A 1 386 ? 20.521 15.792 22.085 1.00 88.75 386 VAL A O 1
ATOM 2899 N N . LYS A 1 387 ? 19.610 15.153 24.034 1.00 89.19 387 LYS A N 1
ATOM 2900 C CA . LYS A 1 387 ? 20.244 16.213 24.829 1.00 89.19 387 LYS A CA 1
ATOM 2901 C C . LYS A 1 387 ? 21.601 15.732 25.337 1.00 89.19 387 LYS A C 1
ATOM 2903 O O . LYS A 1 387 ? 21.687 14.697 25.997 1.00 89.19 387 LYS A O 1
ATOM 2908 N N . ARG A 1 388 ? 22.668 16.493 25.090 1.00 88.81 388 ARG A N 1
ATOM 2909 C CA . ARG A 1 388 ? 23.996 16.196 25.644 1.00 88.81 388 ARG A CA 1
ATOM 2910 C C . ARG A 1 388 ? 23.990 16.447 27.154 1.00 88.81 388 ARG A C 1
ATOM 2912 O O . ARG A 1 388 ? 23.676 17.549 27.600 1.00 88.81 388 ARG A O 1
ATOM 2919 N N . SER A 1 389 ? 24.351 15.437 27.946 1.00 79.00 389 SER A N 1
ATOM 2920 C CA . SER A 1 389 ? 24.418 15.569 29.407 1.00 79.00 389 SER A CA 1
ATOM 2921 C C . SER A 1 389 ? 25.355 16.713 29.818 1.00 79.00 389 SER A C 1
ATOM 2923 O O . SER A 1 389 ? 26.449 16.851 29.271 1.00 79.00 389 SER A O 1
ATOM 2925 N N . GLY A 1 390 ? 24.912 17.554 30.756 1.00 77.62 390 GLY A N 1
ATOM 2926 C CA . GLY A 1 390 ? 25.699 18.668 31.300 1.00 77.62 390 GLY A CA 1
ATOM 2927 C C . GLY A 1 390 ? 25.718 19.959 30.470 1.00 77.62 390 GLY A C 1
ATOM 2928 O O . GLY A 1 390 ? 26.266 20.952 30.937 1.00 77.62 390 GLY A O 1
ATOM 2929 N N . ALA A 1 391 ? 25.094 19.996 29.288 1.00 76.31 391 ALA A N 1
ATOM 2930 C CA . ALA A 1 391 ? 24.974 21.212 28.483 1.00 76.31 391 ALA A CA 1
ATOM 2931 C C . ALA A 1 391 ? 23.545 21.390 27.944 1.00 76.31 391 ALA A C 1
ATOM 2933 O O . ALA A 1 391 ? 22.829 20.422 27.691 1.00 76.31 391 ALA A O 1
ATOM 2934 N N . ASN A 1 392 ? 23.112 22.634 27.717 1.00 84.25 392 ASN A N 1
ATOM 2935 C CA . ASN A 1 392 ? 21.895 22.919 26.942 1.00 84.25 392 ASN A CA 1
ATOM 2936 C C . ASN A 1 392 ? 22.184 22.785 25.439 1.00 84.25 392 ASN A C 1
ATOM 2938 O O . ASN A 1 392 ? 21.957 23.709 24.667 1.00 84.25 392 ASN A O 1
ATOM 2942 N N . LEU A 1 393 ? 22.742 21.635 25.056 1.00 89.31 393 LEU A N 1
ATOM 2943 C CA . LEU A 1 393 ? 23.085 21.292 23.687 1.00 89.31 393 LEU A CA 1
ATOM 2944 C C . LEU A 1 393 ? 22.288 20.065 23.253 1.00 89.31 393 LEU A C 1
A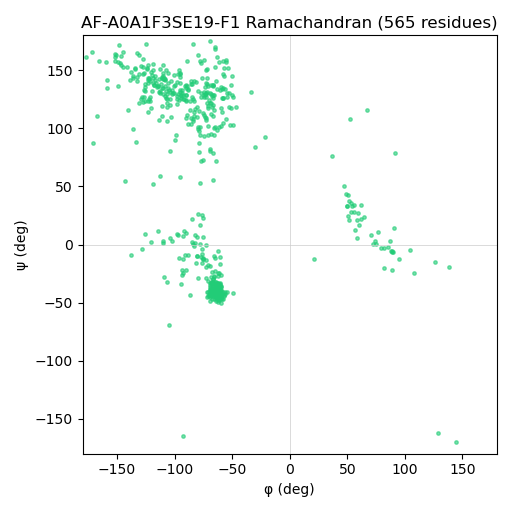TOM 2946 O O . LEU A 1 393 ? 22.166 19.096 24.006 1.00 89.31 393 LEU A O 1
ATOM 2950 N N . TRP A 1 394 ? 21.776 20.113 22.035 1.00 89.19 394 TRP A N 1
ATOM 2951 C CA . TRP A 1 394 ? 20.963 19.077 21.414 1.00 89.19 394 TRP A CA 1
ATOM 2952 C C . TRP A 1 394 ? 21.642 18.596 20.142 1.00 89.19 394 TRP A C 1
ATOM 2954 O O . TRP A 1 394 ? 22.316 19.373 19.481 1.00 89.19 394 TRP A O 1
ATOM 2964 N N . TYR A 1 395 ? 21.484 17.336 19.785 1.00 90.88 395 TYR A N 1
ATOM 2965 C CA . TYR A 1 395 ? 21.950 16.812 18.506 1.00 90.88 395 TYR A CA 1
ATOM 2966 C C . TYR A 1 395 ? 21.009 15.714 18.044 1.00 90.88 395 TYR A C 1
ATOM 2968 O O . TYR A 1 395 ? 20.292 15.111 18.844 1.00 90.88 395 TYR A O 1
ATOM 2976 N N . LEU A 1 396 ? 20.985 15.490 16.741 1.00 89.31 396 LEU A N 1
ATOM 2977 C CA . LEU A 1 396 ? 20.218 14.427 16.126 1.00 89.31 396 LEU A CA 1
ATOM 2978 C C . LEU A 1 396 ? 21.097 13.191 16.068 1.00 89.31 396 LEU A C 1
ATOM 2980 O O . LEU A 1 396 ? 22.276 13.284 15.736 1.00 89.31 396 LEU A O 1
ATOM 2984 N N . THR A 1 397 ? 20.532 12.043 16.407 1.00 84.44 397 THR A N 1
ATOM 2985 C CA . THR A 1 397 ? 21.189 10.744 16.273 1.00 84.44 397 THR A CA 1
ATOM 2986 C C . THR A 1 397 ? 20.338 9.824 15.432 1.00 84.44 397 THR A C 1
ATOM 2988 O O . THR A 1 397 ? 19.120 9.963 15.451 1.00 84.44 397 THR A O 1
ATOM 2991 N N . GLN A 1 398 ? 20.948 8.872 14.738 1.00 82.50 398 GLN A N 1
ATOM 2992 C CA . GLN A 1 398 ? 20.250 7.728 14.168 1.00 82.50 398 GLN A CA 1
ATOM 2993 C C . GLN A 1 398 ? 20.952 6.457 14.608 1.00 82.50 398 GLN A C 1
ATOM 2995 O O . GLN A 1 398 ? 22.159 6.329 14.448 1.00 82.50 398 GLN A O 1
ATOM 3000 N N . GLU A 1 399 ? 20.201 5.568 15.261 1.00 76.44 399 GLU A N 1
ATOM 3001 C CA . GLU A 1 399 ? 20.746 4.348 15.880 1.00 76.44 399 GLU A CA 1
ATOM 3002 C C . GLU A 1 399 ? 21.928 4.612 16.848 1.00 76.44 399 GLU A C 1
ATOM 3004 O O . GLU A 1 399 ? 22.775 3.752 17.062 1.00 76.44 399 GLU A O 1
ATOM 3009 N N . GLY A 1 400 ? 21.971 5.799 17.469 1.00 76.19 400 GLY A N 1
ATOM 3010 C CA . GLY A 1 400 ? 23.019 6.210 18.414 1.00 76.19 400 GLY A CA 1
ATOM 3011 C C . GLY A 1 400 ? 24.169 7.018 17.802 1.00 76.19 400 GLY A C 1
ATOM 3012 O O . GLY A 1 400 ? 24.903 7.662 18.550 1.00 76.19 400 GLY A O 1
ATOM 3013 N N . GLU A 1 401 ? 24.282 7.073 16.473 1.00 76.50 401 GLU A N 1
ATOM 3014 C CA . GLU A 1 401 ? 25.316 7.849 15.781 1.00 76.50 401 GLU A CA 1
ATOM 3015 C C . GLU A 1 401 ? 24.855 9.292 15.518 1.00 76.50 401 GLU A C 1
ATOM 3017 O O . GLU A 1 401 ? 23.726 9.491 15.062 1.00 76.50 401 GLU A O 1
ATOM 3022 N N . PRO A 1 402 ? 25.680 10.321 15.789 1.00 81.69 402 PRO A N 1
ATOM 3023 C CA . PRO A 1 402 ? 25.302 11.716 15.586 1.00 81.69 402 PRO A CA 1
ATOM 3024 C C . PRO A 1 402 ? 25.163 12.060 14.093 1.00 81.69 402 PRO A C 1
ATOM 3026 O O . PRO A 1 402 ? 26.111 11.958 13.320 1.00 81.69 402 PRO A O 1
ATOM 3029 N N . LEU A 1 403 ? 23.978 12.530 13.702 1.00 80.25 403 LEU A N 1
ATOM 3030 C CA . LEU A 1 403 ? 23.648 13.007 12.354 1.00 80.25 403 LEU A CA 1
ATOM 3031 C C . LEU A 1 403 ? 23.912 14.501 12.158 1.00 80.25 403 LEU A C 1
ATOM 3033 O O . LEU A 1 403 ? 24.055 14.956 11.026 1.00 80.25 403 LEU A O 1
ATOM 3037 N N . SER A 1 404 ? 23.949 15.267 13.247 1.00 85.19 404 SER A N 1
ATOM 3038 C CA . SER A 1 404 ? 24.048 16.723 13.207 1.00 85.19 404 SER A CA 1
ATOM 3039 C C . SER A 1 404 ? 25.135 17.249 14.137 1.00 85.19 404 SER A C 1
ATOM 3041 O O . SER A 1 404 ? 25.555 16.595 15.096 1.00 85.19 404 SER A O 1
ATOM 3043 N N . SER A 1 405 ? 25.533 18.501 13.913 1.00 87.31 405 SER A N 1
ATOM 3044 C CA . SER A 1 405 ? 26.259 19.277 14.918 1.00 87.31 405 SER A CA 1
ATOM 3045 C C . SER A 1 405 ? 25.402 19.545 16.165 1.00 87.31 405 SER A C 1
ATOM 3047 O O . SER A 1 405 ? 24.188 19.332 16.173 1.00 87.31 405 SER A O 1
ATOM 3049 N N . LEU A 1 406 ? 26.045 20.035 17.229 1.00 90.94 406 LEU A N 1
ATOM 3050 C CA . LEU A 1 406 ? 25.371 20.431 18.466 1.00 90.94 406 LEU A CA 1
ATOM 3051 C C . LEU A 1 406 ? 24.604 21.751 18.277 1.00 90.94 406 LEU A C 1
ATOM 3053 O O . LEU A 1 406 ? 25.179 22.762 17.881 1.00 90.94 406 LEU A O 1
ATOM 3057 N N . TYR A 1 407 ? 23.334 21.760 18.661 1.00 91.25 407 TYR A N 1
ATOM 3058 C CA . TYR A 1 407 ? 22.441 22.912 18.695 1.00 91.25 407 TYR A CA 1
ATOM 3059 C C . TYR A 1 407 ? 22.298 23.463 20.106 1.00 91.25 407 TYR A C 1
ATOM 3061 O O . TYR A 1 407 ? 21.944 22.734 21.027 1.00 91.25 407 TYR A O 1
ATOM 3069 N N . THR A 1 408 ? 22.470 24.770 20.279 1.00 90.50 408 THR A N 1
ATOM 3070 C CA . THR A 1 408 ? 22.146 25.477 21.534 1.00 90.50 408 THR A CA 1
ATOM 3071 C C . THR A 1 408 ? 20.647 25.710 21.724 1.00 90.50 408 THR A C 1
ATOM 3073 O O . THR A 1 408 ? 20.199 26.001 22.832 1.00 90.50 408 THR A O 1
ATOM 3076 N N . ASN A 1 409 ? 19.861 25.571 20.654 1.00 85.50 409 ASN A N 1
ATOM 3077 C CA . ASN A 1 409 ? 18.425 25.814 20.631 1.00 85.50 409 ASN A CA 1
ATOM 3078 C C . ASN A 1 409 ? 17.687 24.559 20.151 1.00 85.50 409 ASN A C 1
ATOM 3080 O O . ASN A 1 409 ? 17.940 24.072 19.050 1.00 85.50 409 ASN A O 1
ATOM 3084 N N . ILE A 1 410 ? 16.750 24.067 20.964 1.00 83.62 410 ILE A N 1
ATOM 3085 C CA . ILE A 1 410 ? 15.947 22.891 20.625 1.00 83.62 410 ILE A CA 1
ATOM 3086 C C . ILE A 1 410 ? 15.102 23.107 19.367 1.00 83.62 410 ILE A C 1
ATOM 3088 O O . ILE A 1 410 ? 14.987 22.189 18.570 1.00 83.62 410 ILE A O 1
ATOM 3092 N N . ASN A 1 411 ? 14.592 24.316 19.123 1.00 78.06 411 ASN A N 1
ATOM 3093 C CA . ASN A 1 411 ? 13.754 24.592 17.956 1.00 78.06 411 ASN A CA 1
ATOM 3094 C C . ASN A 1 411 ? 14.541 24.420 16.650 1.00 78.06 411 ASN A C 1
ATOM 3096 O O . ASN A 1 411 ? 13.999 23.906 15.679 1.00 78.06 411 ASN A O 1
ATOM 3100 N N . ALA A 1 412 ? 15.828 24.788 16.638 1.00 79.25 412 ALA A N 1
ATOM 3101 C CA . ALA A 1 412 ? 16.698 24.570 15.483 1.00 79.25 412 ALA A CA 1
ATOM 3102 C C . ALA A 1 412 ? 16.935 23.070 15.238 1.00 79.25 412 ALA A C 1
ATOM 3104 O O . ALA A 1 412 ? 16.822 22.603 14.108 1.00 79.25 412 ALA A O 1
ATOM 3105 N N . ALA A 1 413 ? 17.172 22.305 16.308 1.00 83.38 413 ALA A N 1
ATOM 3106 C CA . ALA A 1 413 ? 17.342 20.858 16.220 1.00 83.38 413 ALA A CA 1
ATOM 3107 C C . ALA A 1 413 ? 16.049 20.148 15.768 1.00 83.38 413 ALA A C 1
ATOM 3109 O O . ALA A 1 413 ? 16.098 19.242 14.943 1.00 83.38 413 ALA A O 1
ATOM 3110 N N . THR A 1 414 ? 14.881 20.582 16.251 1.00 79.75 414 THR A N 1
ATOM 3111 C CA . THR A 1 414 ? 13.572 20.054 15.833 1.00 79.75 414 THR A CA 1
ATOM 3112 C C . THR A 1 414 ? 13.259 20.396 14.375 1.00 79.75 414 THR A C 1
ATOM 3114 O O . THR A 1 414 ? 12.733 19.552 13.653 1.00 79.75 414 THR A O 1
ATOM 3117 N N . GLN A 1 415 ? 13.600 21.604 13.912 1.00 78.88 415 GLN A N 1
ATOM 3118 C CA . GLN A 1 415 ? 13.447 21.986 12.505 1.00 78.88 415 GLN A CA 1
ATOM 3119 C C . GLN A 1 415 ? 14.309 21.119 11.590 1.00 78.88 415 GLN A C 1
ATOM 3121 O O . GLN A 1 415 ? 13.819 20.649 10.564 1.00 78.88 415 GLN A O 1
ATOM 3126 N N . GLU A 1 416 ? 15.561 20.856 11.968 1.00 85.00 416 GLU A N 1
ATOM 3127 C CA . GLU A 1 416 ? 16.412 19.941 11.210 1.00 85.00 416 GLU A CA 1
ATOM 3128 C C . GLU A 1 416 ? 15.886 18.502 11.277 1.00 85.00 416 GLU A C 1
ATOM 3130 O O . GLU A 1 416 ? 15.810 17.848 10.244 1.00 85.00 416 GLU A O 1
ATOM 3135 N N . LEU A 1 417 ? 15.409 18.023 12.431 1.00 84.31 417 LEU A N 1
ATOM 3136 C CA . LEU A 1 417 ? 14.787 16.699 12.532 1.00 84.31 417 LEU A CA 1
ATOM 3137 C C . LEU A 1 417 ? 13.604 16.554 11.566 1.00 84.31 417 LEU A C 1
ATOM 3139 O O . LEU A 1 417 ? 13.480 15.536 10.886 1.00 84.31 417 LEU A O 1
ATOM 3143 N N . ALA A 1 418 ? 12.761 17.581 11.462 1.00 72.38 418 ALA A N 1
ATOM 3144 C CA . ALA A 1 418 ? 11.658 17.606 10.509 1.00 72.38 418 ALA A CA 1
ATOM 3145 C C . ALA A 1 418 ? 12.154 17.576 9.052 1.00 72.38 418 ALA A C 1
ATOM 3147 O O . ALA A 1 418 ? 11.563 16.886 8.220 1.00 72.38 418 ALA A O 1
ATOM 3148 N N . VAL A 1 419 ? 13.253 18.275 8.740 1.00 75.38 419 VAL A N 1
ATOM 3149 C CA . VAL A 1 419 ? 13.913 18.209 7.425 1.00 75.38 419 VAL A CA 1
ATOM 3150 C C . VAL A 1 419 ? 14.412 16.792 7.147 1.00 75.38 419 VAL A C 1
ATOM 3152 O O . VAL A 1 419 ? 14.068 16.232 6.114 1.00 75.38 419 VAL A O 1
ATOM 3155 N N . LEU A 1 420 ? 15.123 16.167 8.086 1.00 78.94 420 LEU A N 1
ATOM 3156 C CA . LEU A 1 420 ? 15.654 14.811 7.932 1.00 78.94 420 LEU A CA 1
ATOM 3157 C C . LEU A 1 420 ? 14.546 13.757 7.777 1.00 78.94 420 LEU A C 1
ATOM 3159 O O . LEU A 1 420 ? 14.694 12.812 7.002 1.00 78.94 420 LEU A O 1
ATOM 3163 N N . TYR A 1 421 ? 13.410 13.918 8.461 1.00 71.69 421 TYR A N 1
ATOM 3164 C CA . TYR A 1 421 ? 12.239 13.063 8.254 1.00 71.69 421 TYR A CA 1
ATOM 3165 C C . TYR A 1 421 ? 11.580 13.287 6.892 1.00 71.69 421 TYR A C 1
ATOM 3167 O O . TYR A 1 421 ? 11.231 12.316 6.216 1.00 71.69 421 TYR A O 1
ATOM 3175 N N . ARG A 1 422 ? 11.428 14.547 6.470 1.00 71.75 422 ARG A N 1
ATOM 3176 C CA . ARG A 1 422 ? 10.878 14.910 5.156 1.00 71.75 422 ARG A CA 1
ATOM 3177 C C . ARG A 1 422 ? 11.746 14.394 4.010 1.00 71.75 422 ARG A C 1
ATOM 3179 O O . ARG A 1 422 ? 11.208 13.913 3.016 1.00 71.75 422 ARG A O 1
ATOM 3186 N N . ASP A 1 423 ? 13.059 14.449 4.182 1.00 66.75 423 ASP A N 1
ATOM 3187 C CA . ASP A 1 423 ? 14.049 14.013 3.196 1.00 66.75 423 ASP A CA 1
ATOM 3188 C C . ASP A 1 423 ? 14.293 12.491 3.280 1.00 66.75 423 ASP A C 1
ATOM 3190 O O . ASP A 1 423 ? 15.089 11.917 2.537 1.00 66.75 423 ASP A O 1
ATOM 3194 N N . GLY A 1 424 ? 13.584 11.813 4.188 1.00 65.06 424 GLY A N 1
ATOM 3195 C CA . GLY A 1 424 ? 13.612 10.368 4.361 1.00 65.06 424 GLY A CA 1
ATOM 3196 C C . GLY A 1 424 ? 14.866 9.838 5.048 1.00 65.06 424 GLY A C 1
ATOM 3197 O O . GLY A 1 424 ? 14.938 8.632 5.243 1.00 65.06 424 GLY A O 1
ATOM 3198 N N . VAL A 1 425 ? 15.823 10.690 5.445 1.00 73.31 425 VAL A N 1
ATOM 3199 C CA . VAL A 1 425 ? 17.068 10.329 6.160 1.00 73.31 425 VAL A CA 1
ATOM 3200 C C . VAL A 1 425 ? 16.771 9.435 7.364 1.00 73.31 425 VAL A C 1
ATOM 3202 O O . VAL A 1 425 ? 17.414 8.410 7.563 1.00 73.31 425 VAL A O 1
ATOM 3205 N N . CYS A 1 426 ? 15.707 9.769 8.088 1.00 73.75 426 CYS A N 1
ATOM 3206 C CA . CYS A 1 426 ? 15.280 9.076 9.297 1.00 73.75 426 CYS A CA 1
ATOM 3207 C C . CYS A 1 426 ? 14.450 7.806 9.067 1.00 73.75 426 CYS A C 1
ATOM 3209 O O . CYS A 1 426 ? 13.893 7.269 10.022 1.00 73.75 426 CYS A O 1
ATOM 3211 N N . LYS A 1 427 ? 14.319 7.324 7.826 1.00 70.69 427 LYS A N 1
ATOM 3212 C CA . LYS A 1 427 ? 13.649 6.055 7.519 1.00 70.69 427 LYS A CA 1
ATOM 3213 C C . LYS A 1 427 ? 14.668 5.012 7.102 1.00 70.69 427 LYS A C 1
ATOM 3215 O O . LYS A 1 427 ? 15.420 5.229 6.160 1.00 70.69 427 LYS A O 1
ATOM 3220 N N . ARG A 1 428 ? 14.652 3.843 7.730 1.00 67.81 428 ARG A N 1
ATOM 3221 C CA . ARG A 1 428 ? 15.380 2.693 7.197 1.00 67.81 428 ARG A CA 1
ATOM 3222 C C . ARG A 1 428 ? 14.630 2.167 5.970 1.00 67.81 428 ARG A C 1
ATOM 3224 O O . ARG A 1 428 ? 13.402 2.120 5.979 1.00 67.81 428 ARG A O 1
ATOM 3231 N N . GLY A 1 429 ? 15.342 1.856 4.895 1.00 78.06 429 GLY A N 1
ATOM 3232 C CA . GLY A 1 429 ? 14.709 1.420 3.655 1.00 78.06 429 GLY A CA 1
ATOM 3233 C C . GLY A 1 429 ? 15.717 1.038 2.585 1.00 78.06 429 GLY A C 1
ATOM 3234 O O . GLY A 1 429 ? 16.885 1.427 2.648 1.00 78.06 429 GLY A O 1
ATOM 3235 N N . GLU A 1 430 ? 15.240 0.279 1.602 1.00 87.00 430 GLU A N 1
ATOM 3236 C CA . GLU A 1 430 ? 16.062 -0.194 0.493 1.00 87.00 430 GLU A CA 1
ATOM 3237 C C . GLU A 1 430 ? 16.502 0.976 -0.393 1.00 87.00 430 GLU A C 1
ATOM 3239 O O . GLU A 1 430 ? 15.677 1.773 -0.859 1.00 87.00 430 GLU A O 1
ATOM 3244 N N . CYS A 1 431 ? 17.806 1.065 -0.641 1.00 89.12 431 CYS A N 1
ATOM 3245 C CA . CYS A 1 431 ? 18.372 2.049 -1.551 1.00 89.12 431 CYS A CA 1
ATOM 3246 C C . CYS A 1 431 ? 18.565 1.452 -2.950 1.00 89.12 431 CYS A C 1
ATOM 3248 O O . CYS A 1 431 ? 19.097 0.358 -3.131 1.00 89.12 431 CYS A O 1
ATOM 3250 N N . GLU A 1 432 ? 18.125 2.193 -3.961 1.00 91.44 432 GLU A N 1
ATOM 3251 C CA . GLU A 1 432 ? 18.266 1.875 -5.376 1.00 91.44 432 GLU A CA 1
ATOM 3252 C C . GLU A 1 432 ? 19.128 2.933 -6.073 1.00 91.44 432 GLU A C 1
ATOM 3254 O O . GLU A 1 432 ? 19.016 4.128 -5.804 1.00 91.44 432 GLU A O 1
ATOM 3259 N N . ILE A 1 433 ? 19.976 2.504 -7.004 1.00 92.06 433 ILE A N 1
ATOM 3260 C CA . ILE A 1 433 ? 20.681 3.416 -7.905 1.00 92.06 433 ILE A CA 1
ATOM 3261 C C . ILE A 1 433 ? 19.803 3.614 -9.142 1.00 92.06 433 ILE A C 1
ATOM 3263 O O . ILE A 1 433 ? 19.360 2.641 -9.755 1.00 92.06 433 ILE A O 1
ATOM 3267 N N . ARG A 1 434 ? 19.548 4.868 -9.529 1.00 91.31 434 ARG A N 1
ATOM 3268 C CA . ARG A 1 434 ? 18.854 5.205 -10.780 1.00 91.31 434 ARG A CA 1
ATOM 3269 C C . ARG A 1 434 ? 19.656 6.190 -11.606 1.00 91.31 434 ARG A C 1
ATOM 3271 O O . ARG A 1 434 ? 20.064 7.230 -11.100 1.00 91.31 434 ARG A O 1
ATOM 3278 N N . GLN A 1 435 ? 19.786 5.895 -12.893 1.00 90.38 435 GLN A N 1
ATOM 3279 C CA . GLN A 1 435 ? 20.263 6.852 -13.877 1.00 90.38 435 GLN A CA 1
ATOM 3280 C C . GLN A 1 435 ? 19.078 7.648 -14.442 1.00 90.38 435 GLN A C 1
ATOM 3282 O O . GLN A 1 435 ? 18.037 7.080 -14.781 1.00 90.38 435 GLN A O 1
ATOM 3287 N N . ASP A 1 436 ? 19.211 8.969 -14.516 1.00 87.31 436 ASP A N 1
ATOM 3288 C CA . ASP A 1 436 ? 18.253 9.825 -15.204 1.00 87.31 436 ASP A CA 1
ATOM 3289 C C . ASP A 1 436 ? 18.530 9.895 -16.716 1.00 87.31 436 ASP A C 1
ATOM 3291 O O . ASP A 1 436 ? 19.525 9.391 -17.236 1.00 87.31 436 ASP A O 1
ATOM 3295 N N . ARG A 1 437 ? 17.617 10.533 -17.454 1.00 84.75 437 ARG A N 1
ATOM 3296 C CA . ARG A 1 437 ? 17.708 10.664 -18.918 1.00 84.75 437 ARG A CA 1
ATOM 3297 C C . ARG A 1 437 ? 18.896 11.502 -19.410 1.00 84.75 437 ARG A C 1
ATOM 3299 O O . ARG A 1 437 ? 19.140 11.527 -20.610 1.00 84.75 437 ARG A O 1
ATOM 3306 N N . PHE A 1 438 ? 19.581 12.215 -18.518 1.00 85.38 438 PHE A N 1
ATOM 3307 C CA . PHE A 1 438 ? 20.731 13.065 -18.826 1.00 85.38 438 PHE A CA 1
ATOM 3308 C C . PHE A 1 438 ? 22.057 12.419 -18.409 1.00 85.38 438 PHE A C 1
ATOM 3310 O O . PHE A 1 438 ? 23.106 13.043 -18.534 1.00 85.38 438 PHE A O 1
ATOM 3317 N N . GLY A 1 439 ? 22.019 11.169 -17.938 1.00 84.12 439 GLY A N 1
ATOM 3318 C CA . GLY A 1 439 ? 23.196 10.428 -17.504 1.00 84.12 439 GLY A CA 1
ATOM 3319 C C . GLY A 1 439 ? 23.567 10.645 -16.038 1.00 84.12 439 GLY A C 1
ATOM 3320 O O . GLY A 1 439 ? 24.443 9.931 -15.555 1.00 84.12 439 GLY A O 1
ATOM 3321 N N . GLY A 1 440 ? 22.880 11.546 -15.325 1.00 89.06 440 GLY A N 1
ATOM 3322 C CA . GLY A 1 440 ? 23.076 11.755 -13.894 1.00 89.06 440 GLY A CA 1
ATOM 3323 C C . GLY A 1 440 ? 22.631 10.528 -13.108 1.00 89.06 440 GLY A C 1
ATOM 3324 O O . GLY A 1 440 ? 21.588 9.940 -13.401 1.00 89.06 440 GLY A O 1
ATOM 3325 N N . VAL A 1 441 ? 23.418 10.123 -12.113 1.00 91.94 441 VAL A N 1
ATOM 3326 C CA . VAL A 1 441 ? 23.123 8.938 -11.304 1.00 91.94 441 VAL A CA 1
ATOM 3327 C C . VAL A 1 441 ? 22.727 9.379 -9.903 1.00 91.94 441 VAL A C 1
ATOM 3329 O O . VAL A 1 441 ? 23.407 10.176 -9.263 1.00 91.94 441 VAL A O 1
ATOM 3332 N N . SER A 1 442 ? 21.604 8.873 -9.411 1.00 92.44 442 SER A N 1
ATOM 3333 C CA . SER A 1 442 ? 21.087 9.193 -8.086 1.00 92.44 442 SER A CA 1
ATOM 3334 C C . SER A 1 442 ? 20.907 7.941 -7.252 1.00 92.44 442 SER A C 1
ATOM 3336 O O . SER A 1 442 ? 20.460 6.910 -7.752 1.00 92.44 442 SER A O 1
ATOM 3338 N N . ILE A 1 443 ? 21.179 8.068 -5.958 1.00 91.75 443 ILE A N 1
ATOM 3339 C CA . ILE A 1 443 ? 20.794 7.070 -4.963 1.00 91.75 443 ILE A CA 1
ATOM 3340 C C . ILE A 1 443 ? 19.410 7.468 -4.466 1.00 91.75 443 ILE A C 1
ATOM 3342 O O . ILE A 1 443 ? 19.204 8.605 -4.034 1.00 91.75 443 ILE A O 1
ATOM 3346 N N . ILE A 1 444 ? 18.446 6.565 -4.584 1.00 88.12 444 ILE A N 1
ATOM 3347 C CA . ILE A 1 444 ? 17.044 6.797 -4.252 1.00 88.12 444 ILE A CA 1
ATOM 3348 C C . ILE A 1 444 ? 16.615 5.784 -3.194 1.00 88.12 444 ILE A C 1
ATOM 3350 O O . ILE A 1 444 ? 17.006 4.627 -3.251 1.00 88.12 444 ILE A O 1
ATOM 3354 N N . ARG A 1 445 ? 15.784 6.201 -2.243 1.00 86.75 445 ARG A N 1
ATOM 3355 C CA . ARG A 1 445 ? 15.141 5.338 -1.246 1.00 86.75 445 ARG A CA 1
ATOM 3356 C C . ARG A 1 445 ? 13.658 5.652 -1.206 1.00 86.75 445 ARG A C 1
ATOM 3358 O O . ARG A 1 445 ? 13.287 6.798 -0.974 1.00 86.75 445 ARG A O 1
ATOM 3365 N N . GLU A 1 446 ? 12.813 4.655 -1.464 1.00 81.12 446 GLU A N 1
ATOM 3366 C CA . GLU A 1 446 ? 11.344 4.808 -1.488 1.00 81.12 446 GLU A CA 1
ATOM 3367 C C . GLU A 1 446 ? 10.848 6.001 -2.344 1.00 81.12 446 GLU A C 1
ATOM 3369 O O . GLU A 1 446 ? 9.848 6.642 -2.032 1.00 81.12 446 GLU A O 1
ATOM 3374 N N . GLY A 1 447 ? 11.559 6.328 -3.429 1.00 80.56 447 GLY A N 1
ATOM 3375 C CA . GLY A 1 447 ? 11.249 7.472 -4.296 1.00 80.56 447 GLY A CA 1
ATOM 3376 C C . GLY A 1 447 ? 11.894 8.807 -3.896 1.00 80.56 447 GLY A C 1
ATOM 3377 O O . GLY A 1 447 ? 11.809 9.759 -4.670 1.00 80.56 447 GLY A O 1
ATOM 3378 N N . TYR A 1 448 ? 12.590 8.880 -2.760 1.00 77.94 448 TYR A N 1
ATOM 3379 C CA . TYR A 1 448 ? 13.338 10.058 -2.312 1.00 77.94 448 TYR A CA 1
ATOM 3380 C C . TYR A 1 448 ? 14.801 9.988 -2.737 1.00 77.94 448 TYR A C 1
ATOM 3382 O O . TYR A 1 448 ? 15.461 8.970 -2.557 1.00 77.94 448 TYR A O 1
ATOM 3390 N N . ARG A 1 449 ? 15.323 11.082 -3.288 1.00 84.75 449 ARG A N 1
ATOM 3391 C CA . ARG A 1 449 ? 16.711 11.198 -3.748 1.00 84.75 449 ARG A CA 1
ATOM 3392 C C . ARG A 1 449 ? 17.624 11.530 -2.561 1.00 84.75 449 ARG A C 1
ATOM 3394 O O . ARG A 1 449 ? 17.485 12.598 -1.980 1.00 84.75 449 ARG A O 1
ATOM 3401 N N . LEU A 1 450 ? 18.548 10.628 -2.231 1.00 81.94 450 LEU A N 1
ATOM 3402 C CA . LEU A 1 450 ? 19.497 10.761 -1.115 1.00 81.94 450 LEU A CA 1
ATOM 3403 C C . LEU A 1 450 ? 20.829 11.393 -1.527 1.00 81.94 450 LEU A C 1
ATOM 3405 O O . LEU A 1 450 ? 21.525 11.975 -0.704 1.00 81.94 450 LEU A O 1
ATOM 3409 N N . GLY A 1 451 ? 21.188 11.283 -2.804 1.00 85.25 451 GLY A N 1
ATOM 3410 C CA . GLY A 1 451 ? 22.423 11.839 -3.341 1.00 85.25 451 GLY A CA 1
ATOM 3411 C C . GLY A 1 451 ? 22.407 11.875 -4.861 1.00 85.25 451 GLY A C 1
ATOM 3412 O O . GLY A 1 451 ? 21.662 11.129 -5.504 1.00 85.25 451 GLY A O 1
ATOM 3413 N N . ASN A 1 452 ? 23.233 12.754 -5.423 1.00 88.06 452 ASN A N 1
ATOM 3414 C CA . ASN A 1 452 ? 23.519 12.826 -6.851 1.00 88.06 452 ASN A CA 1
ATOM 3415 C C . ASN A 1 452 ? 25.006 12.587 -7.062 1.00 88.06 452 ASN A C 1
ATOM 3417 O O . ASN A 1 452 ? 25.829 13.132 -6.331 1.00 88.06 452 ASN A O 1
ATOM 3421 N N . ALA A 1 453 ? 25.324 11.823 -8.091 1.00 90.81 453 ALA A N 1
ATOM 3422 C CA . ALA A 1 453 ? 26.662 11.656 -8.606 1.00 90.81 453 ALA A CA 1
ATOM 3423 C C . ALA A 1 453 ? 26.659 11.962 -10.104 1.00 90.81 453 ALA A C 1
ATOM 3425 O O . ALA A 1 453 ? 25.683 11.708 -10.816 1.00 90.81 453 ALA A O 1
ATOM 3426 N N . GLU A 1 454 ? 27.774 12.505 -10.580 1.00 90.56 454 GLU A N 1
ATOM 3427 C CA . GLU A 1 454 ? 27.970 12.793 -12.003 1.00 90.56 454 GLU A CA 1
ATOM 3428 C C . GLU A 1 454 ? 28.062 11.510 -12.838 1.00 90.56 454 GLU A C 1
ATOM 3430 O O . GLU A 1 454 ? 27.767 11.517 -14.029 1.00 90.56 454 GLU A O 1
ATOM 3435 N N . ASN A 1 455 ? 28.447 10.397 -12.211 1.00 91.62 455 ASN A N 1
ATOM 3436 C CA . ASN A 1 455 ? 28.603 9.101 -12.849 1.00 91.62 455 ASN A CA 1
ATOM 3437 C C . ASN A 1 455 ? 28.272 7.954 -11.879 1.00 91.62 455 ASN A C 1
ATOM 3439 O O . ASN A 1 455 ? 28.057 8.149 -10.678 1.00 91.62 455 ASN A O 1
ATOM 3443 N N . LEU A 1 456 ? 28.221 6.735 -12.421 1.00 92.00 456 LEU A N 1
ATOM 3444 C CA . LEU A 1 456 ? 27.909 5.534 -11.649 1.00 92.00 456 LEU A CA 1
ATOM 3445 C C . LEU A 1 456 ? 28.962 5.252 -10.568 1.00 92.00 456 LEU A C 1
ATOM 3447 O O . LEU A 1 456 ? 28.612 4.781 -9.491 1.00 92.00 456 LEU A O 1
ATOM 3451 N N . ASP A 1 457 ? 30.228 5.583 -10.818 1.00 92.88 457 ASP A N 1
ATOM 3452 C CA . ASP A 1 457 ? 31.313 5.380 -9.859 1.00 92.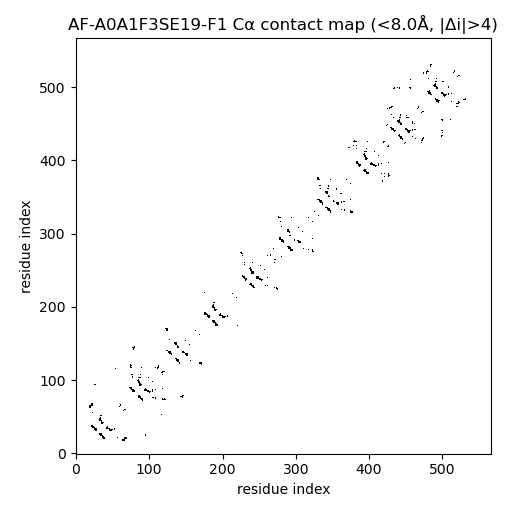88 457 ASP A CA 1
ATOM 3453 C C . ASP A 1 457 ? 31.114 6.188 -8.568 1.00 92.88 457 ASP A C 1
ATOM 3455 O O . ASP A 1 457 ? 31.152 5.643 -7.462 1.00 92.88 457 ASP A O 1
ATOM 3459 N N . GLY A 1 458 ? 30.788 7.476 -8.713 1.00 92.25 458 GLY A N 1
ATOM 3460 C CA . GLY A 1 458 ? 30.444 8.348 -7.595 1.00 92.25 458 GLY A CA 1
ATOM 3461 C C . GLY A 1 458 ? 29.185 7.884 -6.860 1.00 92.25 458 GLY A C 1
ATOM 3462 O O . GLY A 1 458 ? 29.127 7.971 -5.635 1.00 92.25 458 GLY A O 1
ATOM 3463 N N . ALA A 1 459 ? 28.199 7.327 -7.574 1.00 93.12 459 ALA A N 1
ATOM 3464 C CA . ALA A 1 459 ? 27.001 6.768 -6.948 1.00 93.12 459 ALA A CA 1
ATOM 3465 C C . ALA A 1 459 ? 27.301 5.489 -6.152 1.00 93.12 459 ALA A C 1
ATOM 3467 O O . ALA A 1 459 ? 26.730 5.298 -5.083 1.00 93.12 459 ALA A O 1
ATOM 3468 N N . ILE A 1 460 ? 28.212 4.634 -6.630 1.00 93.69 460 ILE A N 1
ATOM 3469 C CA . ILE A 1 460 ? 28.673 3.445 -5.898 1.00 93.69 460 ILE A CA 1
ATOM 3470 C C . ILE A 1 460 ? 29.396 3.860 -4.615 1.00 93.69 460 ILE A C 1
ATOM 3472 O O . ILE A 1 460 ? 29.121 3.299 -3.556 1.00 93.69 460 ILE A O 1
ATOM 3476 N N . SER A 1 461 ? 30.283 4.855 -4.689 1.00 94.12 461 SER A N 1
ATOM 3477 C CA . SER A 1 461 ? 30.974 5.394 -3.510 1.00 94.12 461 SER A CA 1
ATOM 3478 C C . SER A 1 461 ? 29.985 5.996 -2.505 1.00 94.12 461 SER A C 1
ATOM 3480 O O . SER A 1 461 ? 30.014 5.640 -1.330 1.00 94.12 461 SER A O 1
ATOM 3482 N N . GLY A 1 462 ? 29.031 6.809 -2.973 1.00 90.56 462 GLY A N 1
ATOM 3483 C CA . GLY A 1 462 ? 27.979 7.364 -2.118 1.00 90.56 462 GLY A CA 1
ATOM 3484 C C . GLY A 1 462 ? 27.071 6.294 -1.501 1.00 90.56 462 GLY A C 1
ATOM 3485 O O . GLY A 1 462 ? 26.667 6.421 -0.348 1.00 90.56 462 GLY A O 1
ATOM 3486 N N . LEU A 1 463 ? 26.774 5.212 -2.230 1.00 92.38 463 LEU A N 1
ATOM 3487 C CA . LEU A 1 463 ? 26.004 4.090 -1.694 1.00 92.38 463 LEU A CA 1
ATOM 3488 C C . LEU A 1 463 ? 26.799 3.360 -0.607 1.00 92.38 463 LEU A C 1
ATOM 3490 O O . LEU A 1 463 ? 26.238 3.065 0.442 1.00 92.38 463 LEU A O 1
ATOM 3494 N N . SER A 1 464 ? 28.096 3.119 -0.822 1.00 93.38 464 SER A N 1
ATOM 3495 C CA . SER A 1 464 ? 28.977 2.526 0.190 1.00 93.38 464 SER A CA 1
ATOM 3496 C C . SER A 1 464 ? 28.998 3.353 1.477 1.00 93.38 464 SER A C 1
ATOM 3498 O O . SER A 1 464 ? 28.906 2.786 2.5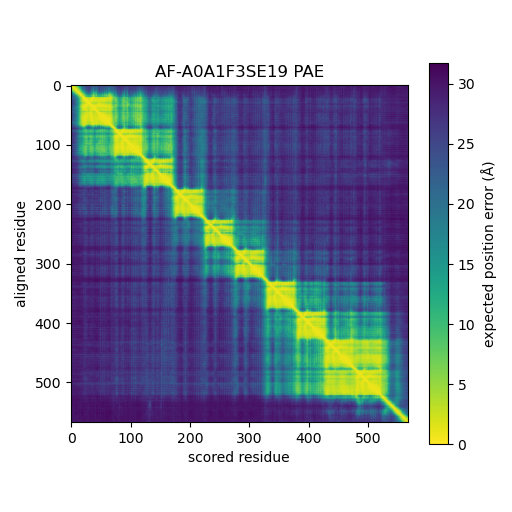63 1.00 93.38 464 SER A O 1
ATOM 3500 N N . ASP A 1 465 ? 29.072 4.681 1.372 1.00 88.94 465 ASP A N 1
ATOM 3501 C CA . ASP A 1 465 ? 29.036 5.572 2.535 1.00 88.94 465 ASP A CA 1
ATOM 3502 C C . ASP A 1 465 ? 27.700 5.491 3.281 1.00 88.94 465 ASP A C 1
ATOM 3504 O O . ASP A 1 465 ? 27.677 5.458 4.512 1.00 88.94 465 ASP A O 1
ATOM 3508 N N . LEU A 1 466 ? 26.581 5.421 2.554 1.00 86.88 466 LEU A N 1
ATOM 3509 C CA . LEU A 1 466 ? 25.253 5.282 3.156 1.00 86.88 466 LEU A CA 1
ATOM 3510 C C . LEU A 1 466 ? 25.057 3.917 3.829 1.00 86.88 466 LEU A C 1
ATOM 3512 O O . LEU A 1 466 ? 24.445 3.857 4.895 1.00 86.88 466 LEU A O 1
ATOM 3516 N N . LEU A 1 467 ? 25.593 2.840 3.249 1.00 86.62 467 LEU A N 1
ATOM 3517 C CA . LEU A 1 467 ? 25.580 1.504 3.851 1.00 86.62 467 LEU A CA 1
ATOM 3518 C C . LEU A 1 467 ? 26.431 1.465 5.127 1.00 86.62 467 LEU A C 1
ATOM 3520 O O . LEU A 1 467 ? 25.965 0.983 6.154 1.00 86.62 467 LEU A O 1
ATOM 3524 N N . ASN A 1 468 ? 27.631 2.052 5.100 1.00 84.69 468 ASN A N 1
ATOM 3525 C CA . ASN A 1 468 ? 28.521 2.127 6.264 1.00 84.69 468 ASN A CA 1
ATOM 3526 C C . ASN A 1 468 ? 27.919 2.929 7.431 1.00 84.69 468 ASN A C 1
ATOM 3528 O O . ASN A 1 468 ? 28.257 2.687 8.586 1.00 84.69 468 ASN A O 1
ATOM 3532 N N . ARG A 1 469 ? 27.022 3.878 7.139 1.00 80.62 469 ARG A N 1
ATOM 3533 C CA . ARG A 1 469 ? 26.294 4.678 8.138 1.00 80.62 469 ARG A CA 1
ATOM 3534 C C . ARG A 1 469 ? 24.963 4.054 8.570 1.00 80.62 469 ARG A C 1
ATOM 3536 O O . ARG A 1 469 ? 24.158 4.753 9.180 1.00 80.62 469 ARG A O 1
ATOM 3543 N N . ASN A 1 470 ? 24.672 2.806 8.186 1.00 78.62 470 ASN A N 1
ATOM 3544 C CA . ASN A 1 470 ? 23.365 2.155 8.379 1.00 78.62 470 ASN A CA 1
ATOM 3545 C C . ASN A 1 470 ? 22.177 3.004 7.878 1.00 78.62 470 ASN A C 1
ATOM 3547 O O . ASN A 1 470 ? 21.043 2.867 8.333 1.00 78.62 470 ASN A O 1
ATOM 3551 N N . SER A 1 471 ? 22.431 3.913 6.935 1.00 75.94 471 SER A N 1
ATOM 3552 C CA . SER A 1 471 ? 21.436 4.841 6.398 1.00 75.94 471 SER A CA 1
ATOM 3553 C C . SER A 1 471 ? 20.677 4.246 5.217 1.00 75.94 471 SER A C 1
ATOM 3555 O O . SER A 1 471 ? 19.713 4.845 4.763 1.00 75.94 471 SER A O 1
ATOM 3557 N N . CYS A 1 472 ? 21.100 3.095 4.705 1.00 85.31 472 CYS A N 1
ATOM 3558 C CA . CYS A 1 472 ? 20.468 2.365 3.618 1.00 85.31 472 CYS A CA 1
ATOM 3559 C C . CYS A 1 472 ? 20.501 0.878 3.952 1.00 85.31 472 CYS A C 1
ATOM 3561 O O . CYS A 1 472 ? 21.517 0.389 4.440 1.00 85.31 472 CYS A O 1
ATOM 3563 N N . ASP A 1 473 ? 19.433 0.161 3.618 1.00 85.69 473 ASP A N 1
ATOM 3564 C CA . ASP A 1 473 ? 19.516 -1.286 3.464 1.00 85.69 473 ASP A CA 1
ATOM 3565 C C . ASP A 1 473 ? 19.713 -1.607 1.976 1.00 85.69 473 ASP A C 1
ATOM 3567 O O . ASP A 1 473 ? 19.276 -0.868 1.083 1.00 85.69 473 ASP A O 1
ATOM 3571 N N . LEU A 1 474 ? 20.397 -2.712 1.692 1.00 84.62 474 LEU A N 1
ATOM 3572 C CA . LEU A 1 474 ? 20.448 -3.253 0.338 1.00 84.62 474 LEU A CA 1
ATOM 3573 C C . LEU A 1 474 ? 19.089 -3.864 -0.021 1.00 84.62 474 LEU A C 1
ATOM 3575 O O . LEU A 1 474 ? 18.400 -4.365 0.870 1.00 84.62 474 LEU A O 1
ATOM 3579 N N . PRO A 1 475 ? 18.711 -3.877 -1.310 1.00 77.56 475 PRO A N 1
ATOM 3580 C CA . PRO A 1 475 ? 17.518 -4.585 -1.751 1.00 77.56 475 PRO A CA 1
ATOM 3581 C C . PRO A 1 475 ? 17.571 -6.050 -1.298 1.00 77.56 475 PRO A C 1
ATOM 3583 O O . PRO A 1 475 ? 18.543 -6.743 -1.604 1.00 77.56 475 PRO A O 1
ATOM 3586 N N . GLN A 1 476 ? 16.538 -6.550 -0.607 1.00 70.06 476 GLN A N 1
ATOM 3587 C CA . GLN A 1 476 ? 16.516 -7.946 -0.134 1.00 70.06 476 GLN A CA 1
ATOM 3588 C C . GLN A 1 476 ? 16.550 -8.958 -1.284 1.00 70.06 476 GLN A C 1
ATOM 3590 O O . GLN A 1 476 ? 17.010 -10.087 -1.121 1.00 70.06 476 GLN A O 1
ATOM 3595 N N . ASN A 1 477 ? 16.100 -8.533 -2.464 1.00 71.88 477 ASN A N 1
ATOM 3596 C CA . ASN A 1 477 ? 16.275 -9.259 -3.710 1.00 71.88 477 ASN A CA 1
ATOM 3597 C C . ASN A 1 477 ? 17.445 -8.634 -4.462 1.00 71.88 477 ASN A C 1
ATOM 3599 O O . ASN A 1 477 ? 17.265 -7.695 -5.242 1.00 71.88 477 ASN A O 1
ATOM 3603 N N . SER A 1 478 ? 18.641 -9.147 -4.196 1.00 65.38 478 SER A N 1
ATOM 3604 C CA . SER A 1 478 ? 19.852 -8.783 -4.921 1.00 65.38 478 SER A CA 1
ATOM 3605 C C . SER A 1 478 ? 19.617 -8.880 -6.427 1.00 65.38 478 SER A C 1
ATOM 3607 O O . SER A 1 478 ? 19.078 -9.859 -6.954 1.00 65.38 478 SER A O 1
ATOM 3609 N N . LYS A 1 479 ? 19.965 -7.803 -7.125 1.00 80.31 479 LYS A N 1
ATOM 3610 C CA . LYS A 1 479 ? 19.558 -7.589 -8.510 1.00 80.31 479 LYS A CA 1
ATOM 3611 C C . LYS A 1 479 ? 20.520 -8.286 -9.459 1.00 80.31 479 LYS A C 1
ATOM 3613 O O . LYS A 1 479 ? 21.734 -8.217 -9.283 1.00 80.31 479 LYS A O 1
ATOM 3618 N N . VAL A 1 480 ? 19.990 -8.930 -10.498 1.00 82.38 480 VAL A N 1
ATOM 3619 C CA . VAL A 1 480 ? 20.835 -9.469 -11.569 1.00 82.38 480 VAL A CA 1
ATOM 3620 C C . VAL A 1 480 ? 21.348 -8.288 -12.385 1.00 82.38 480 VAL A C 1
ATOM 3622 O O . VAL A 1 480 ? 20.575 -7.624 -13.083 1.00 82.38 480 VAL A O 1
ATOM 3625 N N . CYS A 1 481 ? 22.646 -8.016 -12.252 1.00 91.00 481 CYS A N 1
ATOM 3626 C CA . CYS A 1 481 ? 23.312 -6.949 -12.980 1.00 91.00 481 CYS A CA 1
ATOM 3627 C C . CYS A 1 481 ? 24.020 -7.502 -14.210 1.00 91.00 481 CYS A C 1
ATOM 3629 O O . CYS A 1 481 ? 24.924 -8.332 -14.088 1.00 91.00 481 CYS A O 1
ATOM 3631 N N . SER A 1 482 ? 23.650 -7.003 -15.384 1.00 91.44 482 SER A N 1
ATOM 3632 C CA . SER A 1 482 ? 24.178 -7.483 -16.657 1.00 91.44 482 SER A CA 1
ATOM 3633 C C . SER A 1 482 ? 24.805 -6.384 -17.488 1.00 91.44 482 SER A C 1
ATOM 3635 O O . SER A 1 482 ? 24.434 -5.223 -17.374 1.00 91.44 482 SER A O 1
ATOM 3637 N N . ILE A 1 483 ? 25.791 -6.736 -18.312 1.00 91.56 483 ILE A N 1
ATOM 3638 C CA . ILE A 1 483 ? 26.421 -5.790 -19.234 1.00 91.56 483 ILE A CA 1
ATOM 3639 C C . ILE A 1 483 ? 25.931 -6.123 -20.637 1.00 91.56 483 ILE A C 1
ATOM 3641 O O . ILE A 1 483 ? 26.065 -7.261 -21.077 1.00 91.56 483 ILE A O 1
ATOM 3645 N N . ARG A 1 484 ? 25.366 -5.142 -21.341 1.00 92.19 484 ARG A N 1
ATOM 3646 C CA . ARG A 1 484 ? 24.925 -5.297 -22.733 1.00 92.19 484 ARG A CA 1
ATOM 3647 C C . ARG A 1 484 ? 25.627 -4.310 -23.642 1.00 92.19 484 ARG A C 1
ATOM 3649 O O . ARG A 1 484 ? 25.792 -3.151 -23.277 1.00 92.19 484 ARG A O 1
ATOM 3656 N N . HIS A 1 485 ? 25.988 -4.761 -24.836 1.00 91.44 485 HIS A N 1
ATOM 3657 C CA . HIS A 1 485 ? 26.474 -3.894 -25.899 1.00 91.44 485 HIS A CA 1
ATOM 3658 C C . HIS A 1 485 ? 25.296 -3.406 -26.752 1.00 91.44 485 HIS A C 1
ATOM 3660 O O . HIS A 1 485 ? 24.384 -4.173 -27.065 1.00 91.44 485 HIS A O 1
ATOM 3666 N N . SER A 1 486 ? 25.266 -2.113 -27.063 1.00 90.50 486 SER A N 1
ATOM 3667 C CA . SER A 1 486 ? 24.235 -1.502 -27.901 1.00 90.50 486 SER A CA 1
ATOM 3668 C C . SER A 1 486 ? 24.760 -0.190 -28.480 1.00 90.50 486 SER A C 1
ATOM 3670 O O . SER A 1 486 ? 25.357 0.605 -27.764 1.00 90.50 486 SER A O 1
ATOM 3672 N N . HIS A 1 487 ? 24.548 0.057 -29.775 1.00 90.00 487 HIS A N 1
ATOM 3673 C CA . HIS A 1 487 ? 24.939 1.312 -30.442 1.00 90.00 487 HIS A CA 1
ATOM 3674 C C . HIS A 1 487 ? 26.411 1.730 -30.213 1.00 90.00 487 HIS A C 1
ATOM 3676 O O . HIS A 1 487 ? 26.707 2.914 -30.061 1.00 90.00 487 HIS A O 1
ATOM 3682 N N . GLY A 1 488 ? 27.334 0.761 -30.167 1.00 90.88 488 GLY A N 1
ATOM 3683 C CA . GLY A 1 488 ? 28.769 1.013 -29.979 1.00 90.88 488 GLY A CA 1
ATOM 3684 C C . GLY A 1 488 ? 29.188 1.350 -28.545 1.00 90.88 488 GLY A C 1
ATOM 3685 O O . GLY A 1 488 ? 30.317 1.783 -28.339 1.00 90.88 488 GLY A O 1
ATOM 3686 N N . ARG A 1 489 ? 28.297 1.180 -27.559 1.00 93.31 489 ARG A N 1
ATOM 3687 C CA . ARG A 1 489 ? 28.577 1.413 -26.136 1.00 93.31 489 ARG A CA 1
ATOM 3688 C C . ARG A 1 489 ? 28.152 0.211 -25.304 1.00 93.31 489 ARG A C 1
ATOM 3690 O O . ARG A 1 489 ? 27.236 -0.528 -25.674 1.00 93.31 489 ARG A O 1
ATOM 3697 N N . PHE A 1 490 ? 28.789 0.029 -24.156 1.00 92.31 490 PHE A N 1
ATOM 3698 C CA . PHE A 1 490 ? 28.369 -0.955 -23.169 1.00 92.31 490 PHE A CA 1
ATOM 3699 C C . PHE A 1 490 ? 27.482 -0.287 -22.116 1.00 92.31 490 PHE A C 1
ATOM 3701 O O . PHE A 1 490 ? 27.709 0.859 -21.730 1.00 92.31 490 PHE A O 1
ATOM 3708 N N . TYR A 1 491 ? 26.482 -1.016 -21.634 1.00 93.00 491 TYR A N 1
ATOM 3709 C CA . TYR A 1 491 ? 25.531 -0.574 -20.619 1.00 93.00 491 TYR A CA 1
ATOM 3710 C C . TYR A 1 491 ? 25.500 -1.584 -19.483 1.00 93.00 491 TYR A C 1
ATOM 3712 O O . TYR A 1 491 ? 25.263 -2.765 -19.730 1.00 93.00 491 TYR A O 1
ATOM 3720 N N . LEU A 1 492 ? 25.687 -1.122 -18.248 1.00 93.56 492 LEU A N 1
ATOM 3721 C CA . LEU A 1 492 ? 25.426 -1.925 -17.060 1.00 93.56 492 LEU A CA 1
ATOM 3722 C C . LEU A 1 492 ? 23.948 -1.773 -16.703 1.00 93.56 492 LEU A C 1
ATOM 3724 O O . LEU A 1 492 ? 23.470 -0.656 -16.515 1.00 93.56 492 LEU A O 1
ATOM 3728 N N . LEU A 1 493 ? 23.226 -2.884 -16.630 1.00 91.88 493 LEU A N 1
ATOM 3729 C CA . LEU A 1 493 ? 21.786 -2.944 -16.438 1.00 91.88 493 LEU A CA 1
ATOM 3730 C C . LEU A 1 493 ? 21.439 -3.622 -15.111 1.00 91.88 493 LEU A C 1
ATOM 3732 O O . LEU A 1 493 ? 22.003 -4.658 -14.788 1.00 91.88 493 LEU A O 1
ATOM 3736 N N . ASP A 1 494 ? 20.451 -3.087 -14.405 1.00 89.62 494 ASP A N 1
ATOM 3737 C CA . ASP A 1 494 ? 19.743 -3.690 -13.274 1.00 89.62 494 ASP A CA 1
ATOM 3738 C C . ASP A 1 494 ? 18.346 -4.102 -13.743 1.00 89.62 494 ASP A C 1
ATOM 3740 O O . ASP A 1 494 ? 17.496 -3.244 -13.997 1.00 89.62 494 ASP A O 1
ATOM 3744 N N . ASN A 1 495 ? 18.114 -5.408 -13.919 1.00 86.06 495 ASN A N 1
ATOM 3745 C CA . ASN A 1 495 ? 16.840 -5.941 -14.414 1.00 86.06 495 ASN A CA 1
ATOM 3746 C C . ASN A 1 495 ? 16.321 -5.174 -15.656 1.00 86.06 495 ASN A C 1
ATOM 3748 O O . ASN A 1 495 ? 15.185 -4.701 -15.705 1.00 86.06 495 ASN A O 1
ATOM 3752 N N . GLN A 1 496 ? 17.207 -5.014 -16.649 1.00 85.88 496 GLN A N 1
ATOM 3753 C CA . GLN A 1 496 ? 17.018 -4.249 -17.895 1.00 85.88 496 GLN A CA 1
ATOM 3754 C C . GLN A 1 496 ? 17.004 -2.713 -17.777 1.00 85.88 496 GLN A C 1
ATOM 3756 O O . GLN A 1 496 ? 16.867 -2.036 -18.795 1.00 85.88 496 GLN A O 1
ATOM 3761 N N . ARG A 1 497 ? 17.175 -2.133 -16.585 1.00 88.38 497 ARG A N 1
ATOM 3762 C CA . ARG A 1 497 ? 17.279 -0.675 -16.404 1.00 88.38 497 ARG A CA 1
ATOM 3763 C C . ARG A 1 497 ? 18.741 -0.231 -16.419 1.00 88.38 497 ARG A C 1
ATOM 3765 O O . ARG A 1 497 ? 19.523 -0.805 -15.672 1.00 88.38 497 ARG A O 1
ATOM 3772 N N . PRO A 1 498 ? 19.131 0.784 -17.203 1.00 89.88 498 PRO A N 1
ATOM 3773 C CA . PRO A 1 498 ? 20.513 1.249 -17.223 1.00 89.88 498 PRO A CA 1
ATOM 3774 C C . PRO A 1 498 ? 20.916 1.885 -15.886 1.00 89.88 498 PRO A C 1
ATOM 3776 O O . PRO A 1 498 ? 20.224 2.759 -15.363 1.00 89.88 498 PRO A O 1
ATOM 3779 N N . LEU A 1 499 ? 22.040 1.420 -15.342 1.00 91.12 499 LEU A N 1
ATOM 3780 C CA . LEU A 1 499 ? 22.748 2.006 -14.203 1.00 91.12 499 LEU A CA 1
ATOM 3781 C C . LEU A 1 499 ? 23.865 2.949 -14.664 1.00 91.12 499 LEU A C 1
ATOM 3783 O O . LEU A 1 499 ? 24.155 3.940 -14.000 1.00 91.12 499 LEU A O 1
ATOM 3787 N N . GLY A 1 500 ? 24.507 2.625 -15.786 1.00 90.56 500 GLY A N 1
ATOM 3788 C CA . GLY A 1 500 ? 25.600 3.398 -16.360 1.00 90.56 500 GLY A CA 1
ATOM 3789 C C . GLY A 1 500 ? 25.995 2.881 -17.739 1.00 90.56 500 GLY A C 1
ATOM 3790 O O . GLY A 1 500 ? 25.604 1.781 -18.137 1.00 90.56 500 GLY A O 1
ATOM 3791 N N . ALA A 1 501 ? 26.773 3.682 -18.464 1.00 91.94 501 ALA A N 1
ATOM 3792 C CA . ALA A 1 501 ? 27.293 3.339 -19.781 1.00 91.94 501 ALA A CA 1
ATOM 3793 C C . ALA A 1 501 ? 28.770 3.728 -19.888 1.00 91.94 501 ALA A C 1
ATOM 3795 O O . ALA A 1 501 ? 29.163 4.773 -19.373 1.00 91.94 501 ALA A O 1
ATOM 3796 N N . SER A 1 502 ? 29.562 2.909 -20.575 1.00 92.56 502 SER A N 1
ATOM 3797 C CA . SER A 1 502 ? 30.960 3.198 -20.905 1.00 92.56 502 SER A CA 1
ATOM 3798 C C . SER A 1 502 ? 31.296 2.623 -22.279 1.00 92.56 502 SER A C 1
ATOM 3800 O O . SER A 1 502 ? 30.702 1.637 -22.722 1.00 92.56 502 SER A O 1
ATOM 3802 N N . ASP A 1 503 ? 32.261 3.241 -22.949 1.00 93.00 503 ASP A N 1
ATOM 3803 C CA . ASP A 1 503 ? 32.821 2.737 -24.204 1.00 93.00 503 ASP A CA 1
ATOM 3804 C C . ASP A 1 503 ? 33.860 1.627 -23.931 1.00 93.00 503 ASP A C 1
ATOM 3806 O O . ASP A 1 503 ? 34.281 0.912 -24.838 1.00 93.00 503 ASP A O 1
ATOM 3810 N N . ASN A 1 504 ? 34.242 1.435 -22.661 1.00 92.75 504 ASN A N 1
ATOM 3811 C CA . ASN A 1 504 ? 35.179 0.421 -22.201 1.00 92.75 504 ASN A CA 1
ATOM 3812 C C . ASN A 1 504 ? 34.462 -0.656 -21.369 1.00 92.75 504 ASN A C 1
ATOM 3814 O O . ASN A 1 504 ? 34.055 -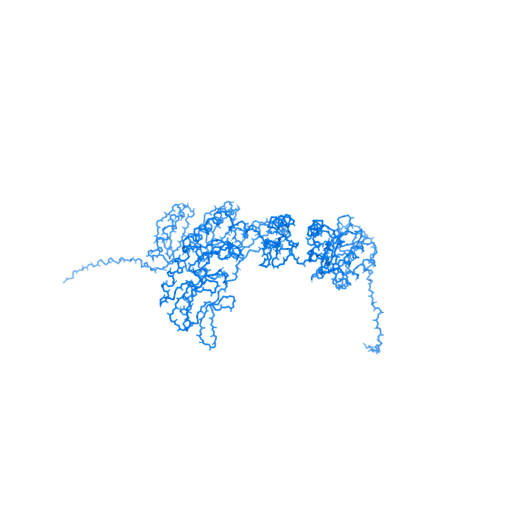0.428 -20.229 1.00 92.75 504 ASN A O 1
ATOM 3818 N N . TYR A 1 505 ? 34.360 -1.869 -21.917 1.00 91.12 505 TYR A N 1
ATOM 3819 C CA . TYR A 1 505 ? 33.755 -3.018 -21.235 1.00 91.12 505 TYR A CA 1
ATOM 3820 C C . TYR A 1 505 ? 34.382 -3.300 -19.858 1.00 91.12 505 TYR A C 1
ATOM 3822 O O . TYR A 1 505 ? 33.662 -3.564 -18.893 1.00 91.12 505 TYR A O 1
ATOM 3830 N N . ASN A 1 506 ? 35.710 -3.191 -19.737 1.00 91.75 506 ASN A N 1
ATOM 3831 C CA . ASN A 1 506 ? 36.427 -3.502 -18.497 1.00 91.75 506 ASN A CA 1
ATOM 3832 C C . ASN A 1 506 ? 36.091 -2.522 -17.366 1.00 91.75 506 ASN A C 1
ATOM 3834 O O . ASN A 1 506 ? 36.084 -2.911 -16.199 1.00 91.75 506 ASN A O 1
ATOM 3838 N N . GLU A 1 507 ? 35.757 -1.274 -17.702 1.00 92.56 507 GLU A N 1
ATOM 3839 C CA . GLU A 1 507 ? 35.287 -0.291 -16.726 1.00 92.56 507 GLU A CA 1
ATOM 3840 C C . GLU A 1 507 ? 33.957 -0.742 -16.106 1.00 92.56 507 GLU A C 1
ATOM 3842 O O . GLU A 1 507 ? 33.822 -0.785 -14.883 1.00 92.56 507 GLU A O 1
ATOM 3847 N N . LEU A 1 508 ? 32.999 -1.185 -16.930 1.00 92.94 508 LEU A N 1
ATOM 3848 C CA . LEU A 1 508 ? 31.715 -1.688 -16.431 1.00 92.94 508 LEU A CA 1
ATOM 3849 C C . LEU A 1 508 ? 31.850 -3.000 -15.662 1.00 92.94 508 LEU A C 1
ATOM 3851 O O . LEU A 1 508 ? 31.098 -3.219 -14.712 1.00 92.94 508 LEU A O 1
ATOM 3855 N N . VAL A 1 509 ? 32.803 -3.861 -16.031 1.00 92.12 509 VAL A N 1
ATOM 3856 C CA . VAL A 1 509 ? 33.137 -5.051 -15.236 1.00 92.12 509 VAL A CA 1
ATOM 3857 C C . VAL A 1 509 ? 33.630 -4.637 -13.850 1.00 92.12 509 VAL A C 1
ATOM 3859 O O . VAL A 1 509 ? 33.140 -5.177 -12.862 1.00 92.12 509 VAL A O 1
ATOM 3862 N N . GLY A 1 510 ? 34.515 -3.639 -13.754 1.00 93.44 510 GLY A N 1
ATOM 3863 C CA . GLY A 1 510 ? 34.978 -3.091 -12.476 1.00 93.44 510 GLY A CA 1
ATOM 3864 C C . GLY A 1 510 ? 33.842 -2.519 -11.619 1.00 93.44 510 GLY A C 1
ATOM 3865 O O . GLY A 1 510 ? 33.731 -2.851 -10.436 1.00 93.44 510 GLY A O 1
ATOM 3866 N N . LEU A 1 511 ? 32.950 -1.722 -12.217 1.00 93.88 511 LEU A N 1
ATOM 3867 C CA . LEU A 1 511 ? 31.781 -1.157 -11.527 1.00 93.88 511 LEU A CA 1
ATOM 3868 C C . LEU A 1 511 ? 30.809 -2.250 -11.060 1.00 93.88 511 LEU A C 1
ATOM 3870 O O . LEU A 1 511 ? 30.332 -2.213 -9.925 1.00 93.88 511 LEU A O 1
ATOM 3874 N N . ARG A 1 512 ? 30.558 -3.265 -11.897 1.00 93.50 512 ARG A N 1
ATOM 3875 C CA . ARG A 1 512 ? 29.741 -4.429 -11.534 1.00 93.50 512 ARG A CA 1
ATOM 3876 C C . ARG A 1 512 ? 30.350 -5.193 -10.360 1.00 93.50 512 ARG A C 1
ATOM 3878 O O . ARG A 1 512 ? 29.626 -5.504 -9.422 1.00 93.50 512 ARG A O 1
ATOM 3885 N N . THR A 1 513 ? 31.656 -5.463 -10.383 1.00 92.38 513 THR A N 1
ATOM 3886 C CA . THR A 1 513 ? 32.359 -6.156 -9.290 1.00 92.38 513 THR A CA 1
ATOM 3887 C C . THR A 1 513 ? 32.238 -5.384 -7.979 1.00 92.38 513 THR A C 1
ATOM 3889 O O . THR A 1 513 ? 31.959 -5.978 -6.941 1.00 92.38 513 THR A O 1
ATOM 3892 N N . ARG A 1 514 ? 32.359 -4.053 -8.009 1.00 93.81 514 ARG A N 1
ATOM 3893 C CA . ARG A 1 514 ? 32.149 -3.217 -6.816 1.00 93.81 514 ARG A CA 1
ATOM 3894 C C . ARG A 1 514 ? 30.710 -3.275 -6.308 1.00 93.81 514 ARG A C 1
ATOM 3896 O O . ARG A 1 514 ? 30.496 -3.416 -5.110 1.00 93.81 514 ARG A O 1
ATOM 3903 N N . LEU A 1 515 ? 29.716 -3.239 -7.196 1.00 92.25 515 LEU A N 1
ATOM 3904 C CA . LEU A 1 515 ? 28.313 -3.421 -6.805 1.00 92.25 515 LEU A CA 1
ATOM 3905 C C . LEU A 1 515 ? 28.032 -4.822 -6.234 1.00 92.25 515 LEU A C 1
ATOM 3907 O O . LEU A 1 515 ? 27.191 -4.957 -5.349 1.00 92.25 515 LEU A O 1
ATOM 3911 N N . GLN A 1 516 ? 28.733 -5.856 -6.706 1.00 90.81 516 GLN A N 1
ATOM 3912 C CA . GLN A 1 516 ? 28.668 -7.208 -6.137 1.00 90.81 516 GLN A CA 1
ATOM 3913 C C . GLN A 1 516 ? 29.310 -7.273 -4.747 1.00 90.81 516 GLN A C 1
ATOM 3915 O O . GLN A 1 516 ? 28.734 -7.874 -3.846 1.00 90.81 516 GLN A O 1
ATOM 3920 N N . GLN A 1 517 ? 30.456 -6.615 -4.542 1.00 91.75 517 GLN A N 1
ATOM 3921 C CA . GLN A 1 517 ? 31.098 -6.502 -3.224 1.00 91.75 517 GLN A CA 1
ATOM 3922 C C . GLN A 1 517 ? 30.206 -5.778 -2.212 1.00 91.75 517 GLN A C 1
ATOM 3924 O O . GLN A 1 517 ? 30.172 -6.155 -1.045 1.00 91.75 517 GLN A O 1
ATOM 3929 N N . LEU A 1 518 ? 29.443 -4.782 -2.669 1.00 90.38 518 LEU A N 1
ATOM 3930 C CA . LEU A 1 518 ? 28.424 -4.116 -1.861 1.00 90.38 518 LEU A CA 1
ATOM 3931 C C . LEU A 1 518 ? 27.148 -4.948 -1.683 1.00 90.38 518 LEU A C 1
ATOM 3933 O O . LEU A 1 518 ? 26.247 -4.476 -1.015 1.00 90.38 518 LEU A O 1
ATOM 3937 N N . GLY A 1 519 ? 27.006 -6.127 -2.297 1.00 89.44 519 GLY A N 1
ATOM 3938 C CA . GLY A 1 519 ? 25.782 -6.936 -2.236 1.00 89.44 519 GLY A CA 1
ATOM 3939 C C . GLY A 1 519 ? 24.582 -6.366 -3.010 1.00 89.44 519 GLY A C 1
ATOM 3940 O O . GLY A 1 519 ? 23.483 -6.909 -2.916 1.00 89.44 519 GLY A O 1
ATOM 3941 N N . TYR A 1 520 ? 24.769 -5.298 -3.797 1.00 89.38 520 TYR A N 1
ATOM 3942 C CA . TYR A 1 520 ? 23.718 -4.705 -4.636 1.00 89.38 520 TYR A CA 1
ATOM 3943 C C . TYR A 1 520 ? 23.375 -5.604 -5.834 1.00 89.38 520 TYR A C 1
ATOM 3945 O O . TYR A 1 520 ? 22.205 -5.781 -6.183 1.00 89.38 520 TYR A O 1
ATOM 3953 N N . CYS A 1 521 ? 24.404 -6.192 -6.449 1.00 91.25 521 CYS A N 1
ATOM 3954 C CA . CYS A 1 521 ? 24.278 -7.104 -7.582 1.00 91.25 521 CYS A CA 1
ATOM 3955 C C . CYS A 1 521 ? 24.526 -8.559 -7.157 1.00 91.25 521 CYS A C 1
ATOM 3957 O O . CYS A 1 521 ? 25.477 -8.832 -6.427 1.00 91.25 521 CYS A O 1
ATOM 3959 N N . THR A 1 522 ? 23.736 -9.506 -7.665 1.00 83.94 522 THR A N 1
ATOM 3960 C CA . THR A 1 522 ? 24.025 -10.946 -7.546 1.00 83.94 522 THR A CA 1
ATOM 3961 C C . THR A 1 522 ? 25.061 -11.427 -8.559 1.00 83.94 522 THR A C 1
ATOM 3963 O O . THR A 1 522 ? 25.404 -10.733 -9.523 1.00 83.94 522 THR A O 1
ATOM 3966 N N . SER A 1 523 ? 25.620 -12.611 -8.292 1.00 63.47 523 SER A N 1
ATOM 3967 C CA . SER A 1 523 ? 26.668 -13.220 -9.105 1.00 63.47 523 SER A CA 1
ATOM 3968 C C . SER A 1 523 ? 26.226 -13.507 -10.545 1.00 63.47 523 SER A C 1
ATOM 3970 O O . SER A 1 523 ? 25.048 -13.603 -10.884 1.00 63.47 523 SER A O 1
ATOM 3972 N N . PHE A 1 524 ? 27.252 -13.584 -11.385 1.00 62.91 524 PHE A N 1
ATOM 3973 C CA . PHE A 1 524 ? 27.264 -13.674 -12.840 1.00 62.91 524 PHE A CA 1
ATOM 3974 C C . PHE A 1 524 ? 26.373 -14.782 -13.423 1.00 62.91 524 PHE A C 1
ATOM 3976 O O . PHE A 1 524 ? 26.423 -15.923 -12.971 1.00 62.91 524 PHE A O 1
ATOM 3983 N N . ASN A 1 525 ? 25.645 -14.463 -14.500 1.00 59.50 525 ASN A N 1
ATOM 3984 C CA . ASN A 1 525 ? 25.227 -15.463 -15.477 1.00 59.50 525 ASN A CA 1
ATOM 3985 C C . ASN A 1 525 ? 26.315 -15.557 -16.568 1.00 59.50 525 ASN A C 1
ATOM 3987 O O . ASN A 1 525 ? 26.444 -14.619 -17.360 1.00 59.50 525 ASN A O 1
ATOM 3991 N N . PRO A 1 526 ? 27.093 -16.656 -16.634 1.00 55.09 526 PRO A N 1
ATOM 3992 C CA . PRO A 1 526 ? 28.191 -16.795 -17.586 1.00 55.09 526 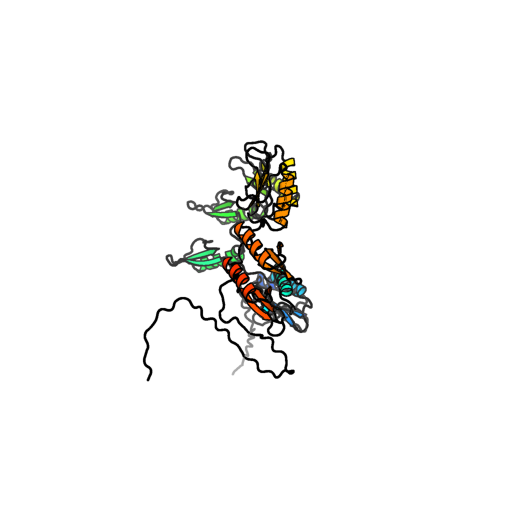PRO A CA 1
ATOM 3993 C C . PRO A 1 526 ? 27.810 -16.732 -19.056 1.00 55.09 526 PRO A C 1
ATOM 3995 O O . PRO A 1 526 ? 28.652 -16.441 -19.900 1.00 55.09 526 PRO A O 1
ATOM 3998 N N . ASN A 1 527 ? 26.528 -16.905 -19.356 1.00 55.69 527 ASN A N 1
ATOM 3999 C CA . ASN A 1 527 ? 26.028 -16.934 -20.721 1.00 55.69 527 ASN A CA 1
ATOM 4000 C C . ASN A 1 527 ? 25.552 -15.558 -21.224 1.00 55.69 527 ASN A C 1
ATOM 4002 O O . ASN A 1 527 ? 24.946 -15.478 -22.289 1.00 55.69 527 ASN A O 1
ATOM 4006 N N . GLU A 1 528 ? 25.769 -14.470 -20.473 1.00 57.47 528 GLU A N 1
ATOM 4007 C CA . GLU A 1 528 ? 25.153 -13.166 -20.767 1.00 57.47 528 GLU A CA 1
ATOM 4008 C C . GLU A 1 528 ? 25.978 -12.228 -21.667 1.00 57.47 528 GLU A C 1
ATOM 4010 O O . GLU A 1 528 ? 25.599 -11.072 -21.858 1.00 57.47 528 GLU A O 1
ATOM 4015 N N . ILE A 1 529 ? 27.050 -12.714 -22.305 1.00 54.06 529 ILE A N 1
ATOM 4016 C CA . ILE A 1 529 ? 27.643 -12.015 -23.458 1.00 54.06 529 ILE A CA 1
ATOM 4017 C C . ILE A 1 529 ? 26.750 -12.283 -24.679 1.00 54.06 529 ILE A C 1
ATOM 4019 O O . ILE A 1 529 ? 27.078 -13.058 -25.574 1.00 54.06 529 ILE A O 1
ATOM 4023 N N . ILE A 1 530 ? 25.564 -11.676 -24.694 1.00 52.50 530 ILE A N 1
ATOM 4024 C CA . ILE A 1 530 ? 24.661 -11.730 -25.844 1.00 52.50 530 ILE A CA 1
ATOM 4025 C C . ILE A 1 530 ? 25.074 -10.599 -26.784 1.00 52.50 530 ILE A C 1
ATOM 4027 O O . ILE A 1 530 ? 24.815 -9.425 -26.513 1.00 52.50 530 ILE A O 1
ATOM 4031 N N . GLY A 1 531 ? 25.755 -10.973 -27.870 1.00 52.53 531 GLY A N 1
ATOM 4032 C CA . GLY A 1 531 ? 26.066 -10.082 -28.987 1.00 52.53 531 GLY A CA 1
ATOM 4033 C C . GLY A 1 531 ? 24.811 -9.424 -29.569 1.00 52.53 531 GLY A C 1
ATOM 4034 O O . GLY A 1 531 ? 23.708 -9.935 -29.396 1.00 52.53 531 GLY A O 1
ATOM 4035 N N . ASP A 1 532 ? 25.008 -8.279 -30.230 1.00 49.94 532 ASP A N 1
ATOM 4036 C CA . ASP A 1 532 ? 24.013 -7.355 -30.799 1.00 49.94 532 ASP A CA 1
ATOM 4037 C C . ASP A 1 532 ? 22.693 -8.014 -31.260 1.00 49.94 532 ASP A C 1
ATOM 4039 O O . ASP A 1 532 ? 22.480 -8.315 -32.433 1.00 49.94 532 ASP A O 1
ATOM 4043 N N . GLY A 1 533 ? 21.768 -8.219 -30.320 1.00 44.12 533 GLY A N 1
ATOM 4044 C CA . GLY A 1 533 ? 20.478 -8.875 -30.547 1.00 44.12 533 GLY A CA 1
ATOM 4045 C C . GLY A 1 533 ? 19.380 -7.948 -31.069 1.00 44.12 533 GLY A C 1
ATOM 4046 O O . GLY A 1 533 ? 18.203 -8.255 -30.895 1.00 44.12 533 GLY A O 1
ATOM 4047 N N . TYR A 1 534 ? 19.729 -6.811 -31.678 1.00 41.28 534 TYR A N 1
ATOM 4048 C CA . TYR A 1 534 ? 18.782 -6.020 -32.463 1.00 41.28 534 TYR A CA 1
ATOM 4049 C C . TYR A 1 534 ? 18.991 -6.342 -33.940 1.00 41.28 534 TYR A C 1
ATOM 4051 O O . TYR A 1 534 ? 19.841 -5.772 -34.619 1.00 41.28 534 TYR A O 1
ATOM 4059 N N . SER A 1 535 ? 18.198 -7.292 -34.433 1.00 34.56 535 SER A N 1
ATOM 4060 C CA . SER A 1 535 ? 18.041 -7.556 -35.858 1.00 34.56 535 SER A CA 1
ATOM 4061 C C . SER A 1 535 ? 17.552 -6.284 -36.557 1.00 34.56 535 SER A C 1
ATOM 4063 O O . SER A 1 535 ? 16.375 -5.927 -36.458 1.00 34.56 535 SER A O 1
ATOM 4065 N N . HIS A 1 536 ? 18.441 -5.594 -37.269 1.00 36.91 536 HIS A N 1
ATOM 4066 C CA . HIS A 1 536 ? 18.014 -4.678 -38.319 1.00 36.91 536 HIS A CA 1
ATOM 4067 C C . HIS A 1 536 ? 17.250 -5.488 -39.378 1.00 36.91 536 HIS A C 1
ATOM 4069 O O . HIS A 1 536 ? 17.683 -6.573 -39.772 1.00 36.91 536 HIS A O 1
ATOM 4075 N N . GLY A 1 537 ? 16.083 -4.982 -39.790 1.00 34.50 537 GLY A N 1
ATOM 4076 C CA . GLY A 1 537 ? 15.317 -5.533 -40.909 1.00 34.50 537 GLY A CA 1
ATOM 4077 C C . GLY A 1 537 ? 16.160 -5.597 -42.192 1.00 34.50 537 GLY A C 1
ATOM 4078 O O . GLY A 1 537 ? 17.176 -4.908 -42.292 1.00 34.50 537 GLY A O 1
ATOM 4079 N N . PRO A 1 538 ? 15.774 -6.440 -43.163 1.00 35.97 538 PRO A N 1
ATOM 4080 C CA . PRO A 1 538 ? 16.627 -6.801 -44.285 1.00 35.97 538 PRO A CA 1
ATOM 4081 C C . PRO A 1 538 ? 16.864 -5.588 -45.187 1.00 35.97 538 PRO A C 1
ATOM 4083 O O . PRO A 1 538 ? 15.957 -5.116 -45.867 1.00 35.97 538 PRO A O 1
ATOM 4086 N N . GLY A 1 539 ? 18.099 -5.097 -45.181 1.00 38.91 539 GLY A N 1
ATOM 4087 C CA . GLY A 1 539 ? 18.558 -4.006 -46.027 1.00 38.91 539 GLY A CA 1
ATOM 4088 C C . GLY A 1 539 ? 20.069 -3.864 -45.918 1.00 38.91 539 GLY A C 1
ATOM 4089 O O . GLY A 1 539 ? 20.546 -3.131 -45.066 1.00 38.91 539 GLY A O 1
ATOM 4090 N N . GLU A 1 540 ? 20.769 -4.626 -46.762 1.00 38.72 540 GLU A N 1
ATOM 4091 C CA . GLU A 1 540 ? 22.140 -4.408 -47.247 1.00 38.72 540 GLU A CA 1
ATOM 4092 C C . GLU A 1 540 ? 23.257 -4.172 -46.213 1.00 38.72 540 GLU A C 1
ATOM 4094 O O . GLU A 1 540 ? 23.411 -3.083 -45.686 1.00 38.72 540 GLU A O 1
ATOM 4099 N N . TYR A 1 541 ? 24.133 -5.170 -46.027 1.00 33.47 541 TYR A N 1
ATOM 4100 C CA . TYR A 1 541 ? 25.594 -4.986 -46.106 1.00 33.47 541 TYR A CA 1
ATOM 4101 C C . TYR A 1 541 ? 26.285 -6.362 -46.157 1.00 33.47 541 TYR A C 1
ATOM 4103 O O . TYR A 1 541 ? 26.290 -7.111 -45.181 1.00 33.47 541 TYR A O 1
ATOM 4111 N N . ASN A 1 542 ? 26.867 -6.701 -47.312 1.00 39.75 542 ASN A N 1
ATOM 4112 C CA . ASN A 1 542 ? 27.735 -7.868 -47.480 1.00 39.75 542 ASN A CA 1
ATOM 4113 C C . ASN A 1 542 ? 29.143 -7.532 -46.971 1.00 39.75 542 ASN A C 1
ATOM 4115 O O . ASN A 1 542 ? 29.873 -6.774 -47.604 1.00 39.75 542 ASN A O 1
ATOM 4119 N N . GLY A 1 543 ? 29.533 -8.130 -45.848 1.00 37.31 543 GLY A N 1
ATOM 4120 C CA . GLY A 1 543 ? 30.911 -8.182 -45.367 1.00 37.31 543 GLY A CA 1
ATOM 4121 C C . GLY A 1 543 ? 31.071 -9.354 -44.392 1.00 37.31 543 GLY A C 1
ATOM 4122 O O . GLY A 1 543 ? 30.134 -9.630 -43.637 1.00 37.31 543 GLY A O 1
ATOM 4123 N N . PRO A 1 544 ? 32.198 -10.088 -44.407 1.00 36.16 544 PRO A N 1
ATOM 4124 C CA . PRO A 1 544 ? 32.360 -11.283 -43.588 1.00 36.16 544 PRO A CA 1
ATOM 4125 C C . PRO A 1 544 ? 32.426 -10.898 -42.104 1.00 36.16 544 PRO A C 1
ATOM 4127 O O . PRO A 1 544 ? 33.382 -10.268 -41.657 1.00 36.16 544 PRO A O 1
ATOM 4130 N N . ARG A 1 545 ? 31.403 -11.275 -41.329 1.00 33.59 545 ARG A N 1
ATOM 4131 C CA . ARG A 1 545 ? 31.430 -11.196 -39.863 1.00 33.59 545 ARG A CA 1
ATOM 4132 C C . ARG A 1 545 ? 32.115 -12.445 -39.314 1.00 33.59 545 ARG A C 1
ATOM 4134 O O . ARG A 1 545 ? 31.543 -13.530 -39.333 1.00 33.59 545 ARG A O 1
ATOM 4141 N N . THR A 1 546 ? 33.332 -12.291 -38.808 1.00 33.12 546 THR A N 1
ATOM 4142 C CA . THR A 1 546 ? 33.947 -13.253 -37.888 1.00 33.12 546 THR A CA 1
ATOM 4143 C C . THR A 1 546 ? 33.299 -13.095 -36.516 1.00 33.12 546 THR A C 1
ATOM 4145 O O . THR A 1 546 ? 33.488 -12.076 -35.853 1.00 33.12 546 THR A O 1
ATOM 4148 N N . ASN A 1 547 ? 32.525 -14.094 -36.090 1.00 29.91 547 ASN A N 1
ATOM 4149 C CA . ASN A 1 547 ? 32.112 -14.236 -34.696 1.00 29.91 547 ASN A CA 1
ATOM 4150 C C . ASN A 1 547 ? 33.338 -14.656 -33.878 1.00 29.91 547 ASN A C 1
ATOM 4152 O O . ASN A 1 547 ? 33.660 -15.840 -33.801 1.00 29.91 547 ASN A O 1
ATOM 4156 N N . THR A 1 548 ? 34.039 -13.692 -33.289 1.00 28.48 548 THR A N 1
ATOM 4157 C CA . THR A 1 548 ? 35.070 -13.978 -32.288 1.00 28.48 548 THR A CA 1
ATOM 4158 C C . THR A 1 548 ? 34.373 -14.239 -30.957 1.00 28.48 548 THR A C 1
ATOM 4160 O O . THR A 1 548 ? 33.967 -13.308 -30.266 1.00 28.48 548 THR A O 1
ATOM 4163 N N . ILE A 1 549 ? 34.208 -15.513 -30.605 1.00 28.83 549 ILE A N 1
ATOM 4164 C CA . ILE A 1 549 ? 33.914 -15.917 -29.229 1.00 28.83 549 ILE A CA 1
ATOM 4165 C C . ILE A 1 549 ? 35.220 -15.716 -28.451 1.00 28.83 549 ILE A C 1
ATOM 4167 O O . ILE A 1 549 ? 36.184 -16.448 -28.660 1.00 28.83 549 ILE A O 1
ATOM 4171 N N . LEU A 1 550 ? 35.285 -14.687 -27.604 1.00 29.52 550 LEU A N 1
ATOM 4172 C CA . LEU A 1 550 ? 36.343 -14.557 -26.600 1.00 29.52 550 LEU A CA 1
ATOM 4173 C C . LEU A 1 550 ? 35.987 -15.478 -25.432 1.00 29.52 550 LEU A C 1
ATOM 4175 O O . LEU A 1 550 ? 35.307 -15.078 -24.489 1.00 29.52 550 LEU A O 1
ATOM 4179 N N . GLU A 1 551 ? 36.405 -16.733 -25.539 1.00 26.23 551 GLU A N 1
ATOM 4180 C CA . GLU A 1 551 ? 36.409 -17.679 -24.430 1.00 26.23 551 GLU A CA 1
ATOM 4181 C C . GLU A 1 551 ? 37.627 -17.348 -23.553 1.00 26.23 551 GLU A C 1
ATOM 4183 O O . GLU A 1 551 ? 38.765 -17.644 -23.908 1.00 26.23 551 GLU A O 1
ATOM 4188 N N . PHE A 1 552 ? 37.407 -16.647 -22.438 1.00 31.44 552 PHE A N 1
ATOM 4189 C CA . PHE A 1 552 ? 38.431 -16.495 -21.406 1.00 31.44 552 PHE A CA 1
ATOM 4190 C C . PHE A 1 552 ? 38.300 -17.664 -20.434 1.00 31.44 552 PHE A C 1
ATOM 4192 O O . PHE A 1 552 ? 37.382 -17.703 -19.615 1.00 31.44 552 PHE A O 1
ATOM 4199 N N . ILE A 1 553 ? 39.216 -18.622 -20.564 1.00 30.61 553 ILE A N 1
ATOM 4200 C CA . ILE A 1 553 ? 39.478 -19.641 -19.550 1.00 30.61 553 ILE A CA 1
ATOM 4201 C C . ILE A 1 553 ? 40.238 -18.949 -18.412 1.00 30.61 553 ILE A C 1
ATOM 4203 O O . ILE A 1 553 ? 41.230 -18.260 -18.642 1.00 30.61 553 ILE A O 1
ATOM 4207 N N . ASP A 1 554 ? 39.725 -19.092 -17.195 1.00 29.97 554 ASP A N 1
ATOM 4208 C CA . ASP A 1 554 ? 40.372 -18.643 -15.966 1.00 29.97 554 ASP A CA 1
ATOM 4209 C C . ASP A 1 554 ? 41.584 -19.553 -15.692 1.00 29.97 554 ASP A C 1
ATOM 4211 O O . ASP A 1 554 ? 41.432 -20.701 -15.272 1.00 29.97 554 ASP A O 1
ATOM 4215 N N . ASP A 1 555 ? 42.792 -19.067 -15.994 1.00 33.72 555 ASP A N 1
ATOM 4216 C CA . ASP A 1 555 ? 44.056 -19.742 -15.684 1.00 33.72 555 ASP A CA 1
ATOM 4217 C C . ASP A 1 555 ? 44.371 -19.611 -14.187 1.00 33.72 555 ASP A C 1
ATOM 4219 O O . ASP A 1 555 ? 45.285 -18.901 -13.756 1.00 33.72 555 ASP A O 1
ATOM 4223 N N . SER A 1 556 ? 43.624 -20.335 -13.359 1.00 37.69 556 SER A N 1
ATOM 4224 C CA . SER A 1 556 ? 44.062 -20.620 -12.001 1.00 37.69 556 SER A CA 1
ATOM 4225 C C . SER A 1 556 ? 43.712 -22.053 -11.583 1.00 37.69 556 SER A C 1
ATOM 4227 O O . SER A 1 556 ? 42.558 -22.430 -11.411 1.00 37.69 556 SER A O 1
ATOM 4229 N N . ILE A 1 557 ? 44.785 -22.828 -11.353 1.00 38.62 557 ILE A N 1
ATOM 4230 C CA . ILE A 1 557 ? 44.870 -24.214 -10.845 1.00 38.62 557 ILE A CA 1
ATOM 4231 C C . ILE A 1 557 ? 44.873 -25.310 -11.935 1.00 38.62 557 ILE A C 1
ATOM 4233 O O . ILE A 1 557 ? 43.911 -26.046 -12.132 1.00 38.62 557 ILE A O 1
ATOM 4237 N N . VAL A 1 558 ? 46.036 -25.504 -12.571 1.00 31.44 558 VAL A N 1
ATOM 4238 C CA . VAL A 1 558 ? 46.375 -26.753 -13.278 1.00 31.44 558 VAL A CA 1
ATOM 4239 C C . VAL A 1 558 ? 47.046 -27.715 -12.293 1.00 31.44 558 VAL A C 1
ATOM 4241 O O . VAL A 1 558 ? 48.180 -27.492 -11.870 1.00 31.44 558 VAL A O 1
ATOM 4244 N N . ALA A 1 559 ? 46.365 -28.811 -11.957 1.00 35.00 559 ALA A N 1
ATOM 4245 C CA . ALA A 1 559 ? 47.009 -30.044 -11.506 1.00 35.00 559 ALA A CA 1
ATOM 4246 C C . ALA A 1 559 ? 47.049 -31.019 -12.701 1.00 35.00 559 ALA A C 1
ATOM 4248 O O . ALA A 1 559 ? 46.017 -31.203 -13.350 1.00 35.00 559 ALA A O 1
ATOM 4249 N N . PRO A 1 560 ? 48.197 -31.634 -13.039 1.00 37.84 560 PRO A N 1
ATOM 4250 C CA . PRO A 1 560 ? 48.291 -32.485 -14.220 1.00 37.84 560 PRO A CA 1
ATOM 4251 C C . PRO A 1 560 ? 47.659 -33.860 -13.958 1.00 37.84 560 PRO A C 1
ATOM 4253 O O . PRO A 1 560 ? 48.037 -34.553 -13.013 1.00 37.84 560 PRO A O 1
ATOM 4256 N N . LEU A 1 561 ? 46.731 -34.278 -14.823 1.00 37.34 561 LEU A N 1
ATOM 4257 C CA . LEU A 1 561 ? 46.289 -35.674 -14.937 1.00 37.34 561 LEU A CA 1
ATOM 4258 C C . LEU A 1 561 ? 47.038 -36.376 -16.091 1.00 37.34 561 LEU A C 1
ATOM 4260 O O . LEU A 1 561 ? 47.379 -35.722 -17.079 1.00 37.34 561 LEU A O 1
ATOM 4264 N N . PRO A 1 562 ? 47.325 -37.689 -15.976 1.00 41.53 562 PRO A N 1
ATOM 4265 C CA . PRO A 1 562 ? 48.161 -38.423 -16.924 1.00 41.53 562 PRO A CA 1
ATOM 4266 C C . PRO A 1 562 ? 47.405 -38.792 -18.216 1.00 41.53 562 PRO A C 1
ATOM 4268 O O . PRO A 1 562 ? 46.172 -38.861 -18.215 1.00 41.53 56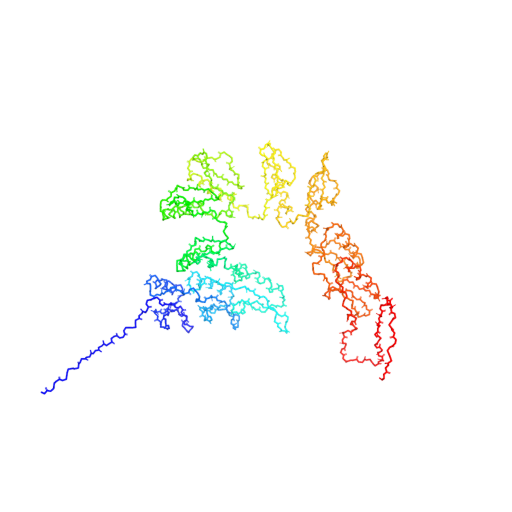2 PRO A O 1
ATOM 4271 N N . PRO A 1 563 ? 48.125 -39.057 -19.324 1.00 44.94 563 PRO A N 1
ATOM 4272 C CA . PRO A 1 563 ? 47.519 -39.242 -20.637 1.00 44.94 563 PRO A CA 1
ATOM 4273 C C . PRO A 1 563 ? 46.778 -40.578 -20.727 1.00 44.94 563 PRO A C 1
ATOM 4275 O O . PRO A 1 563 ? 47.332 -41.639 -20.436 1.00 44.94 563 PRO A O 1
ATOM 4278 N N . THR A 1 564 ? 45.529 -40.527 -21.184 1.00 42.16 564 THR A N 1
ATOM 4279 C CA . THR A 1 564 ? 44.788 -41.704 -21.646 1.00 42.16 564 THR A CA 1
ATOM 4280 C C . THR A 1 564 ? 45.001 -41.870 -23.147 1.00 42.16 564 THR A C 1
ATOM 4282 O O . THR A 1 564 ? 44.800 -40.949 -23.933 1.00 42.16 564 THR A O 1
ATOM 4285 N N . ILE A 1 565 ? 45.458 -43.063 -23.521 1.00 46.38 565 ILE A N 1
ATOM 4286 C CA . ILE A 1 565 ? 45.640 -43.535 -24.894 1.00 46.38 565 ILE A CA 1
ATOM 4287 C C . ILE A 1 565 ? 44.257 -43.800 -25.501 1.00 46.38 565 ILE A C 1
ATOM 4289 O O . ILE A 1 565 ? 43.463 -44.540 -24.920 1.00 46.38 565 ILE A O 1
ATOM 4293 N N . SER A 1 566 ? 43.981 -43.214 -26.665 1.00 40.47 566 SER A N 1
ATOM 4294 C CA . SER A 1 566 ? 42.809 -43.509 -27.493 1.00 40.47 566 SER A CA 1
ATOM 4295 C C . SER A 1 566 ? 43.118 -44.615 -28.506 1.00 40.47 566 SER A C 1
ATOM 4297 O O . SER A 1 566 ? 44.161 -44.562 -29.165 1.00 40.47 566 SER A O 1
ATOM 4299 N N . HIS A 1 567 ? 42.188 -45.560 -28.659 1.00 45.94 567 HIS A N 1
ATOM 4300 C CA . HIS A 1 567 ? 41.992 -46.319 -29.896 1.00 45.94 567 HIS A CA 1
ATOM 4301 C C . HIS A 1 567 ? 40.982 -45.610 -30.791 1.00 45.94 567 HIS A C 1
ATOM 4303 O O . HIS A 1 567 ? 40.022 -45.036 -30.224 1.00 45.94 567 HIS A O 1
#

Solvent-accessible surface area (backbone atoms only — not comparable to full-atom values): 33370 Å² total; per-residue (Å²): 134,91,81,90,80,85,81,83,77,82,77,79,80,68,80,80,77,61,72,51,45,49,57,44,78,44,66,43,82,91,75,62,26,29,30,40,25,44,90,87,42,76,74,50,75,75,26,82,42,71,66,61,46,48,55,48,50,51,52,34,37,76,69,43,58,21,30,75,72,61,94,83,66,28,49,52,44,66,43,64,54,78,91,68,24,21,30,30,24,46,72,84,41,74,70,52,68,84,22,82,39,67,66,60,31,49,54,48,48,51,51,35,33,76,66,65,70,23,44,79,63,73,31,40,56,56,44,81,45,75,46,86,94,66,69,27,21,36,40,34,33,85,89,44,56,66,56,70,76,24,83,38,65,67,62,42,50,55,49,51,50,54,35,34,76,70,57,64,31,31,66,66,74,69,77,39,53,45,85,46,71,45,82,95,72,64,28,23,28,35,28,41,86,94,37,73,77,44,75,76,27,81,40,68,67,61,38,48,54,51,47,52,52,40,58,75,65,51,54,50,79,46,76,98,73,68,60,64,44,81,44,68,51,94,89,44,84,30,22,29,41,27,42,84,89,43,74,76,52,72,77,23,78,42,65,68,59,36,50,49,50,55,48,50,38,44,75,71,54,75,61,51,68,78,79,71,43,47,53,48,81,44,71,43,93,90,48,80,34,21,30,43,21,52,75,84,40,64,51,85,91,57,72,22,80,43,67,66,61,28,49,51,53,47,49,52,38,46,74,69,33,77,35,58,80,77,82,63,61,62,61,52,38,78,42,71,46,95,90,53,74,35,18,28,31,26,45,100,86,42,75,70,68,73,74,25,78,44,66,66,63,24,48,51,52,46,51,53,36,49,77,54,56,65,32,34,72,84,62,55,98,24,62,44,83,42,72,46,87,97,50,77,30,31,32,38,22,42,92,81,44,73,74,50,70,80,26,77,43,67,69,62,48,51,52,48,50,37,48,36,51,74,61,42,61,27,39,78,44,45,49,43,78,43,42,49,100,83,57,40,13,30,38,29,38,94,87,37,72,78,46,78,20,82,34,48,68,53,32,51,52,52,48,51,55,32,45,76,65,67,50,32,39,66,44,92,70,49,33,58,56,45,63,42,60,55,98,86,31,32,31,36,21,49,80,85,40,61,47,41,73,40,81,45,64,67,58,52,51,51,54,48,51,51,34,35,74,70,49,47,25,42,83,82,67,92,79,53,82,60,68,76,83,71,81,74,73,95,74,88,83,94,70,93,80,80,85,77,78,83,81,80,77,79,92,74,86,89,77,93,75,81,88,80,87,81,133

Foldseek 3Di:
DDDDDDDDDPPPPDPPLPQAAAWAWDADPVVRWIFIDGPNHTPDDTHNDPVVRLVVVVVCCVVSSHHQPDPPFFAWDWDQDPPCWIFIDTPNHGPDDTDNDLVVRLVVSVVCCVSSNGPPHPQAAKDWDQDPPQCWIFIDGVPGTSDDTDNHDVVVVVVSVVCVVSVNHPDPPPQQWDWDADPVPCWIFIDGPRHGPDDTDNDPVVRVVVVVVCVVVCVSVDDPPFFWDWDADPPACWIFIGGPHHTDDDTDNDPVVRVVVVVVCVVLCQRPDPPQWQWHWDQDPVDCWIFIGGVNHTPPPDTHNDPVVRSVVSVVCVVVCVRPPPPDAFAFDWDQDPPACWIATDTPRHGQDDIDNDRVVRVVVSVVCVVLVVRHPPQDQAKDWDQDPPACWIFIDGPRHTPDDTDNDVVVRVVVVSVCVVLVQRPEFAWDWAADPVQWIFIDGPRHTPDIDSHLVVVLVVVVVCVVRSSYDHDPPQFAWAWDDDPQKIFTDGVNHGNHIDNDPVVSVVSQVSCVVVSNHDDDDPVRHDPPPDDDDDDDDDDDDDPDDPDDDPPDDDDDDDDDDDD

Mean predicted aligned error: 22.37 Å

Secondary structure (DSSP, 8-state):
------------------TTPBEEEEEETTTTEEEEEETTEE-S--BSSHHHHHHHHHHHHHTTSSBPPPTTS-BEEEEE-GGG-EEEEETTEE-S--BSSHHHHHHHHHHHHHTTSSBSP--PPPEEEEPTTT--EEEEETTEE-SPPBSSHHHHHHHHHHHHHTTTT-------EEEEEETTTTEEEEEETTEE-S--BS-HHHHHHHHHHHHHTTGGGS-S--S-EEEE-TTSS-EEEEETTEE-SPPBSSHHHHHHHHHHHHHTTTTS-TTT-SEEEEE-TTSS-EEEEETTEE-TT--BSSHHHHHHHHHHHHHTTTTTS--SSS--EEEE-TTSS-EEEEETTEE-S--BSSHHHHHHHHHHHHHTTTT-TTS-S-EEEEEPTTSS-EEEEETTEE-SPPBSSHHHHHHHHHHHHHTTTTS--BEEEEE-TTS-EEEEETTEEEEEESSHHHHHHHHHHHHHTT--BPPSS-EEEEEEEETTEEEEEETTEEEEEES-HHHHHHHHHHHHHTTSEEPP-TT----------S--------------------PPPPPPPP-

Sequence (567 aa):
MKFLMIFLTLAVLSPVLQAGSPCLIKKNPSVNLWSIHQNGSMLTTSYTSLTAVVDQLTSLRASGVCSAPVAGSGSCSIKKGTNQIWYVMLGGEQVSGAFTSLDSAIAQMQSLTAAQVCAAAVTSPCQITKMDGNNLWQIFQAGGLLTSTYSNFEAAKSQLQSLKERAVCRSIPDARCTLKKRENQNLWFVEQDGKALTSLSTSINEAVATFKGILSSNVCLLSLTASCELKKRENAQLWYVQIGGAPISTNFTQMTSAIGELKALKSEGVCHDYVRQRCKVVKNPNSNLWSVHVGGTSISGTSYTNISSATSAYKTLVESKLCEDVRFQSPCLVTKHSNSNLWSVDQDGQHLGPTFTNMNSAKALLTELSDANVCNKNLQPGCQLVKRSGANLWYLTQEGEPLSSLYTNINAATQELAVLYRDGVCKRGECEIRQDRFGGVSIIREGYRLGNAENLDGAISGLSDLLNRNSCDLPQNSKVCSIRHSHGRFYLLDNQRPLGASDNYNELVGLRTRLQQLGYCTSFNPNEIIGDGYSHGPGEYNGPRTNTILEFIDDSIVAPLPPTISH

Nearest PDB structures (foldseek):
  5by4-assembly1_A-2  TM=5.163E-01  e=1.488E+00  Escherichia coli
  8rkd-assembly1_B  TM=2.299E-01  e=4.819E-01  Caulobacter vibrioides NA1000
  5tsg-assembly1_B-2  TM=2.777E-01  e=6.345E+00  Geobacter metallireducens GS-15
  4a9w-assembly1_B  TM=2.797E-01  e=8.300E+00  Stenotrophomonas maltophilia